Protein AF-0000000078804562 (afdb_homodimer)

Structure (mmCIF, N/CA/C/O backbone):
data_AF-0000000078804562-model_v1
#
loop_
_entity.id
_entity.type
_entity.pdbx_description
1 polymer 'Metallopeptidase DUF4344'
#
loop_
_atom_site.group_PDB
_atom_site.id
_atom_site.type_symbol
_atom_site.label_atom_id
_atom_site.label_alt_id
_atom_site.label_comp_id
_atom_site.label_asym_id
_atom_site.label_entity_id
_atom_site.label_seq_id
_atom_site.pdbx_PDB_ins_code
_atom_site.Cartn_x
_atom_site.Cartn_y
_atom_site.Cartn_z
_atom_site.occupancy
_atom_site.B_iso_or_equiv
_atom_site.auth_seq_id
_atom_site.auth_comp_id
_atom_site.auth_asym_id
_atom_site.auth_atom_id
_atom_site.pdbx_PDB_model_num
ATOM 1 N N . MET A 1 1 ? 64.188 48.656 15.109 1 30.14 1 MET A N 1
ATOM 2 C CA . MET A 1 1 ? 62.906 48.938 15.812 1 30.14 1 MET A CA 1
ATOM 3 C C . MET A 1 1 ? 61.844 47.906 15.453 1 30.14 1 MET A C 1
ATOM 5 O O . MET A 1 1 ? 61.406 47.875 14.305 1 30.14 1 MET A O 1
ATOM 9 N N . PHE A 1 2 ? 61.906 46.719 16.109 1 29.27 2 PHE A N 1
ATOM 10 C CA . PHE A 1 2 ? 61.125 45.469 16.016 1 29.27 2 PHE A CA 1
ATOM 11 C C . PHE A 1 2 ? 59.688 45.688 16.453 1 29.27 2 PHE A C 1
ATOM 13 O O . PHE A 1 2 ? 59.438 45.938 17.625 1 29.27 2 PHE A O 1
ATOM 20 N N . LYS A 1 3 ? 58.844 46.219 15.5 1 25.98 3 LYS A N 1
ATOM 21 C CA . LYS A 1 3 ? 57.406 46.406 15.703 1 25.98 3 LYS A CA 1
ATOM 22 C C . LYS A 1 3 ? 56.75 45.125 16.109 1 25.98 3 LYS A C 1
ATOM 24 O O . LYS A 1 3 ? 56.812 44.125 15.375 1 25.98 3 LYS A O 1
ATOM 29 N N . LYS A 1 4 ? 56.531 44.938 17.406 1 27.77 4 LYS A N 1
ATOM 30 C CA . LYS A 1 4 ? 55.781 43.844 17.969 1 27.77 4 LYS A CA 1
ATOM 31 C C . LYS A 1 4 ? 54.344 43.844 17.453 1 27.77 4 LYS A C 1
ATOM 33 O O . LYS A 1 4 ? 53.594 44.781 17.719 1 27.77 4 LYS A O 1
ATOM 38 N N . LEU A 1 5 ? 54.094 43.25 16.25 1 33.03 5 LEU A N 1
ATOM 39 C CA . LEU A 1 5 ? 52.719 43.125 15.773 1 33.03 5 LEU A CA 1
ATOM 40 C C . LEU A 1 5 ? 51.875 42.312 16.75 1 33.03 5 LEU A C 1
ATOM 42 O O . LEU A 1 5 ? 52.219 41.188 17.094 1 33.03 5 LEU A O 1
ATOM 46 N N . CYS A 1 6 ? 51.125 43.031 17.641 1 33.22 6 CYS A N 1
ATOM 47 C CA . CYS A 1 6 ? 50.156 42.438 18.547 1 33.22 6 CYS A CA 1
ATOM 48 C C . CYS A 1 6 ? 49.062 41.719 17.75 1 33.22 6 CYS A C 1
ATOM 50 O O . CYS A 1 6 ? 48.406 42.312 16.875 1 33.22 6 CYS A O 1
ATOM 52 N N . PHE A 1 7 ? 49.188 40.438 17.516 1 33.66 7 PHE A N 1
ATOM 53 C CA . PHE A 1 7 ? 48.156 39.562 16.953 1 33.66 7 PHE A CA 1
ATOM 54 C C . PHE A 1 7 ? 46.906 39.562 17.812 1 33.66 7 PHE A C 1
ATOM 56 O O . PHE A 1 7 ? 46.969 39.125 18.969 1 33.66 7 PHE A O 1
ATOM 63 N N . ALA A 1 8 ? 45.969 40.531 17.672 1 30.19 8 ALA A N 1
ATOM 64 C CA . ALA A 1 8 ? 44.688 40.438 18.328 1 30.19 8 ALA A CA 1
ATOM 65 C C . ALA A 1 8 ? 43.969 39.156 17.953 1 30.19 8 ALA A C 1
ATOM 67 O O . ALA A 1 8 ? 43.719 38.875 16.766 1 30.19 8 ALA A O 1
ATOM 68 N N . SER A 1 9 ? 44.094 38.188 18.797 1 33.66 9 SER A N 1
ATOM 69 C CA . SER A 1 9 ? 43.281 36.969 18.688 1 33.66 9 SER A CA 1
ATOM 70 C C . SER A 1 9 ? 41.812 37.281 18.734 1 33.66 9 SER A C 1
ATOM 72 O O . SER A 1 9 ? 41.312 37.812 19.734 1 33.66 9 SER A O 1
ATOM 74 N N . ALA A 1 10 ? 41.156 37.625 17.641 1 33.88 10 ALA A N 1
ATOM 75 C CA . ALA A 1 10 ? 39.688 37.688 17.609 1 33.88 10 ALA A CA 1
ATOM 76 C C . ALA A 1 10 ? 39.062 36.406 18.109 1 33.88 10 ALA A C 1
ATOM 78 O O . ALA A 1 10 ? 39.25 35.344 17.5 1 33.88 10 ALA A O 1
ATOM 79 N N . LEU A 1 11 ? 38.812 36.406 19.391 1 33.84 11 LEU A N 1
ATOM 80 C CA . LEU A 1 11 ? 38 35.312 19.938 1 33.84 11 LEU A CA 1
ATOM 81 C C . LEU A 1 11 ? 36.625 35.281 19.266 1 33.84 11 LEU A C 1
ATOM 83 O O . LEU A 1 11 ? 35.844 36.219 19.344 1 33.84 11 LEU A O 1
ATOM 87 N N . ILE A 1 12 ? 36.5 34.625 18.094 1 35.66 12 ILE A N 1
ATOM 88 C CA . ILE A 1 12 ? 35.219 34.344 17.516 1 35.66 12 ILE A CA 1
ATOM 89 C C . ILE A 1 12 ? 34.344 33.656 18.562 1 35.66 12 ILE A C 1
ATOM 91 O O . ILE A 1 12 ? 34.656 32.562 19.047 1 35.66 12 ILE A O 1
ATOM 95 N N . CYS A 1 13 ? 33.562 34.406 19.312 1 32.44 13 CYS A N 1
ATOM 96 C CA . CYS A 1 13 ? 32.5 33.844 20.156 1 32.44 13 CYS A CA 1
ATOM 97 C C . CYS A 1 13 ? 31.516 33.031 19.312 1 32.44 13 CYS A C 1
ATOM 99 O O . CYS A 1 13 ? 30.781 33.594 18.516 1 32.44 13 CYS A O 1
ATOM 101 N N . THR A 1 14 ? 31.859 31.875 18.938 1 34.88 14 THR A N 1
ATOM 102 C CA . THR A 1 14 ? 30.844 30.969 18.438 1 34.88 14 THR A CA 1
ATOM 103 C C . THR A 1 14 ? 29.672 30.859 19.391 1 34.88 14 THR A C 1
ATOM 105 O O . THR A 1 14 ? 29.828 30.422 20.531 1 34.88 14 THR A O 1
ATOM 108 N N . THR A 1 15 ? 28.781 31.859 19.344 1 34.41 15 THR A N 1
ATOM 109 C CA . THR A 1 15 ? 27.531 31.641 20.047 1 34.41 15 THR A CA 1
ATOM 110 C C . THR A 1 15 ? 26.938 30.281 19.672 1 34.41 15 THR A C 1
ATOM 112 O O . THR A 1 15 ? 26.641 30.031 18.5 1 34.41 15 THR A O 1
ATOM 115 N N . LEU A 1 16 ? 27.297 29.266 20.344 1 36.75 16 LEU A N 1
ATOM 116 C CA . LEU A 1 16 ? 26.5 28.031 20.312 1 36.75 16 LEU A CA 1
ATOM 117 C C . LEU A 1 16 ? 25.031 28.328 20.609 1 36.75 16 LEU A C 1
ATOM 119 O O . LEU A 1 16 ? 24.688 28.656 21.734 1 36.75 16 LEU A O 1
ATOM 123 N N . SER A 1 17 ? 24.391 29.062 19.703 1 35.72 17 SER A N 1
ATOM 124 C CA . SER A 1 17 ? 22.969 29.016 19.969 1 35.72 17 SER A CA 1
ATOM 125 C C . SER A 1 17 ? 22.516 27.594 20.297 1 35.72 17 SER A C 1
ATOM 127 O O . SER A 1 17 ? 22.75 26.656 19.531 1 35.72 17 SER A O 1
ATOM 129 N N . GLY A 1 18 ? 22.516 27.297 21.531 1 36.31 18 GLY A N 1
ATOM 130 C CA . GLY A 1 18 ? 21.938 26.047 21.984 1 36.31 18 GLY A CA 1
ATOM 131 C C . GLY A 1 18 ? 20.656 25.688 21.266 1 36.31 18 GLY A C 1
ATOM 132 O O . GLY A 1 18 ? 19.688 26.453 21.297 1 36.31 18 GLY A O 1
ATOM 133 N N . THR A 1 19 ? 20.75 25.125 20.078 1 41 19 THR A N 1
ATOM 134 C CA . THR A 1 19 ? 19.547 24.531 19.531 1 41 19 THR A CA 1
ATOM 135 C C . THR A 1 19 ? 18.797 23.719 20.609 1 41 19 THR A C 1
ATOM 137 O O . THR A 1 19 ? 19.375 22.828 21.219 1 41 19 THR A O 1
ATOM 140 N N . THR A 1 20 ? 18.219 24.391 21.516 1 41.97 20 THR A N 1
ATOM 141 C CA . THR A 1 20 ? 17.375 23.688 22.484 1 41.97 20 THR A CA 1
ATOM 142 C C . THR A 1 20 ? 16.594 22.562 21.828 1 41.97 20 THR A C 1
ATOM 144 O O . THR A 1 20 ? 15.93 22.766 20.812 1 41.97 20 THR A O 1
ATOM 147 N N . SER A 1 21 ? 17.219 21.438 21.875 1 50.22 21 SER A N 1
ATOM 148 C CA . SER A 1 21 ? 16.438 20.281 21.469 1 50.22 21 SER A CA 1
ATOM 149 C C . SER A 1 21 ? 15.039 20.312 22.094 1 50.22 21 SER A C 1
ATOM 151 O O . SER A 1 21 ? 14.891 20.469 23.297 1 50.22 21 SER A O 1
ATOM 153 N N . ALA A 1 22 ? 14.086 20.859 21.344 1 58.75 22 ALA A N 1
ATOM 154 C CA . ALA A 1 22 ? 12.695 20.891 21.781 1 58.75 22 ALA A CA 1
ATOM 155 C C . ALA A 1 22 ? 12.219 19.5 22.172 1 58.75 22 ALA A C 1
ATOM 157 O O . ALA A 1 22 ? 12.844 18.5 21.828 1 58.75 22 ALA A O 1
ATOM 158 N N . ALA A 1 23 ? 11.18 19.375 22.859 1 65.38 23 ALA A N 1
ATOM 159 C CA . ALA A 1 23 ? 10.445 18.203 23.344 1 65.38 23 ALA A CA 1
ATOM 160 C C . ALA A 1 23 ? 10.273 17.172 22.219 1 65.38 23 ALA A C 1
ATOM 162 O O . ALA A 1 23 ? 9.93 17.531 21.094 1 65.38 23 ALA A O 1
ATOM 163 N N . GLY A 1 24 ? 10.844 15.906 22.422 1 75.81 24 GLY A N 1
ATOM 164 C CA . GLY A 1 24 ? 10.664 14.75 21.562 1 75.81 24 GLY A CA 1
ATOM 165 C C . GLY A 1 24 ? 11.781 14.578 20.547 1 75.81 24 GLY A C 1
ATOM 166 O O . GLY A 1 24 ? 11.688 13.742 1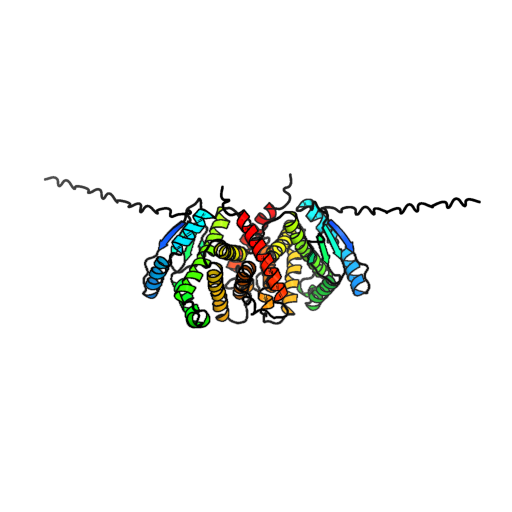9.641 1 75.81 24 GLY A O 1
ATOM 167 N N . GLY A 1 25 ? 12.836 15.477 20.641 1 92.31 25 GLY A N 1
ATOM 168 C CA . GLY A 1 25 ? 13.969 15.383 19.734 1 92.31 25 GLY A CA 1
ATOM 169 C C . GLY A 1 25 ? 13.734 16.062 18.406 1 92.31 25 GLY A C 1
ATOM 170 O O . GLY A 1 25 ? 14.305 15.672 17.391 1 92.31 25 GLY A O 1
ATOM 171 N N . ILE A 1 26 ? 12.75 17.047 18.406 1 97.44 26 ILE A N 1
ATOM 172 C CA . ILE A 1 26 ? 12.438 17.734 17.156 1 97.44 26 ILE A CA 1
ATOM 173 C C . ILE A 1 26 ? 12.758 19.219 17.297 1 97.44 26 ILE A C 1
ATOM 175 O O . ILE A 1 26 ? 12.414 19.844 18.297 1 97.44 26 ILE A O 1
ATOM 179 N N . GLU A 1 27 ? 13.461 19.75 16.359 1 97.44 27 GLU A N 1
ATOM 180 C CA . GLU A 1 27 ? 13.742 21.172 16.25 1 97.44 27 GLU A CA 1
ATOM 181 C C . GLU A 1 27 ? 13.008 21.797 15.078 1 97.44 27 GLU A C 1
ATOM 183 O O . GLU A 1 27 ? 12.766 21.141 14.062 1 97.44 27 GLU A O 1
ATOM 188 N N . TYR A 1 28 ? 12.672 23.078 15.172 1 97.44 28 TYR A N 1
ATOM 189 C CA . TYR A 1 28 ? 11.898 23.766 14.148 1 97.44 28 TYR A CA 1
ATOM 190 C C . TYR A 1 28 ? 12.641 25 13.648 1 97.44 28 TYR A C 1
ATOM 192 O O . TYR A 1 28 ? 13.141 25.797 14.445 1 97.44 28 TYR A O 1
ATOM 200 N N . THR A 1 29 ? 12.789 25.062 12.375 1 97.75 29 THR A N 1
ATOM 201 C CA . THR A 1 29 ? 13.391 26.25 11.758 1 97.75 29 THR A CA 1
ATOM 202 C C . THR A 1 29 ? 12.461 26.844 10.703 1 97.75 29 THR A C 1
ATOM 204 O O . THR A 1 29 ? 11.664 26.125 10.094 1 97.75 29 THR A O 1
ATOM 207 N N . PHE A 1 30 ? 12.586 28.172 10.516 1 97.81 30 PHE A N 1
ATOM 208 C CA . PHE A 1 30 ? 11.742 28.906 9.586 1 97.81 30 PHE A CA 1
ATOM 209 C C . PHE A 1 30 ? 12.578 29.781 8.672 1 97.81 30 PHE A C 1
ATOM 211 O O . PHE A 1 30 ? 13.367 30.609 9.141 1 97.81 30 PHE A O 1
ATOM 218 N N . GLN A 1 31 ? 12.391 29.531 7.426 1 97.94 31 GLN A N 1
ATOM 219 C CA . GLN A 1 31 ? 12.953 30.484 6.484 1 97.94 31 GLN A CA 1
ATOM 220 C C . GLN A 1 31 ? 12.195 31.812 6.535 1 97.94 31 GLN A C 1
ATOM 222 O O . GLN A 1 31 ? 10.969 31.828 6.637 1 97.94 31 GLN A O 1
ATOM 227 N N . SER A 1 32 ? 12.969 32.938 6.418 1 97.69 32 SER A N 1
ATOM 228 C CA . SER A 1 32 ? 12.312 34.219 6.383 1 97.69 32 SER A CA 1
ATOM 229 C C . SER A 1 32 ? 11.398 34.375 5.168 1 97.69 32 SER A C 1
ATOM 231 O O . SER A 1 32 ? 11.82 34.094 4.039 1 97.69 32 SER A O 1
ATOM 233 N N . PRO A 1 33 ? 10.102 34.781 5.418 1 97.44 33 PRO A N 1
ATOM 234 C CA . PRO A 1 33 ? 9.219 34.969 4.262 1 97.44 33 PRO A CA 1
ATOM 235 C C . PRO A 1 33 ? 9.602 36.156 3.406 1 97.44 33 PRO A C 1
ATOM 237 O O . PRO A 1 33 ? 10.047 37.188 3.934 1 97.44 33 PRO A O 1
ATOM 240 N N . ASN A 1 34 ? 9.422 36.031 2.105 1 95.62 34 ASN A N 1
ATOM 241 C CA . ASN A 1 34 ? 9.828 37.062 1.186 1 95.62 34 ASN A CA 1
ATOM 242 C C . ASN A 1 34 ? 8.625 37.688 0.465 1 95.62 34 ASN A C 1
ATOM 244 O O . ASN A 1 34 ? 8.773 38.625 -0.321 1 95.62 34 ASN A O 1
ATOM 248 N N . THR A 1 35 ? 7.461 37.156 0.569 1 97.06 35 THR A N 1
ATOM 249 C CA . THR A 1 35 ? 6.223 37.656 -0.005 1 97.06 35 THR A CA 1
ATOM 250 C C . THR A 1 35 ? 5.133 37.75 1.059 1 97.06 35 THR A C 1
ATOM 252 O O . THR A 1 35 ? 5.27 37.188 2.146 1 97.06 35 THR A O 1
ATOM 255 N N . GLN A 1 36 ? 4.141 38.469 0.722 1 97.12 36 GLN A N 1
ATOM 256 C CA . GLN A 1 36 ? 3.023 38.594 1.649 1 97.12 36 GLN A CA 1
ATOM 257 C C . GLN A 1 36 ? 2.365 37.25 1.913 1 97.12 36 GLN A C 1
ATOM 259 O O . GLN A 1 36 ? 1.954 36.969 3.039 1 97.12 36 GLN A O 1
ATOM 264 N N . SER A 1 37 ? 2.178 36.469 0.888 1 96.56 37 SER A N 1
ATOM 265 C CA . SER A 1 37 ? 1.596 35.156 1.027 1 96.56 37 SER A CA 1
ATOM 266 C C . SER A 1 37 ? 2.434 34.281 1.954 1 96.56 37 SER A C 1
ATOM 268 O O . SER A 1 37 ? 1.891 33.562 2.795 1 96.56 37 SER A O 1
ATOM 270 N N . GLN A 1 38 ? 3.748 34.344 1.814 1 97.81 38 GLN A N 1
ATOM 271 C CA . GLN A 1 38 ? 4.641 33.594 2.678 1 97.81 38 GLN A CA 1
ATOM 272 C C . GLN A 1 38 ? 4.555 34.062 4.125 1 97.81 38 GLN A C 1
ATOM 274 O O . GLN A 1 38 ? 4.594 33.25 5.055 1 97.81 38 GLN A O 1
ATOM 279 N N . LYS A 1 39 ? 4.492 35.375 4.25 1 97.94 39 LYS A N 1
ATOM 280 C CA . LYS A 1 39 ? 4.398 35.938 5.598 1 97.94 39 LYS A CA 1
ATOM 281 C C . LYS A 1 39 ? 3.127 35.469 6.301 1 97.94 39 LYS A C 1
ATOM 283 O O . LYS A 1 39 ? 3.158 35.125 7.484 1 97.94 39 LYS A O 1
ATOM 288 N N . SER A 1 40 ? 2.02 35.469 5.562 1 97.12 40 SER A N 1
ATOM 289 C CA . SER A 1 40 ? 0.764 35 6.125 1 97.12 40 SER A CA 1
ATOM 290 C C . SER A 1 40 ? 0.882 33.531 6.57 1 97.12 40 SER A C 1
ATOM 292 O O . SER A 1 40 ? 0.44 33.188 7.664 1 97.12 40 SER A O 1
ATOM 294 N N . ALA A 1 41 ? 1.477 32.656 5.711 1 97.94 41 ALA A N 1
ATOM 295 C CA . ALA A 1 41 ? 1.68 31.25 6.051 1 97.94 41 ALA A CA 1
ATOM 296 C C . ALA A 1 41 ? 2.578 31.109 7.277 1 97.94 41 ALA A C 1
ATOM 298 O O . ALA A 1 41 ? 2.271 30.344 8.195 1 97.94 41 ALA A O 1
ATOM 299 N N . TYR A 1 42 ? 3.693 31.828 7.285 1 97.44 42 TYR A N 1
ATOM 300 C CA . TYR A 1 42 ? 4.633 31.828 8.406 1 97.44 42 TYR A CA 1
ATOM 301 C C . TYR A 1 42 ? 3.922 32.156 9.711 1 97.44 42 TYR A C 1
ATOM 303 O O . TYR A 1 42 ? 4.039 31.406 10.688 1 97.44 42 TYR A O 1
ATOM 311 N N . ASP A 1 43 ? 3.174 33.25 9.711 1 97.31 43 ASP A N 1
ATOM 312 C CA . ASP A 1 43 ? 2.488 33.719 10.914 1 97.31 43 ASP A CA 1
ATOM 313 C C . ASP A 1 43 ? 1.453 32.688 11.375 1 97.31 43 ASP A C 1
ATOM 315 O O . ASP A 1 43 ? 1.336 32.406 12.57 1 97.31 43 ASP A O 1
ATOM 319 N N . GLU A 1 44 ? 0.676 32.125 10.453 1 97.19 44 GLU A N 1
ATOM 320 C CA . GLU A 1 44 ? -0.387 31.188 10.797 1 97.19 44 GLU A CA 1
ATOM 321 C C . GLU A 1 44 ? 0.187 29.875 11.336 1 97.19 44 GLU A C 1
ATOM 323 O O . GLU A 1 44 ? -0.348 29.297 12.289 1 97.19 44 GLU A O 1
ATOM 328 N N . ILE A 1 45 ? 1.257 29.344 10.734 1 97.12 45 ILE A N 1
ATOM 329 C CA . ILE A 1 45 ? 1.871 28.094 11.18 1 97.12 45 ILE A CA 1
ATOM 330 C C . ILE A 1 45 ? 2.445 28.281 12.578 1 97.12 45 ILE A C 1
ATOM 332 O O . ILE A 1 45 ? 2.262 27.422 13.453 1 97.12 45 ILE A O 1
ATOM 336 N N . LYS A 1 46 ? 3.082 29.391 12.82 1 94.88 46 LYS A N 1
ATOM 337 C CA . LYS A 1 46 ? 3.646 29.672 14.141 1 94.88 46 LYS A CA 1
ATOM 338 C C . LYS A 1 46 ? 2.549 29.797 15.188 1 94.88 46 LYS A C 1
ATOM 340 O O . LYS A 1 46 ? 2.719 29.375 16.328 1 94.88 46 LYS A O 1
ATOM 345 N N . ALA A 1 47 ? 1.456 30.344 14.742 1 95.56 47 ALA A N 1
ATOM 346 C CA . ALA A 1 47 ? 0.36 30.594 15.68 1 95.56 47 ALA A CA 1
ATOM 347 C C . ALA A 1 47 ? -0.434 29.312 15.938 1 95.56 47 ALA A C 1
ATOM 349 O O . ALA A 1 47 ? -1.063 29.172 16.984 1 95.56 47 ALA A O 1
ATOM 350 N N . SER A 1 48 ? -0.661 28.312 14.977 1 94.38 48 SER A N 1
ATOM 351 C CA . SER A 1 48 ? -1.532 27.141 15.008 1 94.38 48 SER A CA 1
ATOM 352 C C . SER A 1 48 ? -1.089 26.156 16.078 1 94.38 48 SER A C 1
ATOM 354 O O . SER A 1 48 ? -1.86 25.281 16.469 1 94.38 48 SER A O 1
ATOM 356 N N . ARG A 1 49 ? 0.026 26.062 16.672 1 90.5 49 ARG A N 1
ATOM 357 C CA . ARG A 1 49 ? 0.566 25.172 17.703 1 90.5 49 ARG A CA 1
ATOM 358 C C . ARG A 1 49 ? 0.827 23.781 17.141 1 90.5 49 ARG A C 1
ATOM 360 O O . ARG A 1 49 ? 0.957 22.812 17.891 1 90.5 49 ARG A O 1
ATOM 367 N N . VAL A 1 50 ? 0.741 23.578 15.836 1 96.69 50 VAL A N 1
ATOM 368 C CA . VAL A 1 50 ? 1.004 22.266 15.227 1 96.69 50 VAL A CA 1
ATOM 369 C C . VAL A 1 50 ? 2.381 21.766 15.656 1 96.69 50 VAL A C 1
ATOM 371 O O . VAL A 1 50 ? 2.562 20.578 15.898 1 96.69 50 VAL A O 1
ATOM 374 N N . ASN A 1 51 ? 3.318 22.703 15.766 1 97 51 ASN A N 1
ATOM 375 C CA . ASN A 1 51 ? 4.668 22.297 16.141 1 97 51 ASN A CA 1
ATOM 376 C C . ASN A 1 51 ? 4.727 21.797 17.578 1 97 51 ASN A C 1
ATOM 378 O O . ASN A 1 51 ? 5.371 20.781 17.875 1 97 51 ASN A O 1
ATOM 382 N N . GLN A 1 52 ? 4.039 22.531 18.469 1 96.31 52 GLN A N 1
ATOM 383 C CA . GLN A 1 52 ? 3.971 22.109 19.875 1 96.31 52 GLN A CA 1
ATOM 384 C C . GLN A 1 52 ? 3.32 20.734 19.984 1 96.31 52 GLN A C 1
ATOM 386 O O . GLN A 1 52 ? 3.789 19.891 20.75 1 96.31 52 GLN A O 1
ATOM 391 N N . LEU A 1 53 ? 2.23 20.562 19.25 1 97.44 53 LEU A N 1
ATOM 392 C CA . LEU A 1 53 ? 1.511 19.297 19.312 1 97.44 53 LEU A CA 1
ATOM 393 C C . LEU A 1 53 ? 2.375 18.156 18.766 1 97.44 53 LEU A C 1
ATOM 395 O O . LEU A 1 53 ? 2.422 17.078 19.375 1 97.44 53 LEU A O 1
ATOM 399 N N . VAL A 1 54 ? 3.098 18.328 17.641 1 98.25 54 VAL A N 1
ATOM 400 C CA . VAL A 1 54 ? 3.951 17.297 17.062 1 98.25 54 VAL A CA 1
ATOM 401 C C . VAL A 1 54 ? 5.074 16.938 18.031 1 98.25 54 VAL A C 1
ATOM 403 O O . VAL A 1 54 ? 5.395 15.766 18.234 1 98.25 54 VAL A O 1
ATOM 406 N N . GLY A 1 55 ? 5.695 18 18.625 1 97.06 55 GLY A N 1
ATOM 407 C CA . GLY A 1 55 ? 6.723 17.75 19.625 1 97.06 55 GLY A CA 1
ATOM 408 C C . GLY A 1 55 ? 6.234 16.938 20.812 1 97.06 55 GLY A C 1
ATOM 409 O O . GLY A 1 55 ? 6.922 16.016 21.266 1 97.06 55 GLY A O 1
ATOM 410 N N . LYS A 1 56 ? 5.047 17.281 21.297 1 97 56 LYS A N 1
ATOM 411 C CA . LYS A 1 56 ? 4.457 16.547 22.422 1 97 56 LYS A CA 1
ATOM 412 C C . LYS A 1 56 ? 4.191 15.094 22.047 1 97 56 LYS A C 1
ATOM 414 O O . LYS A 1 56 ? 4.496 14.188 22.828 1 97 56 LYS A O 1
ATOM 419 N N . LEU A 1 57 ? 3.553 14.852 20.922 1 97.88 57 LEU A N 1
ATOM 420 C CA . LEU A 1 57 ? 3.268 13.5 20.453 1 97.88 57 LEU A CA 1
ATOM 421 C C . LEU A 1 57 ? 4.551 12.688 20.328 1 97.88 57 LEU A C 1
ATOM 423 O O . LEU A 1 57 ? 4.594 11.523 20.719 1 97.88 57 LEU A O 1
ATOM 427 N N . SER A 1 58 ? 5.574 13.336 19.703 1 97.56 58 SER A N 1
ATOM 428 C CA . SER A 1 58 ? 6.859 12.656 19.578 1 97.56 58 SER A CA 1
ATOM 429 C C . SER A 1 58 ? 7.426 12.273 20.938 1 97.56 58 SER A C 1
ATOM 431 O O . SER A 1 58 ? 7.832 11.125 21.141 1 97.56 58 SER A O 1
ATOM 433 N N . ASN A 1 59 ? 7.441 13.195 21.859 1 95.94 59 ASN A N 1
ATOM 434 C CA . ASN A 1 59 ? 7.988 12.953 23.188 1 95.94 59 ASN A CA 1
ATOM 435 C C . ASN A 1 59 ? 7.27 11.805 23.891 1 95.94 59 ASN A C 1
ATOM 437 O O . ASN A 1 59 ? 7.902 10.977 24.547 1 95.94 59 ASN A O 1
ATOM 441 N N . GLU A 1 60 ? 6.016 11.703 23.688 1 96.56 60 GLU A N 1
ATOM 442 C CA . GLU A 1 60 ? 5.191 10.766 24.438 1 96.56 60 GLU A CA 1
ATOM 443 C C . GLU A 1 60 ? 5.168 9.391 23.781 1 96.56 60 GLU A C 1
ATOM 445 O O . GLU A 1 60 ? 5.102 8.367 24.453 1 96.56 60 GLU A O 1
ATOM 450 N N . HIS A 1 61 ? 5.25 9.344 22.453 1 97.19 61 HIS A N 1
ATOM 451 C CA . HIS A 1 61 ? 4.887 8.086 21.812 1 97.19 61 HIS A CA 1
ATOM 452 C C . HIS A 1 61 ? 5.996 7.594 20.891 1 97.19 61 HIS A C 1
ATOM 454 O O . HIS A 1 61 ? 6.168 6.391 20.688 1 97.19 61 HIS A O 1
ATOM 460 N N . PHE A 1 62 ? 6.738 8.523 20.266 1 97.44 62 PHE A N 1
ATOM 461 C CA . PHE A 1 62 ? 7.754 8.133 19.297 1 97.44 62 PHE A CA 1
ATOM 462 C C . PHE A 1 62 ? 8.922 9.109 19.297 1 97.44 62 PHE A C 1
ATOM 464 O O . PHE A 1 62 ? 9.195 9.766 18.297 1 97.44 62 PHE A O 1
ATOM 471 N N . PRO A 1 63 ? 9.719 9.102 20.359 1 96.12 63 PRO A N 1
ATOM 472 C CA . PRO A 1 63 ? 10.82 10.062 20.5 1 96.12 63 PRO A CA 1
ATOM 473 C C . PRO A 1 63 ? 11.961 9.789 19.516 1 96.12 63 PRO A C 1
ATOM 475 O O . PRO A 1 63 ? 12.164 8.648 19.109 1 96.12 63 PRO A O 1
ATOM 478 N N . PHE A 1 64 ? 12.633 10.828 19.156 1 96.56 64 PHE A N 1
ATOM 479 C CA . PHE A 1 64 ? 13.812 10.734 18.312 1 96.56 64 PHE A CA 1
ATOM 480 C C . PHE A 1 64 ? 15.094 10.844 19.125 1 96.56 64 PHE A C 1
ATOM 482 O O . PHE A 1 64 ? 15.203 11.719 19.984 1 96.56 64 PHE A O 1
ATOM 489 N N . THR A 1 65 ? 16.031 9.93 18.891 1 92.75 65 THR A N 1
ATOM 490 C CA . THR A 1 65 ? 17.328 10 19.547 1 92.75 65 THR A CA 1
ATOM 491 C C . THR A 1 65 ? 18.234 10.984 18.828 1 92.75 65 THR A C 1
ATOM 493 O O . THR A 1 65 ? 19.016 11.695 19.469 1 92.75 65 THR A O 1
ATOM 496 N N . GLN A 1 66 ? 18.188 10.906 17.516 1 95.12 66 GLN A N 1
ATOM 497 C CA . GLN A 1 66 ? 18.828 11.93 16.703 1 95.12 66 GLN A CA 1
ATOM 498 C C . GLN A 1 66 ? 17.859 13.078 16.391 1 95.12 66 GLN A C 1
ATOM 500 O O . GLN A 1 66 ? 16.719 12.844 16.016 1 95.12 66 GLN A O 1
ATOM 505 N N . THR A 1 67 ? 18.359 14.289 16.578 1 97.06 67 THR A N 1
ATOM 506 C CA . THR A 1 67 ? 17.484 15.445 16.422 1 97.06 67 THR A CA 1
ATOM 507 C C . THR A 1 67 ? 16.922 15.484 15 1 97.06 67 THR A C 1
ATOM 509 O O . THR A 1 67 ? 17.656 15.438 14.023 1 97.06 67 THR A O 1
ATOM 512 N N . LEU A 1 68 ? 15.609 15.5 14.867 1 98.62 68 LEU A N 1
ATOM 513 C CA . LEU A 1 68 ? 14.891 15.711 13.617 1 98.62 68 LEU A CA 1
ATOM 514 C C . LEU A 1 68 ? 14.57 17.188 13.414 1 98.62 68 LEU A C 1
ATOM 516 O O . LEU A 1 68 ? 14.023 17.828 14.312 1 98.62 68 LEU A O 1
ATOM 520 N N . THR A 1 69 ? 14.938 17.719 12.281 1 98.62 69 THR A N 1
ATOM 521 C CA . THR A 1 69 ? 14.633 19.109 12 1 98.62 69 THR A CA 1
ATOM 522 C C . THR A 1 69 ? 13.406 19.234 11.109 1 98.62 69 THR A C 1
ATOM 524 O O . THR A 1 69 ? 13.281 18.516 10.109 1 98.62 69 THR A O 1
ATOM 527 N N . ILE A 1 70 ? 12.461 20.062 11.438 1 98.62 70 ILE A N 1
ATOM 528 C CA . ILE A 1 70 ? 11.367 20.484 10.57 1 98.62 70 ILE A CA 1
ATOM 529 C C . ILE A 1 70 ? 11.609 21.922 10.102 1 98.62 70 ILE A C 1
ATOM 531 O O . ILE A 1 70 ? 11.633 22.859 10.914 1 98.62 70 ILE A O 1
ATOM 535 N N . HIS A 1 71 ? 11.828 22.031 8.859 1 98.69 71 HIS A N 1
ATOM 536 C CA . HIS A 1 71 ? 12.172 23.312 8.266 1 98.69 71 HIS A CA 1
ATOM 537 C C . HIS A 1 71 ? 11.023 23.844 7.414 1 98.69 71 HIS A C 1
ATOM 539 O O . HIS A 1 71 ? 10.633 23.219 6.422 1 98.69 71 HIS A O 1
ATOM 545 N N . TYR A 1 72 ? 10.539 25.047 7.766 1 98.56 72 TYR A N 1
ATOM 546 C CA . TYR A 1 72 ? 9.477 25.688 7.008 1 98.56 72 TYR A CA 1
ATOM 547 C C . TYR A 1 72 ? 10.039 26.688 6.012 1 98.56 72 TYR A C 1
ATOM 549 O O . TYR A 1 72 ? 10.945 27.453 6.348 1 98.56 72 TYR A O 1
ATOM 557 N N . GLY A 1 73 ? 9.445 26.641 4.867 1 97.88 73 GLY A N 1
ATOM 558 C CA . GLY A 1 73 ? 9.867 27.531 3.795 1 97.88 73 GLY A CA 1
ATOM 559 C C . GLY A 1 73 ? 10.555 26.797 2.656 1 97.88 73 GLY A C 1
ATOM 560 O O . GLY A 1 73 ? 10.406 25.578 2.508 1 97.88 73 GLY A O 1
ATOM 561 N N . GLY A 1 74 ? 11.148 27.516 1.788 1 95.06 74 GLY A N 1
ATOM 562 C CA . GLY A 1 74 ? 11.773 26.906 0.626 1 95.06 74 GLY A CA 1
ATOM 563 C C . GLY A 1 74 ? 10.781 26.5 -0.446 1 95.06 74 GLY A C 1
ATOM 564 O O . GLY A 1 74 ? 9.609 26.891 -0.398 1 95.06 74 GLY A O 1
ATOM 565 N N . GLU A 1 75 ? 11.312 25.719 -1.456 1 94 75 GLU A N 1
ATOM 566 C CA . GLU A 1 75 ? 10.484 25.391 -2.615 1 94 75 GLU A CA 1
ATOM 567 C C . GLU A 1 75 ? 10.203 23.891 -2.678 1 94 75 GLU A C 1
ATOM 569 O O . GLU A 1 75 ? 9.242 23.469 -3.33 1 94 75 GLU A O 1
ATOM 574 N N . ASP A 1 76 ? 10.992 23.172 -1.971 1 94.12 76 ASP A N 1
ATOM 575 C CA . ASP A 1 76 ? 10.883 21.719 -2.072 1 94.12 76 ASP A CA 1
ATOM 576 C C . ASP A 1 76 ? 10.031 21.141 -0.941 1 94.12 76 ASP A C 1
ATOM 578 O O . ASP A 1 76 ? 10.141 21.578 0.207 1 94.12 76 ASP A O 1
ATOM 582 N N . GLY A 1 77 ? 9.203 20.188 -1.379 1 96.62 77 GLY A N 1
ATOM 583 C CA . GLY A 1 77 ? 8.414 19.484 -0.381 1 96.62 77 GLY A CA 1
ATOM 584 C C . GLY A 1 77 ? 6.918 19.703 -0.541 1 96.62 77 GLY A C 1
ATOM 585 O O . GLY A 1 77 ? 6.469 20.234 -1.562 1 96.62 77 GLY A O 1
ATOM 586 N N . PRO A 1 78 ? 6.238 19.266 0.538 1 98.5 78 PRO A N 1
ATOM 587 C CA . PRO A 1 78 ? 6.648 18.578 1.767 1 98.5 78 PRO A CA 1
ATOM 588 C C . PRO A 1 78 ? 7.402 17.281 1.495 1 98.5 78 PRO A C 1
ATOM 590 O O . PRO A 1 78 ? 7.051 16.547 0.573 1 98.5 78 PRO A O 1
ATOM 593 N N . LEU A 1 79 ? 8.508 16.984 2.225 1 98.75 79 LEU A N 1
ATOM 594 C CA . LEU A 1 79 ? 9.25 15.742 2.105 1 98.75 79 LEU A CA 1
ATOM 595 C C . LEU A 1 79 ? 10.203 15.562 3.283 1 98.75 79 LEU A C 1
ATOM 597 O O . LEU A 1 79 ? 10.562 16.531 3.949 1 98.75 79 LEU A O 1
ATOM 601 N N . TYR A 1 80 ? 10.516 14.414 3.664 1 98.81 80 TYR A N 1
ATOM 602 C CA . TYR A 1 80 ? 11.602 14.055 4.562 1 98.81 80 TYR A CA 1
ATOM 603 C C . TYR A 1 80 ? 12.867 13.711 3.775 1 98.81 80 TYR A C 1
ATOM 605 O O . TYR A 1 80 ? 12.828 12.875 2.867 1 98.81 80 TYR A O 1
ATOM 613 N N . ASP A 1 81 ? 13.945 14.367 4.039 1 98.56 81 ASP A N 1
ATOM 614 C CA . ASP A 1 81 ? 15.258 14.047 3.488 1 98.56 81 ASP A CA 1
ATOM 615 C C . ASP A 1 81 ? 16.094 13.234 4.48 1 98.56 81 ASP A C 1
ATOM 617 O O . ASP A 1 81 ? 16.578 13.773 5.477 1 98.56 81 ASP A O 1
ATOM 621 N N . PRO A 1 82 ? 16.281 12.047 4.176 1 97.44 82 PRO A N 1
ATOM 622 C CA . PRO A 1 82 ? 16.984 11.203 5.141 1 97.44 82 PRO A CA 1
ATOM 623 C C . PRO A 1 82 ? 18.453 11.562 5.277 1 97.44 82 PRO A C 1
ATOM 625 O O . PRO A 1 82 ? 19.062 11.344 6.332 1 97.44 82 PRO A O 1
ATOM 628 N N . ASP A 1 83 ? 19.078 12.102 4.223 1 97.69 83 ASP A N 1
ATOM 629 C CA . ASP A 1 83 ? 20.484 12.461 4.289 1 97.69 83 ASP A CA 1
ATOM 630 C C . ASP A 1 83 ? 20.719 13.625 5.254 1 97.69 83 ASP A C 1
ATOM 632 O O . ASP A 1 83 ? 21.719 13.656 5.965 1 97.69 83 ASP A O 1
ATOM 636 N N . LEU A 1 84 ? 19.766 14.516 5.309 1 98 84 LEU A N 1
ATOM 637 C CA . LEU A 1 84 ? 19.875 15.695 6.168 1 98 84 LEU A CA 1
ATOM 638 C C . LEU A 1 84 ? 19.109 15.484 7.473 1 98 84 LEU A C 1
ATOM 640 O O . LEU A 1 84 ? 19.234 16.297 8.398 1 98 84 LEU A O 1
ATOM 644 N N . HIS A 1 85 ? 18.312 14.359 7.555 1 98.44 85 HIS A N 1
ATOM 645 C CA . HIS A 1 85 ? 17.391 14.102 8.648 1 98.44 85 HIS A CA 1
ATOM 646 C C . HIS A 1 85 ? 16.516 15.312 8.93 1 98.44 85 HIS A C 1
ATOM 648 O O . HIS A 1 85 ? 16.438 15.789 10.062 1 98.44 85 HIS A O 1
ATOM 654 N N . THR A 1 86 ? 15.875 15.805 7.859 1 98.75 86 THR A N 1
ATOM 655 C CA . THR A 1 86 ? 15.117 17.047 7.879 1 98.75 86 THR A CA 1
ATOM 656 C C . THR A 1 86 ? 13.82 16.906 7.09 1 98.75 86 THR A C 1
ATOM 658 O O . THR A 1 86 ? 13.805 16.312 6.016 1 98.75 86 THR A O 1
ATOM 661 N N . ILE A 1 87 ? 12.789 17.438 7.664 1 98.88 87 ILE A N 1
ATOM 662 C CA . ILE A 1 87 ? 11.508 17.578 6.977 1 98.88 87 ILE A CA 1
ATOM 663 C C . ILE A 1 87 ? 11.359 18.984 6.422 1 98.88 87 ILE A C 1
ATOM 665 O O . ILE A 1 87 ? 11.562 19.969 7.145 1 98.88 87 ILE A O 1
ATOM 669 N N . PHE A 1 88 ? 11.047 19.047 5.156 1 98.88 88 PHE A N 1
ATOM 670 C CA . PHE A 1 88 ? 10.852 20.344 4.52 1 98.88 88 PHE A CA 1
ATOM 671 C C . PHE A 1 88 ? 9.375 20.594 4.23 1 98.88 88 PHE A C 1
ATOM 673 O O . PHE A 1 88 ? 8.711 19.75 3.611 1 98.88 88 PHE A O 1
ATOM 680 N N . ILE A 1 89 ? 8.852 21.734 4.641 1 98.75 89 ILE A N 1
ATOM 681 C CA . ILE A 1 89 ? 7.477 22.141 4.398 1 98.75 89 ILE A CA 1
ATOM 682 C C . ILE A 1 89 ? 7.453 23.547 3.785 1 98.75 89 ILE A C 1
ATOM 684 O O . ILE A 1 89 ? 7.535 24.547 4.5 1 98.75 89 ILE A O 1
ATOM 688 N N . PRO A 1 90 ? 7.219 23.656 2.496 1 98.62 90 PRO A N 1
ATOM 689 C CA . PRO A 1 90 ? 7.113 24.984 1.893 1 98.62 90 PRO A CA 1
ATOM 690 C C . PRO A 1 90 ? 5.891 25.75 2.381 1 98.62 90 PRO A C 1
ATOM 692 O O . PRO A 1 90 ? 4.824 25.172 2.578 1 98.62 90 PRO A O 1
ATOM 695 N N . TYR A 1 91 ? 6.078 27.109 2.459 1 98.44 91 TYR A N 1
ATOM 696 C CA . TYR A 1 91 ? 4.945 27.953 2.811 1 98.44 91 TYR A CA 1
ATOM 697 C C . TYR A 1 91 ? 3.811 27.797 1.808 1 98.44 91 TYR A C 1
ATOM 699 O O . TYR A 1 91 ? 2.635 27.875 2.172 1 98.44 91 TYR A O 1
ATOM 707 N N . ALA A 1 92 ? 4.172 27.547 0.561 1 98 92 ALA A N 1
ATOM 708 C CA . ALA A 1 92 ? 3.184 27.438 -0.51 1 98 92 ALA A CA 1
ATOM 709 C C . ALA A 1 92 ? 2.232 26.266 -0.259 1 98 92 ALA A C 1
ATOM 711 O O . ALA A 1 92 ? 1.09 26.281 -0.722 1 98 92 ALA A O 1
ATOM 712 N N . PHE A 1 93 ? 2.701 25.25 0.42 1 98.31 93 PHE A N 1
ATOM 713 C CA . PHE A 1 93 ? 1.841 24.109 0.728 1 98.31 93 PHE A CA 1
ATOM 714 C C . PHE A 1 93 ? 0.638 24.547 1.553 1 98.31 93 PHE A C 1
ATOM 716 O O . PHE A 1 93 ? -0.492 24.141 1.282 1 98.31 93 PHE A O 1
ATOM 723 N N . TYR A 1 94 ? 0.904 25.375 2.564 1 98.19 94 TYR A N 1
ATOM 724 C CA . TYR A 1 94 ? -0.175 25.906 3.387 1 98.19 94 TYR A CA 1
ATOM 725 C C . TYR A 1 94 ? -1.123 26.766 2.555 1 98.19 94 TYR A C 1
ATOM 727 O O . TYR A 1 94 ? -2.344 26.641 2.664 1 98.19 94 TYR A O 1
ATOM 735 N N . THR A 1 95 ? -0.582 27.641 1.724 1 97.62 95 THR A N 1
ATOM 736 C CA . THR A 1 95 ? -1.397 28.547 0.922 1 97.62 95 THR A CA 1
ATOM 737 C C . THR A 1 95 ? -2.262 27.766 -0.064 1 97.62 95 THR A C 1
ATOM 739 O O . THR A 1 95 ? -3.416 28.125 -0.304 1 97.62 95 THR A O 1
ATOM 742 N N . GLN A 1 96 ? -1.682 26.766 -0.616 1 97.44 96 GLN A N 1
ATOM 743 C CA . GLN A 1 96 ? -2.434 25.906 -1.524 1 97.44 96 GLN A CA 1
ATOM 744 C C . GLN A 1 96 ? -3.588 25.219 -0.801 1 97.44 96 GLN A C 1
ATOM 746 O O . GLN A 1 96 ? -4.688 25.109 -1.343 1 97.44 96 GLN A O 1
ATOM 751 N N . ALA A 1 97 ? -3.342 24.734 0.407 1 98.38 97 ALA A N 1
ATOM 752 C CA . ALA A 1 97 ? -4.395 24.094 1.193 1 98.38 97 ALA A CA 1
ATOM 753 C C . ALA A 1 97 ? -5.539 25.062 1.465 1 98.38 97 ALA A C 1
ATOM 755 O O . ALA A 1 97 ? -6.711 24.719 1.284 1 98.38 97 ALA A O 1
ATOM 756 N N . ILE A 1 98 ? -5.18 26.297 1.84 1 98.31 98 ILE A N 1
ATOM 757 C CA . ILE A 1 98 ? -6.191 27.328 2.078 1 98.31 98 ILE A CA 1
ATOM 758 C C . ILE A 1 98 ? -7.055 27.5 0.831 1 98.31 98 ILE A C 1
ATOM 760 O O . ILE A 1 98 ? -8.281 27.562 0.921 1 98.31 98 ILE A O 1
ATOM 764 N N . HIS A 1 99 ? -6.43 27.578 -0.276 1 97.62 99 HIS A N 1
ATOM 765 C CA . HIS A 1 99 ? -7.133 27.781 -1.536 1 97.62 99 HIS A CA 1
ATOM 766 C C . HIS A 1 99 ? -8.102 26.641 -1.821 1 97.62 99 HIS A C 1
ATOM 768 O O . HIS A 1 99 ? -9.258 26.875 -2.186 1 97.62 99 HIS A O 1
ATOM 774 N N . TYR A 1 100 ? -7.664 25.375 -1.655 1 98 100 TYR A N 1
ATOM 775 C CA . TYR A 1 100 ? -8.516 24.219 -1.913 1 98 100 TYR A CA 1
ATOM 776 C C . TYR A 1 100 ? -9.742 24.234 -1.004 1 98 100 TYR A C 1
ATOM 778 O O . TYR A 1 100 ? -10.867 24.031 -1.464 1 98 100 TYR A O 1
ATOM 786 N N . PHE A 1 101 ? -9.555 24.5 0.257 1 98.56 101 PHE A N 1
ATOM 787 C CA . PHE A 1 101 ? -10.672 24.453 1.199 1 98.56 101 PHE A CA 1
ATOM 788 C C . PHE A 1 101 ? -11.625 25.625 0.97 1 98.56 101 PHE A C 1
ATOM 790 O O . PHE A 1 101 ? -12.836 25.469 1.115 1 98.56 101 PHE A O 1
ATOM 797 N N . ALA A 1 102 ? -11.047 26.797 0.65 1 98.06 102 ALA A N 1
ATOM 798 C CA . ALA A 1 102 ? -11.891 27.938 0.358 1 98.06 102 ALA A CA 1
ATOM 799 C C . ALA A 1 102 ? -12.719 27.719 -0.906 1 98.06 102 ALA A C 1
ATOM 801 O O . ALA A 1 102 ? -13.922 27.984 -0.927 1 98.06 102 ALA A O 1
ATOM 802 N N . GLN A 1 103 ? -12.094 27.219 -1.916 1 97.38 103 GLN A N 1
ATOM 803 C CA . GLN A 1 103 ? -12.742 27.016 -3.203 1 97.38 103 GLN A CA 1
ATOM 804 C C . GLN A 1 103 ? -13.852 25.969 -3.09 1 97.38 103 GLN A C 1
ATOM 806 O O . GLN A 1 103 ? -14.828 26.016 -3.842 1 97.38 103 GLN A O 1
ATOM 811 N N . ASN A 1 104 ? -13.703 25.109 -2.156 1 97.06 104 ASN A N 1
ATOM 812 C CA . ASN A 1 104 ? -14.695 24.047 -1.989 1 97.06 104 ASN A CA 1
ATOM 813 C C . ASN A 1 104 ? -15.703 24.391 -0.891 1 97.06 104 ASN A C 1
ATOM 815 O O . ASN A 1 104 ? -16.391 23.516 -0.383 1 97.06 104 ASN A O 1
ATOM 819 N N . ARG A 1 105 ? -15.82 25.641 -0.446 1 97.5 105 ARG A N 1
ATOM 820 C CA . ARG A 1 105 ? -16.812 26.172 0.479 1 97.5 105 ARG A CA 1
ATOM 821 C C . ARG A 1 105 ? -16.875 25.344 1.754 1 97.5 105 ARG A C 1
ATOM 823 O O . ARG A 1 105 ? -17.969 24.984 2.207 1 97.5 105 ARG A O 1
ATOM 830 N N . TYR A 1 106 ? -15.688 25 2.232 1 98 106 TYR A N 1
ATOM 831 C CA . TYR A 1 106 ? -15.57 24.078 3.354 1 98 106 TYR A CA 1
ATOM 832 C C . TYR A 1 106 ? -16.297 24.609 4.586 1 98 106 TYR A C 1
ATOM 834 O O . TYR A 1 106 ? -16.906 23.859 5.336 1 98 106 TYR A O 1
ATOM 842 N N . GLN A 1 107 ? -16.234 25.922 4.871 1 97.88 107 GLN A N 1
ATOM 843 C CA . GLN A 1 107 ? -16.922 26.562 5.992 1 97.88 107 GLN A CA 1
ATOM 844 C C . GLN A 1 107 ? -18.422 26.375 5.887 1 97.88 107 GLN A C 1
ATOM 846 O O . GLN A 1 107 ? -19.094 26.031 6.867 1 97.88 107 GLN A O 1
ATOM 851 N N . LYS A 1 108 ? -18.938 26.609 4.781 1 97.69 108 LYS A N 1
ATOM 852 C CA . LYS A 1 108 ? -20.375 26.5 4.562 1 97.69 108 LYS A CA 1
ATOM 853 C C . LYS A 1 108 ? -20.844 25.047 4.676 1 97.69 108 LYS A C 1
ATOM 855 O O . LYS A 1 108 ? -21.906 24.766 5.25 1 97.69 108 LYS A O 1
ATOM 860 N N . MET A 1 109 ? -20.047 24.156 4.137 1 95.44 109 MET A N 1
ATOM 861 C CA . MET A 1 109 ? -20.453 22.766 4.031 1 95.44 109 MET A CA 1
ATOM 862 C C . MET A 1 109 ? -20.266 22.047 5.359 1 95.44 109 MET A C 1
ATOM 864 O O . MET A 1 109 ? -21.047 21.156 5.707 1 95.44 109 MET A O 1
ATOM 868 N N . TYR A 1 110 ? -19.188 22.406 6.113 1 95.5 110 TYR A N 1
ATOM 869 C CA . TYR A 1 110 ? -18.828 21.562 7.246 1 95.5 110 TYR A CA 1
ATOM 870 C C . TYR A 1 110 ? -18.641 22.406 8.508 1 95.5 110 TYR A C 1
ATOM 872 O O . TYR A 1 110 ? -18.359 21.859 9.578 1 95.5 110 TYR A O 1
ATOM 880 N N . GLY A 1 111 ? -18.719 23.75 8.398 1 97.12 111 GLY A N 1
ATOM 881 C CA . GLY A 1 111 ? -18.594 24.625 9.547 1 97.12 111 GLY A CA 1
ATOM 882 C C . GLY A 1 111 ? -17.172 24.797 10.023 1 97.12 111 GLY A C 1
ATOM 883 O O . GLY A 1 111 ? -16.922 25.188 11.172 1 97.12 111 GLY A O 1
ATOM 884 N N . LYS A 1 112 ? -16.25 24.438 9.227 1 98 112 LYS A N 1
ATOM 885 C CA . LYS A 1 112 ? -14.836 24.594 9.508 1 98 112 LYS A CA 1
ATOM 886 C C . LYS A 1 112 ? -14.18 25.562 8.516 1 98 112 LYS A C 1
ATOM 888 O O . LYS A 1 112 ? -14.328 25.406 7.305 1 98 112 LYS A O 1
ATOM 893 N N . SER A 1 113 ? -13.469 26.562 9.07 1 98.19 113 SER A N 1
ATOM 894 C CA . SER A 1 113 ? -12.859 27.547 8.188 1 98.19 113 SER A CA 1
ATOM 895 C C . SER A 1 113 ? -11.75 26.922 7.344 1 98.19 113 SER A C 1
ATOM 897 O O . SER A 1 113 ? -11.18 25.906 7.723 1 98.19 113 SER A O 1
ATOM 899 N N . ALA A 1 114 ? -11.469 27.547 6.18 1 98.31 114 ALA A N 1
ATOM 900 C CA . ALA A 1 114 ? -10.359 27.109 5.332 1 98.31 114 ALA A CA 1
ATOM 901 C C . ALA A 1 114 ? -9.047 27.109 6.102 1 98.31 114 ALA A C 1
ATOM 903 O O . ALA A 1 114 ? -8.211 26.219 5.922 1 98.31 114 ALA A O 1
ATOM 904 N N . LYS A 1 115 ? -8.852 28.109 6.969 1 97.75 115 LYS A N 1
ATOM 905 C CA . LYS A 1 115 ? -7.637 28.219 7.773 1 97.75 115 LYS A CA 1
ATOM 906 C C . LYS A 1 115 ? -7.492 27.016 8.719 1 97.75 115 LYS A C 1
ATOM 908 O O . LYS A 1 115 ? -6.422 26.406 8.797 1 97.75 115 LYS A O 1
ATOM 913 N N . GLU A 1 116 ? -8.555 26.688 9.414 1 97.94 116 GLU A N 1
ATOM 914 C CA . GLU A 1 116 ? -8.523 25.547 10.336 1 97.94 116 GLU A CA 1
ATOM 915 C C . GLU A 1 116 ? -8.258 24.234 9.602 1 97.94 116 GLU A C 1
ATOM 917 O O . GLU A 1 116 ? -7.465 23.422 10.062 1 97.94 116 GLU A O 1
ATOM 922 N N . ALA A 1 117 ? -8.938 24.078 8.461 1 98.69 117 ALA A N 1
ATOM 923 C CA . ALA A 1 117 ? -8.781 22.859 7.676 1 98.69 117 ALA A CA 1
ATOM 924 C C . ALA A 1 117 ? -7.375 22.75 7.094 1 98.69 117 ALA A C 1
ATOM 926 O O . ALA A 1 117 ? -6.816 21.656 6.992 1 98.69 117 ALA A O 1
ATOM 927 N N . ALA A 1 118 ? -6.793 23.906 6.73 1 98.69 118 ALA A N 1
ATOM 928 C CA . ALA A 1 118 ? -5.422 23.922 6.227 1 98.69 118 ALA A CA 1
ATOM 929 C C . ALA A 1 118 ? -4.43 23.531 7.316 1 98.69 118 ALA A C 1
ATOM 931 O O . ALA A 1 118 ? -3.459 22.812 7.055 1 98.69 118 ALA A O 1
ATOM 932 N N . VAL A 1 119 ? -4.637 23.984 8.516 1 98.5 119 VAL A N 1
ATOM 933 C CA . VAL A 1 119 ? -3.781 23.625 9.641 1 98.5 119 VAL A CA 1
ATOM 934 C C . VAL A 1 119 ? -3.889 22.125 9.922 1 98.5 119 VAL A C 1
ATOM 936 O O . VAL A 1 119 ? -2.885 21.469 10.203 1 98.5 119 VAL A O 1
ATOM 939 N N . ASP A 1 120 ? -5.141 21.547 9.844 1 98.69 120 ASP A N 1
ATOM 940 C CA . ASP A 1 120 ? -5.328 20.109 9.961 1 98.69 120 ASP A CA 1
ATOM 941 C C . ASP A 1 120 ? -4.473 19.359 8.938 1 98.69 120 ASP A C 1
ATOM 943 O O . ASP A 1 120 ? -3.855 18.344 9.266 1 98.69 120 ASP A O 1
ATOM 947 N N . THR A 1 121 ? -4.477 19.906 7.742 1 98.75 121 THR A N 1
ATOM 948 C CA . THR A 1 121 ? -3.721 19.312 6.648 1 98.75 121 THR A CA 1
ATOM 949 C C . THR A 1 121 ? -2.223 19.359 6.926 1 98.75 121 THR A C 1
ATOM 951 O O . THR A 1 121 ? -1.506 18.391 6.699 1 98.75 121 THR A O 1
ATOM 954 N N . ILE A 1 122 ? -1.743 20.5 7.418 1 98.75 122 ILE A N 1
ATOM 955 C CA . ILE A 1 122 ? -0.337 20.656 7.773 1 98.75 122 ILE A CA 1
ATOM 956 C C . ILE A 1 122 ? 0.035 19.641 8.852 1 98.75 122 ILE A C 1
ATOM 958 O O . ILE A 1 122 ? 1.08 18.984 8.773 1 98.75 122 ILE A O 1
ATOM 962 N N . LEU A 1 123 ? -0.808 19.469 9.852 1 98.81 123 LEU A N 1
ATOM 963 C CA . LEU A 1 123 ? -0.53 18.562 10.953 1 98.81 123 LEU A CA 1
ATOM 964 C C . LEU A 1 123 ? -0.428 17.125 10.453 1 98.81 123 LEU A C 1
ATOM 966 O O . LEU A 1 123 ? 0.514 16.406 10.805 1 98.81 123 LEU A O 1
ATOM 970 N N . HIS A 1 124 ? -1.388 16.719 9.656 1 98.94 124 HIS A N 1
ATOM 971 C CA . HIS A 1 124 ? -1.347 15.383 9.078 1 98.94 124 HIS A CA 1
ATOM 972 C C . HIS A 1 124 ? -0.085 15.18 8.242 1 98.94 124 HIS A C 1
ATOM 974 O O . HIS A 1 124 ? 0.565 14.133 8.336 1 98.94 124 HIS A O 1
ATOM 980 N N . THR A 1 125 ? 0.264 16.141 7.414 1 98.88 125 THR A N 1
ATOM 981 C CA . THR A 1 125 ? 1.431 16.062 6.543 1 98.88 125 THR A CA 1
ATOM 982 C C . THR A 1 125 ? 2.715 15.992 7.363 1 98.88 125 THR A C 1
ATOM 984 O O . THR A 1 125 ? 3.629 15.234 7.035 1 98.88 125 THR A O 1
ATOM 987 N N . LEU A 1 126 ? 2.789 16.812 8.43 1 98.88 126 LEU A N 1
ATOM 988 C CA . LEU A 1 126 ? 3.939 16.75 9.32 1 98.88 126 LEU A CA 1
ATOM 989 C C . LEU A 1 126 ? 4.098 15.352 9.906 1 98.88 126 LEU A C 1
ATOM 991 O O . LEU A 1 126 ? 5.199 14.797 9.891 1 98.88 126 LEU A O 1
ATOM 995 N N . LEU A 1 127 ? 3.033 14.797 10.398 1 98.94 127 LEU A N 1
ATOM 996 C CA . LEU A 1 127 ? 3.092 13.469 10.984 1 98.94 127 LEU A CA 1
ATOM 997 C C . LEU A 1 127 ? 3.449 12.422 9.938 1 98.94 127 LEU A C 1
ATOM 999 O O . LEU A 1 127 ? 4.16 11.453 10.234 1 98.94 127 LEU A O 1
ATOM 1003 N N . HIS A 1 128 ? 2.949 12.57 8.68 1 98.94 128 HIS A N 1
ATOM 1004 C CA . HIS A 1 128 ? 3.33 11.727 7.555 1 98.94 128 HIS A CA 1
ATOM 1005 C C . HIS A 1 128 ? 4.84 11.727 7.348 1 98.94 128 HIS A C 1
ATOM 1007 O O . HIS A 1 128 ? 5.465 10.664 7.277 1 98.94 128 HIS A O 1
ATOM 1013 N N . GLU A 1 129 ? 5.457 12.953 7.293 1 98.94 129 GLU A N 1
ATOM 1014 C CA . GLU A 1 129 ? 6.898 13.07 7.105 1 98.94 129 GLU A CA 1
ATOM 1015 C C . GLU A 1 129 ? 7.656 12.57 8.336 1 98.94 129 GLU A C 1
ATOM 1017 O O . GLU A 1 129 ? 8.727 11.977 8.211 1 98.94 129 GLU A O 1
ATOM 1022 N N . VAL A 1 130 ? 7.102 12.828 9.539 1 98.81 130 VAL A N 1
ATOM 1023 C CA . VAL A 1 130 ? 7.68 12.305 10.773 1 98.81 130 VAL A CA 1
ATOM 1024 C C . VAL A 1 130 ? 7.691 10.781 10.734 1 98.81 130 VAL A C 1
ATOM 1026 O O . VAL A 1 130 ? 8.641 10.148 11.203 1 98.81 130 VAL A O 1
ATOM 1029 N N . GLY A 1 131 ? 6.57 10.211 10.219 1 98.88 131 GLY A N 1
ATOM 1030 C CA . GLY A 1 131 ? 6.527 8.766 10.047 1 98.88 131 GLY A CA 1
ATOM 1031 C C . GLY A 1 131 ? 7.691 8.227 9.242 1 98.88 131 GLY A C 1
ATOM 1032 O O . GLY A 1 131 ? 8.297 7.219 9.617 1 98.88 131 GLY A O 1
ATOM 1033 N N . HIS A 1 132 ? 8.031 8.875 8.117 1 98.81 132 HIS A N 1
ATOM 1034 C CA . HIS A 1 132 ? 9.203 8.484 7.336 1 98.81 132 HIS A CA 1
ATOM 1035 C C . HIS A 1 132 ? 10.469 8.516 8.188 1 98.81 132 HIS A C 1
ATOM 1037 O O . HIS A 1 132 ? 11.266 7.578 8.156 1 98.81 132 HIS A O 1
ATOM 1043 N N . ALA A 1 133 ? 10.648 9.625 8.891 1 98.81 133 ALA A N 1
ATOM 1044 C CA . ALA A 1 133 ? 11.836 9.789 9.727 1 98.81 133 ALA A CA 1
ATOM 1045 C C . ALA A 1 133 ? 11.914 8.695 10.797 1 98.81 133 ALA A C 1
ATOM 1047 O O . ALA A 1 133 ? 12.984 8.156 11.062 1 98.81 133 ALA A O 1
ATOM 1048 N N . TYR A 1 134 ? 10.781 8.398 11.359 1 98.62 134 TYR A N 1
ATOM 1049 C CA . TYR A 1 134 ? 10.734 7.41 12.43 1 98.62 134 TYR A CA 1
ATOM 1050 C C . TYR A 1 134 ? 11.055 6.016 11.906 1 98.62 134 TYR A C 1
ATOM 1052 O O . TYR A 1 134 ? 11.758 5.246 12.57 1 98.62 134 TYR A O 1
ATOM 1060 N N . ILE A 1 135 ? 10.523 5.672 10.773 1 98.38 135 ILE A N 1
ATOM 1061 C CA . ILE A 1 135 ? 10.828 4.406 10.109 1 98.38 135 ILE A CA 1
ATOM 1062 C C . ILE A 1 135 ? 12.328 4.312 9.844 1 98.38 135 ILE A C 1
ATOM 1064 O O . ILE A 1 135 ? 12.953 3.289 10.141 1 98.38 135 ILE A O 1
ATOM 1068 N N . ASP A 1 136 ? 12.875 5.359 9.344 1 97.75 136 ASP A N 1
ATOM 1069 C CA . ASP A 1 136 ? 14.289 5.418 9 1 97.75 136 ASP A CA 1
ATOM 1070 C C . ASP A 1 136 ? 15.156 5.238 10.242 1 97.75 136 ASP A C 1
ATOM 1072 O O . ASP A 1 136 ? 16.047 4.387 10.266 1 97.75 136 ASP A O 1
ATOM 1076 N N . ASP A 1 137 ? 14.852 5.965 11.297 1 97.38 137 ASP A N 1
ATOM 1077 C CA . ASP A 1 137 ? 15.656 5.973 12.516 1 97.38 137 ASP A CA 1
ATOM 1078 C C . ASP A 1 137 ? 15.617 4.613 13.203 1 97.38 137 ASP A C 1
ATOM 1080 O O . ASP A 1 137 ? 16.594 4.203 13.836 1 97.38 137 ASP A O 1
ATOM 1084 N N . ASN A 1 138 ? 14.531 3.904 13.125 1 97.06 138 ASN A N 1
ATOM 1085 C CA . ASN A 1 138 ? 14.359 2.691 13.914 1 97.06 138 ASN A CA 1
ATOM 1086 C C . ASN A 1 138 ? 14.469 1.438 13.047 1 97.06 138 ASN A C 1
ATOM 1088 O O . ASN A 1 138 ? 14.289 0.322 13.539 1 97.06 138 ASN A O 1
ATOM 1092 N N . GLY A 1 139 ? 14.727 1.595 11.797 1 96.62 139 GLY A N 1
ATOM 1093 C CA . GLY A 1 139 ? 14.836 0.449 10.906 1 96.62 139 GLY A CA 1
ATOM 1094 C C . GLY A 1 139 ? 13.578 -0.405 10.875 1 96.62 139 GLY A C 1
ATOM 1095 O O . GLY A 1 139 ? 13.656 -1.635 10.922 1 96.62 139 GLY A O 1
ATOM 1096 N N . ILE A 1 140 ? 12.406 0.289 10.93 1 98 140 ILE A N 1
ATOM 1097 C CA . ILE A 1 140 ? 11.133 -0.431 10.914 1 98 140 ILE A CA 1
ATOM 1098 C C . ILE A 1 140 ? 10.93 -1.073 9.539 1 98 140 ILE A C 1
ATOM 1100 O O . ILE A 1 140 ? 10.945 -0.386 8.516 1 98 140 ILE A O 1
ATOM 1104 N N . PRO A 1 141 ? 10.742 -2.369 9.438 1 98.44 141 PRO A N 1
ATOM 1105 C CA . PRO A 1 141 ? 10.578 -3.025 8.133 1 98.44 141 PRO A CA 1
ATOM 1106 C C . PRO A 1 141 ? 9.211 -2.773 7.512 1 98.44 141 PRO A C 1
ATOM 1108 O O . PRO A 1 141 ? 8.211 -3.35 7.953 1 98.44 141 PRO A O 1
ATOM 1111 N N . ILE A 1 142 ? 9.203 -2.002 6.543 1 98.75 142 ILE A N 1
ATOM 1112 C CA . ILE A 1 142 ? 7.988 -1.794 5.77 1 98.75 142 ILE A CA 1
ATOM 1113 C C . ILE A 1 142 ? 7.895 -2.846 4.664 1 98.75 142 ILE A C 1
ATOM 1115 O O . ILE A 1 142 ? 8.789 -2.961 3.828 1 98.75 142 ILE A O 1
ATOM 1119 N N . LEU A 1 143 ? 6.797 -3.57 4.594 1 98.75 143 LEU A N 1
ATOM 1120 C CA . LEU A 1 143 ? 6.715 -4.758 3.752 1 98.75 143 LEU A CA 1
ATOM 1121 C C . LEU A 1 143 ? 5.883 -4.484 2.504 1 98.75 143 LEU A C 1
ATOM 1123 O O . LEU A 1 143 ? 5.93 -5.254 1.541 1 98.75 143 LEU A O 1
ATOM 1127 N N . GLY A 1 144 ? 5.055 -3.441 2.535 1 97.88 144 GLY A N 1
ATOM 1128 C CA . GLY A 1 144 ? 4.289 -2.955 1.399 1 97.88 144 GLY A CA 1
ATOM 1129 C C . GLY A 1 144 ? 4.73 -1.585 0.922 1 97.88 144 GLY A C 1
ATOM 1130 O O . GLY A 1 144 ? 5.926 -1.333 0.766 1 97.88 144 GLY A O 1
ATOM 1131 N N . LYS A 1 145 ? 3.836 -0.741 0.66 1 97.69 145 LYS A N 1
ATOM 1132 C CA . LYS A 1 145 ? 4.133 0.631 0.259 1 97.69 145 LYS A CA 1
ATOM 1133 C C . LYS A 1 145 ? 4.383 1.518 1.476 1 97.69 145 LYS A C 1
ATOM 1135 O O . LYS A 1 145 ? 3.488 1.717 2.301 1 97.69 145 LYS A O 1
ATOM 1140 N N . GLU A 1 146 ? 5.527 2.076 1.538 1 98.31 146 GLU A N 1
ATOM 1141 C CA . GLU A 1 146 ? 5.863 2.906 2.689 1 98.31 146 GLU A CA 1
ATOM 1142 C C . GLU A 1 146 ? 4.938 4.117 2.787 1 98.31 146 GLU A C 1
ATOM 1144 O O . GLU A 1 146 ? 4.566 4.535 3.885 1 98.31 146 GLU A O 1
ATOM 1149 N N . GLU A 1 147 ? 4.57 4.641 1.661 1 98.56 147 GLU A N 1
ATOM 1150 C CA . GLU A 1 147 ? 3.695 5.809 1.631 1 98.56 147 GLU A CA 1
ATOM 1151 C C . GLU A 1 147 ? 2.35 5.512 2.285 1 98.56 147 GLU A C 1
ATOM 1153 O O . GLU A 1 147 ? 1.762 6.383 2.932 1 98.56 147 GLU A O 1
ATOM 1158 N N . ASP A 1 148 ? 1.853 4.328 2.098 1 98.69 148 ASP A N 1
ATOM 1159 C CA . ASP A 1 148 ? 0.614 3.936 2.762 1 98.69 148 ASP A CA 1
ATOM 1160 C C . ASP A 1 148 ? 0.834 3.736 4.262 1 98.69 148 ASP A C 1
ATOM 1162 O O . ASP A 1 148 ? -0.049 4.031 5.066 1 98.69 148 ASP A O 1
ATOM 1166 N N . ALA A 1 149 ? 1.981 3.207 4.59 1 98.88 149 ALA A N 1
ATOM 1167 C CA . ALA A 1 149 ? 2.307 2.996 6 1 98.88 149 ALA A CA 1
ATOM 1168 C C . ALA A 1 149 ? 2.344 4.32 6.758 1 98.88 149 ALA A C 1
ATOM 1170 O O . ALA A 1 149 ? 1.791 4.43 7.855 1 98.88 149 ALA A O 1
ATOM 1171 N N . VAL A 1 150 ? 2.977 5.32 6.184 1 98.94 150 VAL A N 1
ATOM 1172 C CA . VAL A 1 150 ? 3.131 6.57 6.922 1 98.94 150 VAL A CA 1
ATOM 1173 C C . VAL A 1 150 ? 1.834 7.375 6.855 1 98.94 150 VAL A C 1
ATOM 1175 O O . VAL A 1 150 ? 1.546 8.172 7.746 1 98.94 150 VAL A O 1
ATOM 1178 N N . ASP A 1 151 ? 0.971 7.203 5.789 1 98.94 151 ASP A N 1
ATOM 1179 C CA . ASP A 1 151 ? -0.393 7.719 5.863 1 98.94 151 ASP A CA 1
ATOM 1180 C C . ASP A 1 151 ? -1.135 7.141 7.066 1 98.94 151 ASP A C 1
ATOM 1182 O O . ASP A 1 151 ? -1.809 7.871 7.797 1 98.94 151 ASP A O 1
ATOM 1186 N N . ASN A 1 152 ? -0.989 5.844 7.227 1 98.94 152 ASN A N 1
ATOM 1187 C CA . ASN A 1 152 ? -1.621 5.188 8.367 1 98.94 152 ASN A CA 1
ATOM 1188 C C . ASN A 1 152 ? -1.048 5.688 9.688 1 98.94 152 ASN A C 1
ATOM 1190 O O . ASN A 1 152 ? -1.784 5.867 10.656 1 98.94 152 ASN A O 1
ATOM 1194 N N . PHE A 1 153 ? 0.285 5.906 9.742 1 98.94 153 PHE A N 1
ATOM 1195 C CA . PHE A 1 153 ? 0.93 6.449 10.93 1 98.94 153 PHE A CA 1
ATOM 1196 C C . PHE A 1 153 ? 0.29 7.773 11.336 1 98.94 153 PHE A C 1
ATOM 1198 O O . PHE A 1 153 ? -0.124 7.941 12.484 1 98.94 153 PHE A O 1
ATOM 1205 N N . ALA A 1 154 ? 0.212 8.656 10.344 1 98.94 154 ALA A N 1
ATOM 1206 C CA . ALA A 1 154 ? -0.341 9.984 10.609 1 98.94 154 ALA A CA 1
ATOM 1207 C C . ALA A 1 154 ? -1.785 9.891 11.086 1 98.94 154 ALA A C 1
ATOM 1209 O O . ALA A 1 154 ? -2.156 10.523 12.078 1 98.94 154 ALA A O 1
ATOM 1210 N N . ALA A 1 155 ? -2.594 9.062 10.438 1 98.94 155 ALA A N 1
ATOM 1211 C CA . ALA A 1 155 ? -4.004 8.914 10.789 1 98.94 155 ALA A CA 1
ATOM 1212 C C . ALA A 1 155 ? -4.164 8.32 12.188 1 98.94 155 ALA A C 1
ATOM 1214 O O . ALA A 1 155 ? -4.918 8.844 13.008 1 98.94 155 ALA A O 1
ATOM 1215 N N . ILE A 1 156 ? -3.414 7.246 12.5 1 98.88 156 ILE A N 1
ATOM 1216 C CA . ILE A 1 156 ? -3.541 6.523 13.766 1 98.88 156 ILE A CA 1
ATOM 1217 C C . ILE A 1 156 ? -3.109 7.426 14.914 1 98.88 156 ILE A C 1
ATOM 1219 O O . ILE A 1 156 ? -3.748 7.441 15.969 1 98.88 156 ILE A O 1
ATOM 1223 N N . VAL A 1 157 ? -2.045 8.18 14.734 1 98.81 157 VAL A N 1
ATOM 1224 C CA . VAL A 1 157 ? -1.559 9.078 15.781 1 98.81 157 VAL A CA 1
ATOM 1225 C C . VAL A 1 157 ? -2.609 10.148 16.078 1 98.81 157 VAL A C 1
ATOM 1227 O O . VAL A 1 157 ? -2.904 10.43 17.234 1 98.81 157 VAL A O 1
ATOM 1230 N N . LEU A 1 158 ? -3.189 10.719 15.031 1 98.88 158 LEU A N 1
ATOM 1231 C CA . LEU A 1 158 ? -4.211 11.742 15.211 1 98.88 158 LEU A CA 1
ATOM 1232 C C . LEU A 1 158 ? -5.438 11.164 15.906 1 98.88 158 LEU A C 1
ATOM 1234 O O . LEU A 1 158 ? -5.91 11.719 16.906 1 98.88 158 LEU A O 1
ATOM 1238 N N . ILE A 1 159 ? -5.922 10.031 15.453 1 98.88 159 ILE A N 1
ATOM 1239 C CA . ILE A 1 159 ? -7.16 9.43 15.93 1 98.88 159 ILE A CA 1
ATOM 1240 C C . ILE A 1 159 ? -6.996 9.016 17.391 1 98.88 159 ILE A C 1
ATOM 1242 O O . ILE A 1 159 ? -7.891 9.234 18.219 1 98.88 159 ILE A O 1
ATOM 1246 N N . ASN A 1 160 ? -5.852 8.508 17.75 1 98.56 160 ASN A N 1
ATOM 1247 C CA . ASN A 1 160 ? -5.684 7.859 19.047 1 98.56 160 ASN A CA 1
ATOM 1248 C C . ASN A 1 160 ? -5.23 8.852 20.109 1 98.56 160 ASN A C 1
ATOM 1250 O O . ASN A 1 160 ? -5.523 8.672 21.297 1 98.56 160 ASN A O 1
ATOM 1254 N N . TYR A 1 161 ? -4.531 9.953 19.703 1 98.19 161 TYR A N 1
ATOM 1255 C CA . TYR A 1 161 ? -3.812 10.664 20.75 1 98.19 161 TYR A CA 1
ATOM 1256 C C . TYR A 1 161 ? -4.117 12.156 20.719 1 98.19 161 TYR A C 1
ATOM 1258 O O . TYR A 1 161 ? -3.643 12.914 21.562 1 98.19 161 TYR A O 1
ATOM 1266 N N . VAL A 1 162 ? -4.906 12.602 19.766 1 98.5 162 VAL A N 1
ATOM 1267 C CA . VAL A 1 162 ? -5.188 14.031 19.656 1 98.5 162 VAL A CA 1
ATOM 1268 C C . VAL A 1 162 ? -6.676 14.281 19.859 1 98.5 162 VAL A C 1
ATOM 1270 O O . VAL A 1 162 ? -7.52 13.578 19.312 1 98.5 162 VAL A O 1
ATOM 1273 N N . LYS A 1 163 ? -7.016 15.242 20.703 1 97.31 163 LYS A N 1
ATOM 1274 C CA . LYS A 1 163 ? -8.406 15.656 20.859 1 97.31 163 LYS A CA 1
ATOM 1275 C C . LYS A 1 163 ? -9.016 16.062 19.516 1 97.31 163 LYS A C 1
ATOM 1277 O O . LYS A 1 163 ? -8.414 16.828 18.766 1 97.31 163 LYS A O 1
ATOM 1282 N N . LYS A 1 164 ? -10.164 15.523 19.156 1 97.44 164 LYS A N 1
ATOM 1283 C CA . LYS A 1 164 ? -10.844 15.727 17.891 1 97.44 164 LYS A CA 1
ATOM 1284 C C . LYS A 1 164 ? -9.984 15.258 16.719 1 97.44 164 LYS A C 1
ATOM 1286 O O . LYS A 1 164 ? -10.062 15.805 15.617 1 97.44 164 LYS A O 1
ATOM 1291 N N . GLY A 1 165 ? -9.125 14.289 16.969 1 98.69 165 GLY A N 1
ATOM 1292 C CA . GLY A 1 165 ? -8.188 13.781 15.977 1 98.69 165 GLY A CA 1
ATOM 1293 C C . GLY A 1 165 ? -8.867 13.211 14.75 1 98.69 165 GLY A C 1
ATOM 1294 O O . GLY A 1 165 ? -8.359 13.328 13.633 1 98.69 165 GLY A O 1
ATOM 1295 N N . ALA A 1 166 ? -10.023 12.57 14.953 1 98.75 166 ALA A N 1
ATOM 1296 C CA . ALA A 1 166 ? -10.773 12.031 13.82 1 98.75 166 ALA A CA 1
ATOM 1297 C C . ALA A 1 166 ? -11.219 13.148 12.875 1 98.75 166 ALA A C 1
ATOM 1299 O O . ALA A 1 166 ? -11.117 13.008 11.656 1 98.75 166 ALA A O 1
ATOM 1300 N N . ASP A 1 167 ? -11.688 14.25 13.438 1 98.5 167 ASP A N 1
ATOM 1301 C CA . ASP A 1 167 ? -12.125 15.398 12.648 1 98.5 167 ASP A CA 1
ATOM 1302 C C . ASP A 1 167 ? -10.961 16.016 11.867 1 98.5 167 ASP A C 1
ATOM 1304 O O . ASP A 1 167 ? -11.117 16.391 10.703 1 98.5 167 ASP A O 1
ATOM 1308 N N . ILE A 1 168 ? -9.828 16.109 12.531 1 98.69 168 ILE A N 1
ATOM 1309 C CA . ILE A 1 168 ? -8.609 16.609 11.898 1 98.69 168 ILE A CA 1
ATOM 1310 C C . ILE A 1 168 ? -8.227 15.711 10.734 1 98.69 168 ILE A C 1
ATOM 1312 O O . ILE A 1 168 ? -7.898 16.188 9.648 1 98.69 168 ILE A O 1
ATOM 1316 N N . THR A 1 169 ? -8.312 14.406 10.945 1 98.94 169 THR A N 1
ATOM 1317 C CA . THR A 1 169 ? -7.961 13.414 9.938 1 98.94 169 THR A CA 1
ATOM 1318 C C . THR A 1 169 ? -8.906 13.5 8.742 1 98.94 169 THR A C 1
ATOM 1320 O O . THR A 1 169 ? -8.477 13.344 7.598 1 98.94 169 THR A O 1
ATOM 1323 N N . ILE A 1 170 ? -10.18 13.789 8.961 1 98.81 170 ILE A N 1
ATOM 1324 C CA . ILE A 1 170 ? -11.156 13.922 7.887 1 98.81 170 ILE A CA 1
ATOM 1325 C C . ILE A 1 170 ? -10.82 15.141 7.031 1 98.81 170 ILE A C 1
ATOM 1327 O O . ILE A 1 170 ? -10.867 15.078 5.801 1 98.81 170 ILE A O 1
ATOM 1331 N N . SER A 1 171 ? -10.438 16.281 7.66 1 98.69 171 SER A N 1
ATOM 1332 C CA . SER A 1 171 ? -10.031 17.469 6.906 1 98.69 171 SER A CA 1
ATOM 1333 C C . SER A 1 171 ? -8.844 17.156 5.992 1 98.69 171 SER A C 1
ATOM 1335 O O . SER A 1 171 ? -8.828 17.578 4.832 1 98.69 171 SER A O 1
ATOM 1337 N N . ALA A 1 172 ? -7.891 16.453 6.566 1 98.69 172 ALA A N 1
ATOM 1338 C CA . ALA A 1 172 ? -6.715 16.078 5.785 1 98.69 172 ALA A CA 1
ATOM 1339 C C . ALA A 1 172 ? -7.094 15.172 4.621 1 98.69 172 ALA A C 1
ATOM 1341 O O . ALA A 1 172 ? -6.574 15.32 3.512 1 98.69 172 ALA A O 1
ATOM 1342 N N . ALA A 1 173 ? -8.008 14.211 4.844 1 98.75 173 ALA A N 1
ATOM 1343 C CA . ALA A 1 173 ? -8.484 13.328 3.779 1 98.75 173 ALA A CA 1
ATOM 1344 C C . ALA A 1 173 ? -9.164 14.125 2.674 1 98.75 173 ALA A C 1
ATOM 1346 O O . ALA A 1 173 ? -8.977 13.844 1.488 1 98.75 173 ALA A O 1
ATOM 1347 N N . ASP A 1 174 ? -9.992 15.133 3.076 1 98.56 174 ASP A N 1
ATOM 1348 C CA . ASP A 1 174 ? -10.703 15.953 2.104 1 98.56 174 ASP A CA 1
ATOM 1349 C C . ASP A 1 174 ? -9.727 16.672 1.179 1 98.56 174 ASP A C 1
ATOM 1351 O O . ASP A 1 174 ? -10.023 16.891 0.001 1 98.56 174 ASP A O 1
ATOM 1355 N N . MET A 1 175 ? -8.586 17.016 1.719 1 98.31 175 MET A N 1
ATOM 1356 C CA . MET A 1 175 ? -7.562 17.656 0.891 1 98.31 175 MET A CA 1
ATOM 1357 C C . MET A 1 175 ? -7.133 16.734 -0.246 1 98.31 175 MET A C 1
ATOM 1359 O O . MET A 1 175 ? -6.945 17.188 -1.377 1 98.31 175 MET A O 1
ATOM 1363 N N . PHE A 1 176 ? -6.953 15.367 0.02 1 97.81 176 PHE A N 1
ATOM 1364 C CA . PHE A 1 176 ? -6.645 14.406 -1.033 1 97.81 176 PHE A CA 1
ATOM 1365 C C . PHE A 1 176 ? -7.73 14.406 -2.104 1 97.81 176 PHE A C 1
ATOM 1367 O O . PHE A 1 176 ? -7.43 14.352 -3.299 1 97.81 176 PHE A O 1
ATOM 1374 N N . ALA A 1 177 ? -8.969 14.477 -1.647 1 96.31 177 ALA A N 1
ATOM 1375 C CA . ALA A 1 177 ? -10.094 14.477 -2.582 1 96.31 177 ALA A CA 1
ATOM 1376 C C . ALA A 1 177 ? -10.078 15.727 -3.457 1 96.31 177 ALA A C 1
ATOM 1378 O O . ALA A 1 177 ? -10.32 15.648 -4.664 1 96.31 177 ALA A O 1
ATOM 1379 N N . PHE A 1 178 ? -9.797 16.891 -2.854 1 96.81 178 PHE A N 1
ATOM 1380 C CA . PHE A 1 178 ? -9.734 18.141 -3.598 1 96.81 178 PHE A CA 1
ATOM 1381 C C . PHE A 1 178 ? -8.617 18.109 -4.641 1 96.81 178 PHE A C 1
ATOM 1383 O O . PHE A 1 178 ? -8.805 18.547 -5.777 1 96.81 178 PHE A O 1
ATOM 1390 N N . GLU A 1 179 ? -7.477 17.562 -4.215 1 93.62 179 GLU A N 1
ATOM 1391 C CA . GLU A 1 179 ? -6.344 17.453 -5.133 1 93.62 179 GLU A CA 1
ATOM 1392 C C . GLU A 1 179 ? -6.672 16.531 -6.301 1 93.62 179 GLU A C 1
ATOM 1394 O O . GLU A 1 179 ? -6.254 16.781 -7.434 1 93.62 179 GLU A O 1
ATOM 1399 N N . SER A 1 180 ? -7.367 15.453 -6.016 1 91.44 180 SER A N 1
ATOM 1400 C CA . SER A 1 180 ? -7.773 14.516 -7.062 1 91.44 180 SER A CA 1
ATOM 1401 C C . SER A 1 180 ? -8.703 15.188 -8.07 1 91.44 180 SER A C 1
ATOM 1403 O O . SER A 1 180 ? -8.602 14.953 -9.273 1 91.44 180 SER A O 1
ATOM 1405 N N . ASP A 1 181 ? -9.625 15.992 -7.629 1 90 181 ASP A N 1
ATOM 1406 C CA . ASP A 1 181 ? -10.617 16.672 -8.461 1 90 181 ASP A CA 1
ATOM 1407 C C . ASP A 1 181 ? -9.953 17.641 -9.43 1 90 181 ASP A C 1
ATOM 1409 O O . ASP A 1 181 ? -10.523 17.984 -10.461 1 90 181 ASP A O 1
ATOM 1413 N N . ASP A 1 182 ? -8.797 18.062 -9.062 1 85.5 182 ASP A N 1
ATOM 1414 C CA . ASP A 1 182 ? -8.078 19.047 -9.875 1 85.5 182 ASP A CA 1
ATOM 1415 C C . ASP A 1 182 ? -7.258 18.359 -10.961 1 85.5 182 ASP A C 1
ATOM 1417 O O . ASP A 1 182 ? -6.617 19.031 -11.781 1 85.5 182 ASP A O 1
ATOM 1421 N N . LYS A 1 183 ? -7.27 17.031 -10.922 1 82.81 183 LYS A N 1
ATOM 1422 C CA . LYS A 1 183 ? -6.523 16.266 -11.914 1 82.81 183 LYS A CA 1
ATOM 1423 C C . LYS A 1 183 ? -7.461 15.641 -12.945 1 82.81 183 LYS A C 1
ATOM 1425 O O . LYS A 1 183 ? -8.664 15.523 -12.711 1 82.81 183 LYS A O 1
ATOM 1430 N N . PRO A 1 184 ? -6.855 15.297 -14.086 1 77.31 184 PRO A N 1
ATOM 1431 C CA . PRO A 1 184 ? -7.68 14.586 -15.07 1 77.31 184 PRO A CA 1
ATOM 1432 C C . PRO A 1 184 ? -8.242 13.273 -14.531 1 77.31 184 PRO A C 1
ATOM 1434 O O . PRO A 1 184 ? -7.703 12.719 -13.57 1 77.31 184 PRO A O 1
ATOM 1437 N N . ASP A 1 185 ? -9.266 12.828 -15.219 1 71.44 185 ASP A N 1
ATOM 1438 C CA . ASP A 1 185 ? -9.961 11.625 -14.781 1 71.44 185 ASP A CA 1
ATOM 1439 C C . ASP A 1 185 ? -9.156 10.375 -15.133 1 71.44 185 ASP A C 1
ATOM 1441 O O . ASP A 1 185 ? -9.461 9.281 -14.648 1 71.44 185 ASP A O 1
ATOM 1445 N N . TYR A 1 186 ? -8.195 10.594 -15.977 1 76.88 186 TYR A N 1
ATOM 1446 C CA . TYR A 1 186 ? -7.402 9.43 -16.344 1 76.88 186 TYR A CA 1
ATOM 1447 C C . TYR A 1 186 ? -5.984 9.539 -15.797 1 76.88 186 TYR A C 1
ATOM 1449 O O . TYR A 1 186 ? -5.496 10.641 -15.539 1 76.88 186 TYR A O 1
ATOM 1457 N N . TYR A 1 187 ? -5.434 8.352 -15.484 1 82.12 187 TYR A N 1
ATOM 1458 C CA . TYR A 1 187 ? -4.082 8.312 -14.945 1 82.12 187 TYR A CA 1
ATOM 1459 C C . TYR A 1 187 ? -3.078 7.902 -16.016 1 82.12 187 TYR A C 1
ATOM 1461 O O . TYR A 1 187 ? -3.354 7.02 -16.828 1 82.12 187 TYR A O 1
ATOM 1469 N N . ASP A 1 188 ? -2.033 8.625 -16.031 1 82.88 188 ASP A N 1
ATOM 1470 C CA . ASP A 1 188 ? -0.957 8.188 -16.906 1 82.88 188 ASP A CA 1
ATOM 1471 C C . ASP A 1 188 ? -0.109 7.102 -16.25 1 82.88 188 ASP A C 1
ATOM 1473 O O . ASP A 1 188 ? -0.22 6.863 -15.055 1 82.88 188 ASP A O 1
ATOM 1477 N N . SER A 1 189 ? 0.708 6.453 -17.078 1 81.5 189 SER A N 1
ATOM 1478 C CA . SER A 1 189 ? 1.516 5.328 -16.609 1 81.5 189 SER A CA 1
ATOM 1479 C C . SER A 1 189 ? 2.414 5.734 -15.445 1 81.5 189 SER A C 1
ATOM 1481 O O . SER A 1 189 ? 2.641 4.945 -14.531 1 81.5 189 SER A O 1
ATOM 1483 N N . SER A 1 190 ? 2.848 6.984 -15.469 1 84.75 190 SER A N 1
ATOM 1484 C CA . SER A 1 190 ? 3.758 7.457 -14.43 1 84.75 190 SER A CA 1
ATOM 1485 C C . SER A 1 190 ? 3.055 7.551 -13.078 1 84.75 190 SER A C 1
ATOM 1487 O O . SER A 1 190 ? 3.693 7.438 -12.031 1 84.75 190 SER A O 1
ATOM 1489 N N . GLU A 1 191 ? 1.797 7.695 -13.109 1 86.75 191 GLU A N 1
ATOM 1490 C CA . GLU A 1 191 ? 1.029 7.773 -11.875 1 86.75 191 GLU A CA 1
ATOM 1491 C C . GLU A 1 191 ? 0.828 6.391 -11.258 1 86.75 191 GLU A C 1
ATOM 1493 O O . GLU A 1 191 ? 0.794 6.242 -10.039 1 86.75 191 GLU A O 1
ATOM 1498 N N . TYR A 1 192 ? 0.774 5.422 -12.086 1 90.06 192 TYR A N 1
ATOM 1499 C CA . TYR A 1 192 ? 0.523 4.066 -11.602 1 90.06 192 TYR A CA 1
ATOM 1500 C C . TYR A 1 192 ? 1.745 3.508 -10.883 1 90.06 192 TYR A C 1
ATOM 1502 O O . TYR A 1 192 ? 1.616 2.676 -9.984 1 90.06 192 TYR A O 1
ATOM 1510 N N . ILE A 1 193 ? 2.906 3.93 -11.289 1 90.88 193 ILE A N 1
ATOM 1511 C CA . ILE A 1 193 ? 4.121 3.396 -10.68 1 90.88 193 ILE A CA 1
ATOM 1512 C C . ILE A 1 193 ? 4.602 4.336 -9.578 1 90.88 193 ILE A C 1
ATOM 1514 O O . ILE A 1 193 ? 5.625 4.078 -8.938 1 90.88 193 ILE A O 1
ATOM 1518 N N . ASP A 1 194 ? 3.855 5.391 -9.32 1 89.69 194 ASP A N 1
ATOM 1519 C CA . ASP A 1 194 ? 4.199 6.359 -8.281 1 89.69 194 ASP A CA 1
ATOM 1520 C C . ASP A 1 194 ? 4.281 5.688 -6.914 1 89.69 194 ASP A C 1
ATOM 1522 O O . ASP A 1 194 ? 3.568 4.719 -6.645 1 89.69 194 ASP A O 1
ATOM 1526 N N . GLU A 1 195 ? 5.086 6.281 -6.031 1 90.75 195 GLU A N 1
ATOM 1527 C CA . GLU A 1 195 ? 5.238 5.758 -4.676 1 90.75 195 GLU A CA 1
ATOM 1528 C C . GLU A 1 195 ? 3.949 5.918 -3.875 1 90.75 195 GLU A C 1
ATOM 1530 O O . GLU A 1 195 ? 3.633 5.082 -3.027 1 90.75 195 GLU A O 1
ATOM 1535 N N . HIS A 1 196 ? 3.256 6.949 -4.176 1 93.25 196 HIS A N 1
ATOM 1536 C CA . HIS A 1 196 ? 1.994 7.18 -3.48 1 93.25 196 HIS A CA 1
ATOM 1537 C C . HIS A 1 196 ? 0.848 6.441 -4.164 1 93.25 196 HIS A C 1
ATOM 1539 O O . HIS A 1 196 ? 0.804 6.355 -5.395 1 93.25 196 HIS A O 1
ATOM 1545 N N . SER A 1 197 ? -0.026 5.918 -3.34 1 95.75 197 SER A N 1
ATOM 1546 C CA . SER A 1 197 ? -1.34 5.574 -3.871 1 95.75 197 SER A CA 1
ATOM 1547 C C . SER A 1 197 ? -2.055 6.805 -4.422 1 95.75 197 SER A C 1
ATOM 1549 O O . SER A 1 197 ? -1.682 7.938 -4.109 1 95.75 197 SER A O 1
ATOM 1551 N N . PHE A 1 198 ? -3.061 6.574 -5.27 1 93.94 198 PHE A N 1
ATOM 1552 C CA . PHE A 1 198 ? -3.814 7.695 -5.82 1 93.94 198 PHE A CA 1
ATOM 1553 C C . PHE A 1 198 ? -4.484 8.492 -4.711 1 93.94 198 PHE A C 1
ATOM 1555 O O . PHE A 1 198 ? -4.879 7.938 -3.686 1 93.94 198 PHE A O 1
ATOM 1562 N N . ASP A 1 199 ? -4.66 9.758 -4.965 1 95.69 199 ASP A N 1
ATOM 1563 C CA . ASP A 1 199 ? -5.219 10.664 -3.965 1 95.69 199 ASP A CA 1
ATOM 1564 C C . ASP A 1 199 ? -6.566 10.156 -3.459 1 95.69 199 ASP A C 1
ATOM 1566 O O . ASP A 1 199 ? -6.832 10.172 -2.254 1 95.69 199 ASP A O 1
ATOM 1570 N N . LEU A 1 200 ? -7.414 9.648 -4.375 1 94.94 200 LEU A N 1
ATOM 1571 C CA . LEU A 1 200 ? -8.727 9.188 -3.945 1 94.94 200 LEU A CA 1
ATOM 1572 C C . LEU A 1 200 ? -8.617 7.895 -3.145 1 94.94 200 LEU A C 1
ATOM 1574 O O . LEU A 1 200 ? -9.422 7.641 -2.246 1 94.94 200 LEU A O 1
ATOM 1578 N N . GLN A 1 201 ? -7.598 7.09 -3.463 1 96.25 201 GLN A N 1
ATOM 1579 C CA . GLN A 1 201 ? -7.348 5.91 -2.637 1 96.25 201 GLN A CA 1
ATOM 1580 C C . GLN A 1 201 ? -6.922 6.309 -1.226 1 96.25 201 GLN A C 1
ATOM 1582 O O . GLN A 1 201 ? -7.387 5.727 -0.244 1 96.25 201 GLN A O 1
ATOM 1587 N N . ARG A 1 202 ? -6.008 7.297 -1.143 1 97.88 202 ARG A N 1
ATOM 1588 C CA . ARG A 1 202 ? -5.559 7.789 0.156 1 97.88 202 ARG A CA 1
ATOM 1589 C C . ARG A 1 202 ? -6.715 8.422 0.931 1 97.88 202 ARG A C 1
ATOM 1591 O O . ARG A 1 202 ? -6.82 8.242 2.146 1 97.88 202 ARG A O 1
ATOM 1598 N N . TYR A 1 203 ? -7.645 9.164 0.191 1 98.06 203 TYR A N 1
ATOM 1599 C CA . TYR A 1 203 ? -8.852 9.734 0.776 1 98.06 203 TYR A CA 1
ATOM 1600 C C . TYR A 1 203 ? -9.695 8.656 1.445 1 98.06 203 TYR A C 1
ATOM 1602 O O . TYR A 1 203 ? -9.961 8.719 2.646 1 98.06 203 TYR A O 1
ATOM 1610 N N . PHE A 1 204 ? -10.008 7.605 0.731 1 97.06 204 PHE A N 1
ATOM 1611 C CA . PHE A 1 204 ? -10.906 6.574 1.232 1 97.06 204 PHE A CA 1
ATOM 1612 C C . PHE A 1 204 ? -10.227 5.734 2.305 1 97.06 204 PHE A C 1
ATOM 1614 O O . PHE A 1 204 ? -10.867 5.285 3.256 1 97.06 204 PHE A O 1
ATOM 1621 N N . SER A 1 205 ? -8.914 5.469 2.111 1 98 205 SER A N 1
ATOM 1622 C CA . SER A 1 205 ? -8.172 4.734 3.131 1 98 205 SER A CA 1
ATOM 1623 C C . SER A 1 205 ? -8.188 5.473 4.465 1 98 205 SER A C 1
ATOM 1625 O O . SER A 1 205 ? -8.336 4.855 5.52 1 98 205 SER A O 1
ATOM 1627 N N . THR A 1 206 ? -8 6.77 4.414 1 98.75 206 THR A N 1
ATOM 1628 C CA . THR A 1 206 ? -8.016 7.59 5.617 1 98.75 206 THR A CA 1
ATOM 1629 C C . THR A 1 206 ? -9.398 7.582 6.266 1 98.75 206 THR A C 1
ATOM 1631 O O . THR A 1 206 ? -9.516 7.414 7.48 1 98.75 206 THR A O 1
ATOM 1634 N N . LEU A 1 207 ? -10.484 7.766 5.457 1 98.56 207 LEU A N 1
ATOM 1635 C CA . LEU A 1 207 ? -11.844 7.73 5.984 1 98.56 207 LEU A CA 1
ATOM 1636 C C . LEU A 1 207 ? -12.156 6.371 6.605 1 98.56 207 LEU A C 1
ATOM 1638 O O . LEU A 1 207 ? -12.875 6.289 7.602 1 98.56 207 LEU A O 1
ATOM 1642 N N . CYS A 1 208 ? -11.648 5.355 5.98 1 98.31 208 CYS A N 1
ATOM 1643 C CA . CYS A 1 208 ? -11.852 4.008 6.504 1 98.31 208 CYS A CA 1
ATOM 1644 C C . CYS A 1 208 ? -11.297 3.887 7.918 1 98.31 208 CYS A C 1
ATOM 1646 O O . CYS A 1 208 ? -11.961 3.332 8.805 1 98.31 208 CYS A O 1
ATOM 1648 N N . LEU A 1 209 ? -10.102 4.379 8.195 1 98.88 209 LEU A N 1
ATOM 1649 C CA . LEU A 1 209 ? -9.516 4.328 9.523 1 98.88 209 LEU A CA 1
ATOM 1650 C C . LEU A 1 209 ? -10.352 5.141 10.516 1 98.88 209 LEU A C 1
ATOM 1652 O O . LEU A 1 209 ? -10.578 4.703 11.648 1 98.88 209 LEU A O 1
ATOM 1656 N N . VAL A 1 210 ? -10.805 6.34 10.078 1 98.94 210 VAL A N 1
ATOM 1657 C CA . VAL A 1 210 ? -11.617 7.176 10.961 1 98.94 210 VAL A CA 1
ATOM 1658 C C . VAL A 1 210 ? -12.914 6.449 11.312 1 98.94 210 VAL A C 1
ATOM 1660 O O . VAL A 1 210 ? -13.289 6.375 12.477 1 98.94 210 VAL A O 1
ATOM 1663 N N . TYR A 1 211 ? -13.609 5.922 10.289 1 98.75 211 TYR A N 1
ATOM 1664 C CA . TYR A 1 211 ? -14.844 5.188 10.539 1 98.75 211 TYR A CA 1
ATOM 1665 C C . TYR A 1 211 ? -14.602 4.008 11.469 1 98.75 211 TYR A C 1
ATOM 1667 O O . TYR A 1 211 ? -15.375 3.771 12.398 1 98.75 211 TYR A O 1
ATOM 1675 N N . GLY A 1 212 ? -13.578 3.291 11.18 1 98.81 212 GLY A N 1
ATOM 1676 C CA . GLY A 1 212 ? -13.258 2.139 12.008 1 98.81 212 GLY A CA 1
ATOM 1677 C C . GLY A 1 212 ? -13.062 2.492 13.477 1 98.81 212 GLY A C 1
ATOM 1678 O O . GLY A 1 212 ? -13.445 1.727 14.359 1 98.81 212 GLY A O 1
ATOM 1679 N N . ALA A 1 213 ? -12.461 3.596 13.742 1 98.81 213 ALA A N 1
ATOM 1680 C CA . ALA A 1 213 ? -12.188 4.051 15.109 1 98.81 213 ALA A CA 1
ATOM 1681 C C . ALA A 1 213 ? -13.469 4.535 15.789 1 98.81 213 ALA A C 1
ATOM 1683 O O . ALA A 1 213 ? -13.641 4.359 17 1 98.81 213 ALA A O 1
ATOM 1684 N N . GLU A 1 214 ? -14.328 5.246 14.93 1 98.25 214 GLU A N 1
ATOM 1685 C CA . GLU A 1 214 ? -15.484 5.918 15.508 1 98.25 214 GLU A CA 1
ATOM 1686 C C . GLU A 1 214 ? -16.734 5.715 14.641 1 98.25 214 GLU A C 1
ATOM 1688 O O . GLU A 1 214 ? -17.359 6.684 14.211 1 98.25 214 GLU A O 1
ATOM 1693 N N . PRO A 1 215 ? -17.219 4.496 14.484 1 97.88 215 PRO A N 1
ATOM 1694 C CA . PRO A 1 215 ? -18.344 4.25 13.57 1 97.88 215 PRO A CA 1
ATOM 1695 C C . PRO A 1 215 ? -19.625 4.918 14.031 1 97.88 215 PRO A C 1
ATOM 1697 O O . PRO A 1 215 ? -20.438 5.34 13.203 1 97.88 215 PRO A O 1
ATOM 1700 N N . LYS A 1 216 ? -19.844 5.098 15.328 1 97.94 216 LYS A N 1
ATOM 1701 C CA . LYS A 1 216 ? -21.062 5.711 15.836 1 97.94 216 LYS A CA 1
ATOM 1702 C C . LYS A 1 216 ? -21.016 7.227 15.672 1 97.94 216 LYS A C 1
ATOM 1704 O O . LYS A 1 216 ? -22.062 7.859 15.438 1 97.94 216 LYS A O 1
ATOM 1709 N N . GLN A 1 217 ? -19.844 7.766 15.789 1 97.62 217 GLN A N 1
ATOM 1710 C CA . GLN A 1 217 ? -19.688 9.211 15.672 1 97.62 217 GLN A CA 1
ATOM 1711 C C . GLN A 1 217 ? -19.828 9.672 14.227 1 97.62 217 GLN A C 1
ATOM 1713 O O . GLN A 1 217 ? -20.312 10.773 13.961 1 97.62 217 GLN A O 1
ATOM 1718 N N . TYR A 1 218 ? -19.406 8.828 13.359 1 97.31 218 TYR A N 1
ATOM 1719 C CA . TYR A 1 218 ? -19.438 9.188 11.945 1 97.31 218 TYR A CA 1
ATOM 1720 C C . TYR A 1 218 ? -20.156 8.117 11.125 1 97.31 218 TYR A C 1
ATOM 1722 O O . TYR A 1 218 ? -19.578 7.551 10.195 1 97.31 218 TYR A O 1
ATOM 1730 N N . PRO A 1 219 ? -21.406 7.902 11.312 1 95.56 219 PRO A N 1
ATOM 1731 C CA . PRO A 1 219 ? -22.125 6.77 10.711 1 95.56 219 PRO A CA 1
ATOM 1732 C C . PRO A 1 219 ? -22.234 6.883 9.195 1 95.56 219 PRO A C 1
ATOM 1734 O O . PRO A 1 219 ? -22.375 5.871 8.508 1 95.56 219 PRO A O 1
ATOM 1737 N N . ASN A 1 220 ? -22.141 8.109 8.617 1 94.94 220 ASN A N 1
ATOM 1738 C CA . ASN A 1 220 ? -22.344 8.305 7.184 1 94.94 220 ASN A CA 1
ATOM 1739 C C . ASN A 1 220 ? -21.031 8.602 6.465 1 94.94 220 ASN A C 1
ATOM 1741 O O . ASN A 1 220 ? -21.047 9.07 5.32 1 94.94 220 ASN A O 1
ATOM 1745 N N . LEU A 1 221 ? -19.922 8.391 7.102 1 96.56 221 LEU A N 1
ATOM 1746 C CA . LEU A 1 221 ? -18.625 8.82 6.605 1 96.56 221 LEU A CA 1
ATOM 1747 C C . LEU A 1 221 ? -18.281 8.125 5.293 1 96.56 221 LEU A C 1
ATOM 1749 O O . LEU A 1 221 ? -17.594 8.688 4.445 1 96.56 221 LEU A O 1
ATOM 1753 N N . LEU A 1 222 ? -18.797 6.883 5.078 1 95.75 222 LEU A N 1
ATOM 1754 C CA . LEU A 1 222 ? -18.453 6.086 3.904 1 95.75 222 LEU A CA 1
ATOM 1755 C C . LEU A 1 222 ? -19.625 6.027 2.932 1 95.75 222 LEU A C 1
ATOM 1757 O O . LEU A 1 222 ? -19.688 5.141 2.076 1 95.75 222 LEU A O 1
ATOM 1761 N N . ASP A 1 223 ? -20.516 6.984 2.963 1 91.88 223 ASP A N 1
ATOM 1762 C CA . ASP A 1 223 ? -21.75 6.945 2.182 1 91.88 223 ASP A CA 1
ATOM 1763 C C . ASP A 1 223 ? -21.453 7.148 0.695 1 91.88 223 ASP A C 1
ATOM 1765 O O . ASP A 1 223 ? -22.312 6.883 -0.148 1 91.88 223 ASP A O 1
ATOM 1769 N N . GLU A 1 224 ? -20.344 7.695 0.386 1 89.88 224 GLU A N 1
ATOM 1770 C CA . GLU A 1 224 ? -19.984 7.855 -1.018 1 89.88 224 GLU A CA 1
ATOM 1771 C C . GLU A 1 224 ? -19.797 6.5 -1.698 1 89.88 224 GLU A C 1
ATOM 1773 O O . GLU A 1 224 ? -19.797 6.414 -2.928 1 89.88 224 GLU A O 1
ATOM 1778 N N . ILE A 1 225 ? -19.547 5.477 -0.949 1 87.25 225 ILE A N 1
ATOM 1779 C CA . ILE A 1 225 ? -19.391 4.125 -1.475 1 87.25 225 ILE A CA 1
ATOM 1780 C C . ILE A 1 225 ? -20.75 3.547 -1.853 1 87.25 225 ILE A C 1
ATOM 1782 O O . ILE A 1 225 ? -21.75 3.795 -1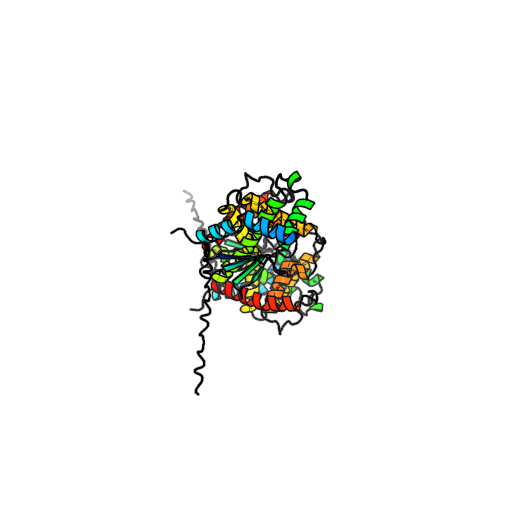.172 1 87.25 225 ILE A O 1
ATOM 1786 N N . ASN A 1 226 ? -20.734 2.818 -2.887 1 83.75 226 ASN A N 1
ATOM 1787 C CA . ASN A 1 226 ? -21.969 2.184 -3.348 1 83.75 226 ASN A CA 1
ATOM 1788 C C . ASN A 1 226 ? -22.656 1.425 -2.221 1 83.75 226 ASN A C 1
ATOM 1790 O O . ASN A 1 226 ? -22.016 0.693 -1.468 1 83.75 226 ASN A O 1
ATOM 1794 N N . LYS A 1 227 ? -23.922 1.494 -2.268 1 78.69 227 LYS A N 1
ATOM 1795 C CA . LYS A 1 227 ? -24.75 0.953 -1.199 1 78.69 227 LYS A CA 1
ATOM 1796 C C . LYS A 1 227 ? -24.625 -0.565 -1.112 1 78.69 227 LYS A C 1
ATOM 1798 O O . LYS A 1 227 ? -24.719 -1.142 -0.027 1 78.69 227 LYS A O 1
ATOM 1803 N N . LEU A 1 228 ? -24.406 -1.083 -2.172 1 77.88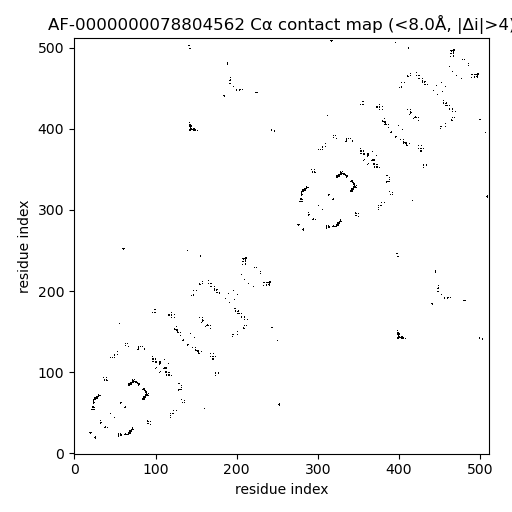 228 LEU A N 1
ATOM 1804 C CA . LEU A 1 228 ? -24.312 -2.539 -2.213 1 77.88 228 LEU A CA 1
ATOM 1805 C C . LEU A 1 228 ? -23.078 -3.029 -1.477 1 77.88 228 LEU A C 1
ATOM 1807 O O . LEU A 1 228 ? -23.047 -4.148 -0.955 1 77.88 228 LEU A O 1
ATOM 1811 N N . ASP A 1 229 ? -22.125 -2.18 -1.292 1 84.69 229 ASP A N 1
ATOM 1812 C CA . ASP A 1 229 ? -20.828 -2.613 -0.776 1 84.69 229 ASP A CA 1
ATOM 1813 C C . ASP A 1 229 ? -20.531 -1.962 0.572 1 84.69 229 ASP A C 1
ATOM 1815 O O . ASP A 1 229 ? -19.594 -2.363 1.266 1 84.69 229 ASP A O 1
ATOM 1819 N N . VAL A 1 230 ? -21.375 -1.089 0.953 1 88.56 230 VAL A N 1
ATOM 1820 C CA . VAL A 1 230 ? -20.984 -0.196 2.039 1 88.56 230 VAL A CA 1
ATOM 1821 C C . VAL A 1 230 ? -20.891 -0.979 3.348 1 88.56 230 VAL A C 1
ATOM 1823 O O . VAL A 1 230 ? -20 -0.755 4.156 1 88.56 230 VAL A O 1
ATOM 1826 N N . LYS A 1 231 ? -21.812 -1.9 3.6 1 90.5 231 LYS A N 1
ATOM 1827 C CA . LYS A 1 231 ? -21.812 -2.635 4.863 1 90.5 231 LYS A CA 1
ATOM 1828 C C . LYS A 1 231 ? -20.562 -3.486 5.012 1 90.5 231 LYS A C 1
ATOM 1830 O O . LYS A 1 231 ? -19.953 -3.521 6.082 1 90.5 231 LYS A O 1
ATOM 1835 N N . ASP A 1 232 ? -20.188 -4.176 3.988 1 91.5 232 ASP A N 1
ATOM 1836 C CA . ASP A 1 232 ? -18.969 -4.984 3.998 1 91.5 232 ASP A CA 1
ATOM 1837 C C . ASP A 1 232 ? -17.734 -4.117 4.219 1 91.5 232 ASP A C 1
ATOM 1839 O O . ASP A 1 232 ? -16.812 -4.5 4.949 1 91.5 232 ASP A O 1
ATOM 1843 N N . ARG A 1 233 ? -17.719 -2.986 3.648 1 93.25 233 ARG A N 1
ATOM 1844 C CA . ARG A 1 233 ? -16.578 -2.078 3.787 1 93.25 233 ARG A CA 1
ATOM 1845 C C . ARG A 1 233 ? -16.516 -1.494 5.195 1 93.25 233 ARG A C 1
ATOM 1847 O O . ARG A 1 233 ? -15.43 -1.309 5.746 1 93.25 233 ARG A O 1
ATOM 1854 N N . GLN A 1 234 ? -17.719 -1.197 5.719 1 95.69 234 GLN A N 1
ATOM 1855 C CA . GLN A 1 234 ? -17.766 -0.705 7.09 1 95.69 234 GLN A CA 1
ATOM 1856 C C . GLN A 1 234 ? -17.188 -1.723 8.062 1 95.69 234 GLN A C 1
ATOM 1858 O O . GLN A 1 234 ? -16.359 -1.372 8.914 1 95.69 234 GLN A O 1
ATOM 1863 N N . THR A 1 235 ? -17.609 -2.98 7.91 1 95.56 235 THR A N 1
ATOM 1864 C CA . THR A 1 235 ? -17.078 -4.047 8.758 1 95.56 235 THR A CA 1
ATOM 1865 C C . THR A 1 235 ? -15.578 -4.191 8.578 1 95.56 235 THR A C 1
ATOM 1867 O O . THR A 1 235 ? -14.844 -4.324 9.555 1 95.56 235 THR A O 1
ATOM 1870 N N . PHE A 1 236 ? -15.148 -4.133 7.41 1 95.12 236 PHE A N 1
ATOM 1871 C CA . PHE A 1 236 ? -13.727 -4.211 7.121 1 95.12 236 PHE A CA 1
ATOM 1872 C C . PHE A 1 236 ? -12.969 -3.074 7.797 1 95.12 236 PHE A C 1
ATOM 1874 O O . PHE A 1 236 ? -11.898 -3.287 8.375 1 95.12 236 PHE A O 1
ATOM 1881 N N . CYS A 1 237 ? -13.469 -1.874 7.699 1 97.75 237 CYS A N 1
ATOM 1882 C CA . CYS A 1 237 ? -12.789 -0.695 8.219 1 97.75 237 CYS A CA 1
ATOM 1883 C C . CYS A 1 237 ? -12.609 -0.79 9.734 1 97.75 237 CYS A C 1
ATOM 1885 O O . CYS A 1 237 ? -11.602 -0.344 10.273 1 97.75 237 CYS A O 1
ATOM 1887 N N . ILE A 1 238 ? -13.594 -1.336 10.43 1 98.38 238 ILE A N 1
ATOM 1888 C CA . ILE A 1 238 ? -13.5 -1.508 11.875 1 98.38 238 ILE A CA 1
ATOM 1889 C C . ILE A 1 238 ? -12.328 -2.43 12.203 1 98.38 238 ILE A C 1
ATOM 1891 O O . ILE A 1 238 ? -11.492 -2.1 13.047 1 98.38 238 ILE A O 1
ATOM 1895 N N . GLU A 1 239 ? -12.219 -3.559 11.492 1 97.44 239 GLU A N 1
ATOM 1896 C CA . GLU A 1 239 ? -11.125 -4.5 11.711 1 97.44 239 GLU A CA 1
ATOM 1897 C C . GLU A 1 239 ? -9.789 -3.908 11.273 1 97.44 239 GLU A C 1
ATOM 1899 O O . GLU A 1 239 ? -8.773 -4.113 11.93 1 97.44 239 GLU A O 1
ATOM 1904 N N . HIS A 1 240 ? -9.852 -3.24 10.188 1 97.94 240 HIS A N 1
ATOM 1905 C CA . HIS A 1 240 ? -8.648 -2.645 9.625 1 97.94 240 HIS A CA 1
ATOM 1906 C C . HIS A 1 240 ? -8.039 -1.626 10.586 1 97.94 240 HIS A C 1
ATOM 1908 O O . HIS A 1 240 ? -6.824 -1.617 10.797 1 97.94 240 HIS A O 1
ATOM 1914 N N . TYR A 1 241 ? -8.891 -0.738 11.195 1 98.75 241 TYR A N 1
ATOM 1915 C CA . TYR A 1 241 ? -8.406 0.235 12.172 1 98.75 241 TYR A CA 1
ATOM 1916 C C . TYR A 1 241 ? -7.738 -0.459 13.352 1 98.75 241 TYR A C 1
ATOM 1918 O O . TYR A 1 241 ? -6.66 -0.057 13.789 1 98.75 241 TYR A O 1
ATOM 1926 N N . GLN A 1 242 ? -8.383 -1.448 13.867 1 98.56 242 GLN A N 1
ATOM 1927 C CA . GLN A 1 242 ? -7.844 -2.17 15.016 1 98.56 242 GLN A CA 1
ATOM 1928 C C . GLN A 1 242 ? -6.48 -2.771 14.688 1 98.56 242 GLN A C 1
ATOM 1930 O O . GLN A 1 242 ? -5.531 -2.623 15.461 1 98.56 242 GLN A O 1
ATOM 1935 N N . THR A 1 243 ? -6.371 -3.398 13.555 1 98.19 243 THR A N 1
ATOM 1936 C CA . THR A 1 243 ? -5.145 -4.074 13.148 1 98.19 243 THR A CA 1
ATOM 1937 C C . THR A 1 243 ? -4.008 -3.07 12.961 1 98.19 243 THR A C 1
ATOM 1939 O O . THR A 1 243 ? -2.91 -3.262 13.484 1 98.19 243 THR A O 1
ATOM 1942 N N . ILE A 1 244 ? -4.273 -1.992 12.227 1 98.69 244 ILE A N 1
ATOM 1943 C CA . ILE A 1 244 ? -3.246 -0.998 11.938 1 98.69 244 ILE A CA 1
ATOM 1944 C C . ILE A 1 244 ? -2.82 -0.301 13.227 1 98.69 244 ILE A C 1
ATOM 1946 O O . ILE A 1 244 ? -1.631 -0.055 13.445 1 98.69 244 ILE A O 1
ATOM 1950 N N . SER A 1 245 ? -3.809 0.038 14.055 1 98.62 245 SER A N 1
ATOM 1951 C CA . SER A 1 245 ? -3.51 0.683 15.336 1 98.62 245 SER A CA 1
ATOM 1952 C C . SER A 1 245 ? -2.631 -0.203 16.203 1 98.62 245 SER A C 1
ATOM 1954 O O . SER A 1 245 ? -1.623 0.256 16.75 1 98.62 245 SER A O 1
ATOM 1956 N N . GLU A 1 246 ? -2.973 -1.471 16.312 1 98.12 246 GLU A N 1
ATOM 1957 C CA . GLU A 1 246 ? -2.197 -2.408 17.125 1 98.12 246 GLU A CA 1
ATOM 1958 C C . GLU A 1 246 ? -0.794 -2.598 16.547 1 98.12 246 GLU A C 1
ATOM 1960 O O . GLU A 1 246 ? 0.179 -2.684 17.312 1 98.12 246 GLU A O 1
ATOM 1965 N N . ASN A 1 247 ? -0.682 -2.699 15.258 1 98.5 247 ASN A N 1
ATOM 1966 C CA . ASN A 1 247 ? 0.61 -2.934 14.625 1 98.5 247 ASN A CA 1
ATOM 1967 C C . ASN A 1 247 ? 1.556 -1.752 14.828 1 98.5 247 ASN A C 1
ATOM 1969 O O . ASN A 1 247 ? 2.74 -1.939 15.109 1 98.5 247 ASN A O 1
ATOM 1973 N N . TRP A 1 248 ? 1.071 -0.507 14.672 1 98.44 248 TRP A N 1
ATOM 1974 C CA . TRP A 1 248 ? 1.929 0.655 14.883 1 98.44 248 TRP A CA 1
ATOM 1975 C C . TRP A 1 248 ? 2.295 0.801 16.359 1 98.44 248 TRP A C 1
ATOM 1977 O O . TRP A 1 248 ? 3.4 1.233 16.688 1 98.44 248 TRP A O 1
ATOM 1987 N N . GLN A 1 249 ? 1.337 0.441 17.234 1 97.25 249 GLN A N 1
ATOM 1988 C CA . GLN A 1 249 ? 1.594 0.536 18.672 1 97.25 249 GLN A CA 1
ATOM 1989 C C . GLN A 1 249 ? 2.816 -0.287 19.062 1 97.25 249 GLN A C 1
ATOM 1991 O O . GLN A 1 249 ? 3.529 0.064 20 1 97.25 249 GLN A O 1
ATOM 1996 N N . LYS A 1 250 ? 3.105 -1.349 18.328 1 96.56 250 LYS A N 1
ATOM 1997 C CA . LYS A 1 250 ? 4.25 -2.211 18.609 1 96.56 250 LYS A CA 1
ATOM 1998 C C . LYS A 1 250 ? 5.562 -1.443 18.469 1 96.56 250 LYS A C 1
ATOM 2000 O O . LYS A 1 250 ? 6.582 -1.844 19.031 1 96.56 250 LYS A O 1
ATOM 2005 N N . TYR A 1 251 ? 5.539 -0.359 17.734 1 97.06 251 TYR A N 1
ATOM 2006 C CA . TYR A 1 251 ? 6.77 0.382 17.484 1 97.06 251 TYR A CA 1
ATOM 2007 C C . TYR A 1 251 ? 6.82 1.654 18.312 1 97.06 251 TYR A C 1
ATOM 2009 O O . TYR A 1 251 ? 7.824 2.369 18.312 1 97.06 251 TYR A O 1
ATOM 2017 N N . PHE A 1 252 ? 5.691 1.997 18.969 1 96.25 252 PHE A N 1
ATOM 2018 C CA . PHE A 1 252 ? 5.656 3.193 19.797 1 96.25 252 PHE A CA 1
ATOM 2019 C C . PHE A 1 252 ? 6.25 2.914 21.172 1 96.25 252 PHE A C 1
ATOM 2021 O O . PHE A 1 252 ? 6.363 1.758 21.578 1 96.25 252 PHE A O 1
ATOM 2028 N N . LYS A 1 253 ? 6.762 4.012 21.797 1 84.19 253 LYS A N 1
ATOM 2029 C CA . LYS A 1 253 ? 7.281 3.945 23.156 1 84.19 253 LYS A CA 1
ATOM 2030 C C . LYS A 1 253 ? 6.242 3.377 24.109 1 84.19 253 LYS A C 1
ATOM 2032 O O . LYS A 1 253 ? 5.07 3.758 24.062 1 84.19 253 LYS A O 1
ATOM 2037 N N . THR A 1 254 ? 6.578 2.197 24.719 1 68.38 254 THR A N 1
ATOM 2038 C CA . THR A 1 254 ? 5.707 1.634 25.75 1 68.38 254 THR A CA 1
ATOM 2039 C C . THR A 1 254 ? 5.77 2.461 27.031 1 68.38 254 THR A C 1
ATOM 2041 O O . THR A 1 254 ? 6.82 3.01 27.359 1 68.38 254 THR A O 1
ATOM 2044 N N . GLU A 1 255 ? 4.703 3.029 27.5 1 49.09 255 GLU A N 1
ATOM 2045 C CA . GLU A 1 255 ? 4.777 3.594 28.859 1 49.09 255 GLU A CA 1
ATOM 2046 C C . GLU A 1 255 ? 5.434 2.619 29.828 1 49.09 255 GLU A C 1
ATOM 2048 O O . GLU A 1 255 ? 5.121 1.426 29.828 1 49.09 255 GLU A O 1
ATOM 2053 N N . LYS A 1 256 ? 6.68 2.807 30.172 1 36.91 256 LYS A N 1
ATOM 2054 C CA . LYS A 1 256 ? 7.133 2.1 31.359 1 36.91 256 LYS A CA 1
ATOM 2055 C C . LYS A 1 256 ? 6.234 2.404 32.562 1 36.91 256 LYS A C 1
ATOM 2057 O O . LYS A 1 256 ? 5.82 3.549 32.75 1 36.91 256 LYS A O 1
ATOM 2062 N N . MET B 1 1 ? -35.969 -73.188 18.656 1 29.61 1 MET B N 1
ATOM 2063 C CA . MET B 1 1 ? -34.938 -72.938 17.625 1 29.61 1 MET B CA 1
ATOM 2064 C C . MET B 1 1 ? -34.625 -71.438 17.562 1 29.61 1 MET B C 1
ATOM 2066 O O . MET B 1 1 ? -35.406 -70.625 17.016 1 29.61 1 MET B O 1
ATOM 2070 N N . PHE B 1 2 ? -33.969 -70.875 18.656 1 27.75 2 PHE B N 1
ATOM 2071 C CA . PHE B 1 2 ? -33.562 -69.5 18.984 1 27.75 2 PHE B CA 1
ATOM 2072 C C . PHE B 1 2 ? -32.5 -69 18.016 1 27.75 2 PHE B C 1
ATOM 2074 O O . PHE B 1 2 ? -31.438 -69.625 17.875 1 27.75 2 PHE B O 1
ATOM 2081 N N . LYS B 1 3 ? -33 -68.312 16.969 1 26.52 3 LYS B N 1
ATOM 2082 C CA . LYS B 1 3 ? -32.219 -67.625 15.93 1 26.52 3 LYS B CA 1
ATOM 2083 C C . LYS B 1 3 ? -31.266 -66.562 16.531 1 26.52 3 LYS B C 1
ATOM 2085 O O . LYS B 1 3 ? -31.672 -65.625 17.188 1 26.52 3 LYS B O 1
ATOM 2090 N N . LYS B 1 4 ? -30.062 -67 16.938 1 30.02 4 LYS B N 1
ATOM 2091 C CA . LYS B 1 4 ? -29 -66.125 17.406 1 30.02 4 LYS B CA 1
ATOM 2092 C C . LYS B 1 4 ? -28.641 -65.125 16.359 1 30.02 4 LYS B C 1
ATOM 2094 O O . LYS B 1 4 ? -28.172 -65.438 15.273 1 30.02 4 LYS B O 1
ATOM 2099 N N . LEU B 1 5 ? -29.359 -63.906 16.391 1 32.38 5 LEU B N 1
ATOM 2100 C CA . LEU B 1 5 ? -29.016 -62.812 15.492 1 32.38 5 LEU B CA 1
ATOM 2101 C C . LEU B 1 5 ? -27.609 -62.312 15.766 1 32.38 5 LEU B C 1
ATOM 2103 O O . LEU B 1 5 ? -27.281 -61.969 16.891 1 32.38 5 LEU B O 1
ATOM 2107 N N . CYS B 1 6 ? -26.609 -62.75 14.945 1 33.88 6 CYS B N 1
ATOM 2108 C CA . CYS B 1 6 ? -25.219 -62.312 14.922 1 33.88 6 CYS B CA 1
ATOM 2109 C C . CYS B 1 6 ? -25.141 -60.844 14.539 1 33.88 6 CYS B C 1
ATOM 2111 O O . CYS B 1 6 ? -25.609 -60.438 13.477 1 33.88 6 CYS B O 1
ATOM 2113 N N . PHE B 1 7 ? -25.203 -59.938 15.484 1 34.38 7 PHE B N 1
ATOM 2114 C CA . PHE B 1 7 ? -24.938 -58.531 15.234 1 34.38 7 PHE B CA 1
ATOM 2115 C C . PHE B 1 7 ? -23.531 -58.312 14.695 1 34.38 7 PHE B C 1
ATOM 2117 O O . PHE B 1 7 ? -22.547 -58.656 15.375 1 34.38 7 PHE B O 1
ATOM 2124 N N . ALA B 1 8 ? -23.312 -58.281 13.367 1 30.81 8 ALA B N 1
ATOM 2125 C CA . ALA B 1 8 ? -22.062 -57.906 12.703 1 30.81 8 ALA B CA 1
ATOM 2126 C C . ALA B 1 8 ? -21.656 -56.5 13.07 1 30.81 8 ALA B C 1
ATOM 2128 O O . ALA B 1 8 ? -22.406 -55.531 12.852 1 30.81 8 ALA B O 1
ATOM 2129 N N . SER B 1 9 ? -20.797 -56.344 14.062 1 34.41 9 SER B N 1
ATOM 2130 C CA . SER B 1 9 ? -20.156 -55.094 14.367 1 34.41 9 SER B CA 1
ATOM 2131 C C . SER B 1 9 ? -19.391 -54.562 13.156 1 34.41 9 SER B C 1
ATOM 2133 O O . SER B 1 9 ? -18.469 -55.219 12.656 1 34.41 9 SER B O 1
ATOM 2135 N N . ALA B 1 10 ? -20.016 -53.812 12.266 1 34.28 10 ALA B N 1
ATOM 2136 C CA . ALA B 1 10 ? -19.297 -53.094 11.203 1 34.28 10 ALA B CA 1
ATOM 2137 C C . ALA B 1 10 ? -18.203 -52.188 11.781 1 34.28 10 ALA B C 1
ATOM 2139 O O . ALA B 1 10 ? -18.5 -51.219 12.492 1 34.28 10 ALA B O 1
ATOM 2140 N N . LEU B 1 11 ? -17.031 -52.75 11.93 1 34.47 11 LEU B N 1
ATOM 2141 C CA . LEU B 1 11 ? -15.867 -51.906 12.227 1 34.47 11 LEU B CA 1
ATOM 2142 C C . LEU B 1 11 ? -15.641 -50.875 11.125 1 34.47 11 LEU B C 1
ATOM 2144 O O . LEU B 1 11 ? -15.414 -51.25 9.969 1 34.47 11 LEU B O 1
ATOM 2148 N N . ILE B 1 12 ? -16.281 -49.719 11.211 1 36.59 12 ILE B N 1
ATOM 2149 C CA . ILE B 1 12 ? -15.938 -48.625 10.328 1 36.59 12 ILE B CA 1
ATOM 2150 C C . ILE B 1 12 ? -14.438 -48.344 10.391 1 36.59 12 ILE B C 1
ATOM 2152 O O . ILE B 1 12 ? -13.906 -48 11.445 1 36.59 12 ILE B O 1
ATOM 2156 N N . CYS B 1 13 ? -13.656 -48.906 9.508 1 32.72 13 CYS B N 1
ATOM 2157 C CA . CYS B 1 13 ? -12.258 -48.531 9.289 1 32.72 13 CYS B CA 1
ATOM 2158 C C . CYS B 1 13 ? -12.133 -47.062 8.906 1 32.72 13 CYS B C 1
ATOM 2160 O O . CYS B 1 13 ? -12.531 -46.688 7.809 1 32.72 13 CYS B O 1
ATOM 2162 N N . THR B 1 14 ? -12.203 -46.188 9.812 1 35.78 14 THR B N 1
ATOM 2163 C CA . THR B 1 14 ? -11.789 -44.812 9.508 1 35.78 14 THR B CA 1
ATOM 2164 C C . THR B 1 14 ? -10.383 -44.812 8.906 1 35.78 14 THR B C 1
ATOM 2166 O O . THR B 1 14 ? -9.422 -45.219 9.555 1 35.78 14 THR B O 1
ATOM 2169 N N . THR B 1 15 ? -10.29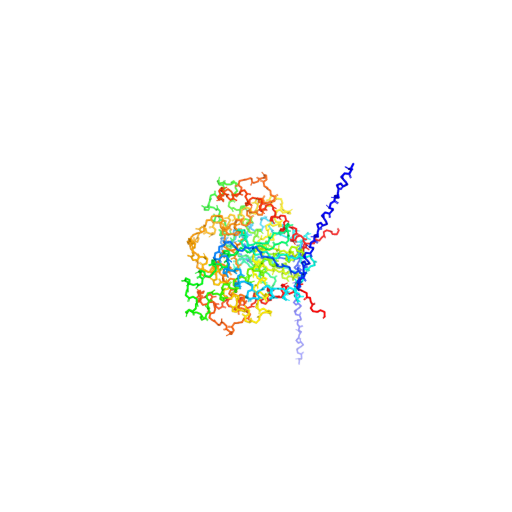7 -45.062 7.621 1 35.31 15 THR B N 1
ATOM 2170 C CA . THR B 1 15 ? -9.031 -44.812 6.953 1 35.31 15 THR B CA 1
ATOM 2171 C C . THR B 1 15 ? -8.547 -43.375 7.262 1 35.31 15 THR B C 1
ATOM 2173 O O . THR B 1 15 ? -9.219 -42.406 6.934 1 35.31 15 THR B O 1
ATOM 2176 N N . LEU B 1 16 ? -7.824 -43.219 8.312 1 37.56 16 LEU B N 1
ATOM 2177 C CA . LEU B 1 16 ? -7.016 -42 8.453 1 37.56 16 LEU B CA 1
ATOM 2178 C C . LEU B 1 16 ? -6.113 -41.812 7.242 1 37.56 16 LEU B C 1
ATOM 2180 O O . LEU B 1 16 ? -5.148 -42.562 7.051 1 37.56 16 LEU B O 1
ATOM 2184 N N . SER B 1 17 ? -6.738 -41.469 6.113 1 36.69 17 SER B N 1
ATOM 2185 C CA . SER B 1 17 ? -5.773 -41.031 5.109 1 36.69 17 SER B CA 1
ATOM 2186 C C . SER B 1 17 ? -4.734 -40.094 5.715 1 36.69 17 SER B C 1
ATOM 2188 O O . SER B 1 17 ? -5.086 -39.094 6.328 1 36.69 17 SER B O 1
ATOM 2190 N N . GLY B 1 18 ? -3.654 -40.625 6.102 1 37.09 18 GLY B N 1
ATOM 2191 C CA . GLY B 1 18 ? -2.514 -39.844 6.539 1 37.09 18 GLY B CA 1
ATOM 2192 C C . GLY B 1 18 ? -2.281 -38.594 5.684 1 37.09 18 GLY B C 1
ATOM 2193 O O . GLY B 1 18 ? -2.07 -38.719 4.477 1 37.09 18 GLY B O 1
ATOM 2194 N N . THR B 1 19 ? -3 -37.531 5.957 1 42.31 19 THR B N 1
ATOM 2195 C CA . THR B 1 19 ? -2.564 -36.281 5.348 1 42.31 19 THR B CA 1
ATOM 2196 C C . THR B 1 19 ? -1.055 -36.125 5.492 1 42.31 19 THR B C 1
ATOM 2198 O O . THR B 1 19 ? -0.526 -36.125 6.605 1 42.31 19 THR B O 1
ATOM 2201 N N . THR B 1 20 ? -0.298 -36.844 4.789 1 42.72 20 THR B N 1
ATOM 2202 C CA . THR B 1 20 ? 1.146 -36.625 4.781 1 42.72 20 THR B CA 1
ATOM 2203 C C . THR B 1 20 ? 1.472 -35.156 4.789 1 42.72 20 THR B C 1
ATOM 2205 O O . THR B 1 20 ? 0.965 -34.406 3.955 1 42.72 20 THR B O 1
ATOM 2208 N N . SER B 1 21 ? 1.636 -34.656 5.973 1 50.84 21 SER B N 1
ATOM 2209 C CA . SER B 1 21 ? 2.191 -33.312 6.043 1 50.84 21 SER B CA 1
ATOM 2210 C C . SER B 1 21 ? 3.373 -33.156 5.094 1 50.84 21 SER B C 1
ATOM 2212 O O . SER B 1 21 ? 4.328 -33.938 5.148 1 50.84 21 SER B O 1
ATOM 2214 N N . ALA B 1 22 ? 3.066 -32.75 3.871 1 57.75 22 ALA B N 1
ATOM 2215 C CA . ALA B 1 22 ? 4.113 -32.5 2.883 1 57.75 22 ALA B CA 1
ATOM 2216 C C . ALA B 1 22 ? 5.152 -31.516 3.416 1 57.75 22 ALA B C 1
ATOM 2218 O O . ALA B 1 22 ? 4.91 -30.828 4.406 1 57.75 22 ALA B O 1
ATOM 2219 N N . ALA B 1 23 ? 6.262 -31.391 2.816 1 64.12 23 ALA B N 1
ATOM 2220 C CA . ALA B 1 23 ? 7.418 -30.516 3.012 1 64.12 23 ALA B CA 1
ATOM 2221 C C . ALA B 1 23 ? 6.98 -29.062 3.225 1 64.12 23 ALA B C 1
ATOM 2223 O O . ALA B 1 23 ? 6.113 -28.562 2.508 1 64.12 23 ALA B O 1
ATOM 2224 N N . GLY B 1 24 ? 7.324 -28.438 4.449 1 75.56 24 GLY B N 1
ATOM 2225 C CA . GLY B 1 24 ? 7.152 -27.031 4.777 1 75.56 24 GLY B CA 1
ATOM 2226 C C . GLY B 1 24 ? 5.875 -26.75 5.547 1 75.56 24 GLY B C 1
ATOM 2227 O O . GLY B 1 24 ? 5.508 -25.594 5.746 1 75.56 24 GLY B O 1
ATOM 2228 N N . GLY B 1 25 ? 5.109 -27.844 5.91 1 92.44 25 GLY B N 1
ATOM 2229 C CA . GLY B 1 25 ? 3.889 -27.688 6.68 1 92.44 25 GLY B CA 1
ATOM 2230 C C . GLY B 1 25 ? 2.678 -27.375 5.824 1 92.44 25 GLY B C 1
ATOM 2231 O O . GLY B 1 25 ? 1.738 -26.719 6.281 1 92.44 25 GLY B O 1
ATOM 2232 N N . ILE B 1 26 ? 2.775 -27.734 4.504 1 97.38 26 ILE B N 1
ATOM 2233 C CA . ILE B 1 26 ? 1.669 -27.438 3.602 1 97.38 26 ILE B CA 1
ATOM 2234 C C . ILE B 1 26 ? 1.075 -28.734 3.066 1 97.38 26 ILE B C 1
ATOM 2236 O O . ILE B 1 26 ? 1.811 -29.641 2.652 1 97.38 26 ILE B O 1
ATOM 2240 N N . GLU B 1 27 ? -0.199 -28.859 3.125 1 97.38 27 GLU B N 1
ATOM 2241 C CA . GLU B 1 27 ? -0.935 -29.969 2.531 1 97.38 27 GLU B CA 1
ATOM 2242 C C . GLU B 1 27 ? -1.767 -29.516 1.338 1 97.38 27 GLU B C 1
ATOM 2244 O O . GLU B 1 27 ? -2.225 -28.359 1.302 1 97.38 27 GLU B O 1
ATOM 2249 N N . TYR B 1 28 ? -1.991 -30.391 0.398 1 97.44 28 TYR B N 1
ATOM 2250 C CA . TYR B 1 28 ? -2.703 -30.062 -0.83 1 97.44 28 TYR B CA 1
ATOM 2251 C C . TYR B 1 28 ? -3.906 -30.969 -1.029 1 97.44 28 TYR B C 1
ATOM 2253 O O . TYR B 1 28 ? -3.793 -32.188 -0.905 1 97.44 28 TYR B O 1
ATOM 2261 N N . THR B 1 29 ? -5.035 -30.375 -1.226 1 97.75 29 THR B N 1
ATOM 2262 C CA . THR B 1 29 ? -6.242 -31.141 -1.529 1 97.75 29 THR B CA 1
ATOM 2263 C C . THR B 1 29 ? -6.875 -30.641 -2.83 1 97.75 29 THR B C 1
ATOM 2265 O O . THR B 1 29 ? -6.727 -29.484 -3.197 1 97.75 29 THR B O 1
ATOM 2268 N N . PHE B 1 30 ? -7.574 -31.578 -3.508 1 97.81 30 PHE B N 1
ATOM 2269 C CA . PHE B 1 30 ? -8.195 -31.297 -4.793 1 97.81 30 PHE B CA 1
ATOM 2270 C C . PHE B 1 30 ? -9.648 -31.75 -4.809 1 97.81 30 PHE B C 1
ATOM 2272 O O . PHE B 1 30 ? -9.938 -32.906 -4.527 1 97.81 30 PHE B O 1
ATOM 2279 N N . GLN B 1 31 ? -10.469 -30.781 -5.078 1 97.94 31 GLN B N 1
ATOM 2280 C CA . GLN B 1 31 ? -11.844 -31.188 -5.363 1 97.94 31 GLN B CA 1
ATOM 2281 C C . GLN B 1 31 ? -11.938 -31.922 -6.695 1 97.94 31 GLN B C 1
ATOM 2283 O O . GLN B 1 31 ? -11.281 -31.547 -7.672 1 97.94 31 GLN B O 1
ATOM 2288 N N . SER B 1 32 ? -12.797 -32.969 -6.727 1 97.69 32 SER B N 1
ATOM 2289 C CA . SER B 1 32 ? -12.992 -33.688 -7.984 1 97.69 32 SER B CA 1
ATOM 2290 C C . SER B 1 32 ? -13.586 -32.781 -9.047 1 97.69 32 SER B C 1
ATOM 2292 O O . SER B 1 32 ? -14.586 -32.094 -8.805 1 97.69 32 SER B O 1
ATOM 2294 N N . PRO B 1 33 ? -12.938 -32.75 -10.266 1 97.44 33 PRO B N 1
ATOM 2295 C CA . PRO B 1 33 ? -13.508 -31.906 -11.328 1 97.44 33 PRO B CA 1
ATOM 2296 C C . PRO B 1 33 ? -14.82 -32.469 -11.875 1 97.44 33 PRO B C 1
ATOM 2298 O O . PRO B 1 33 ? -14.977 -33.688 -11.977 1 97.44 33 PRO B O 1
ATOM 2301 N N . ASN B 1 34 ? -15.727 -31.578 -12.211 1 95.62 34 ASN B N 1
ATOM 2302 C CA . ASN B 1 34 ? -17.047 -32 -12.672 1 95.62 34 ASN B CA 1
ATOM 2303 C C . ASN B 1 34 ? -17.281 -31.609 -14.125 1 95.62 34 ASN B C 1
ATOM 2305 O O . ASN B 1 34 ? -18.328 -31.922 -14.703 1 95.62 34 ASN B O 1
ATOM 2309 N N . THR B 1 35 ? -16.469 -30.844 -14.742 1 97.06 35 THR B N 1
ATOM 2310 C CA . THR B 1 35 ? -16.531 -30.453 -16.141 1 97.06 35 THR B CA 1
ATOM 2311 C C . THR B 1 35 ? -15.195 -30.703 -16.844 1 97.06 35 THR B C 1
ATOM 2313 O O . THR B 1 35 ? -14.18 -30.953 -16.188 1 97.06 35 THR B O 1
ATOM 2316 N N . GLN B 1 36 ? -15.258 -30.688 -18.109 1 97.12 36 GLN B N 1
ATOM 2317 C CA . GLN B 1 36 ? -14.039 -30.891 -18.875 1 97.12 36 GLN B CA 1
ATOM 2318 C C . GLN B 1 36 ? -13.023 -29.797 -18.594 1 97.12 36 GLN B C 1
ATOM 2320 O O . GLN B 1 36 ? -11.82 -30.062 -18.531 1 97.12 36 GLN B O 1
ATOM 2325 N N . SER B 1 37 ? -13.461 -28.562 -18.547 1 96.5 37 SER B N 1
ATOM 2326 C CA . SER B 1 37 ? -12.586 -27.438 -18.234 1 96.5 37 SER B CA 1
ATOM 2327 C C . SER B 1 37 ? -11.914 -27.609 -16.875 1 96.5 37 SER B C 1
ATOM 2329 O O . SER B 1 37 ? -10.719 -27.344 -16.734 1 96.5 37 SER B O 1
ATOM 2331 N N . GLN B 1 38 ? -12.68 -28.094 -15.906 1 97.81 38 GLN B N 1
ATOM 2332 C CA . GLN B 1 38 ? -12.117 -28.328 -14.578 1 97.81 38 GLN B CA 1
ATOM 2333 C C . GLN B 1 38 ? -11.094 -29.453 -14.602 1 97.81 38 GLN B C 1
ATOM 2335 O O . GLN B 1 38 ? -10.07 -29.391 -13.922 1 97.81 38 GLN B O 1
ATOM 2340 N N . LYS B 1 39 ? -11.445 -30.484 -15.352 1 97.94 39 LYS B N 1
ATOM 2341 C CA . LYS B 1 39 ? -10.531 -31.609 -15.445 1 97.94 39 LYS B CA 1
ATOM 2342 C C . LYS B 1 39 ? -9.195 -31.188 -16.062 1 97.94 39 LYS B C 1
ATOM 2344 O O . LYS B 1 39 ? -8.133 -31.609 -15.586 1 97.94 39 LYS B O 1
ATOM 2349 N N . SER B 1 40 ? -9.273 -30.375 -17.094 1 97.12 40 SER B N 1
ATOM 2350 C CA . SER B 1 40 ? -8.055 -29.859 -17.719 1 97.12 40 SER B CA 1
ATOM 2351 C C . SER B 1 40 ? -7.219 -2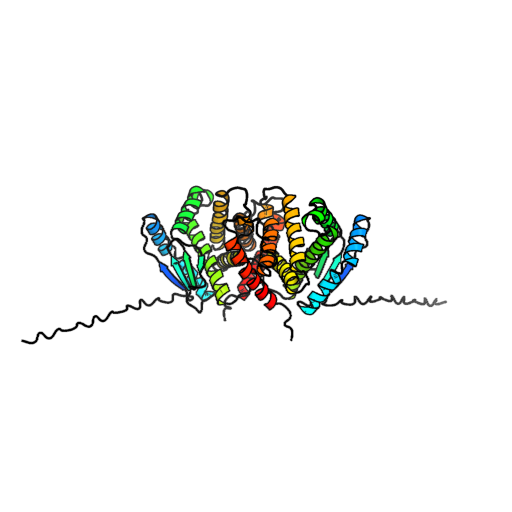9.078 -16.719 1 97.12 40 SER B C 1
ATOM 2353 O O . SER B 1 40 ? -6 -29.25 -16.641 1 97.12 40 SER B O 1
ATOM 2355 N N . ALA B 1 41 ? -7.867 -28.156 -15.945 1 97.88 41 ALA B N 1
ATOM 2356 C CA . ALA B 1 41 ? -7.176 -27.375 -14.93 1 97.88 41 ALA B CA 1
ATOM 2357 C C . ALA B 1 41 ? -6.559 -28.281 -13.867 1 97.88 41 ALA B C 1
ATOM 2359 O O . ALA B 1 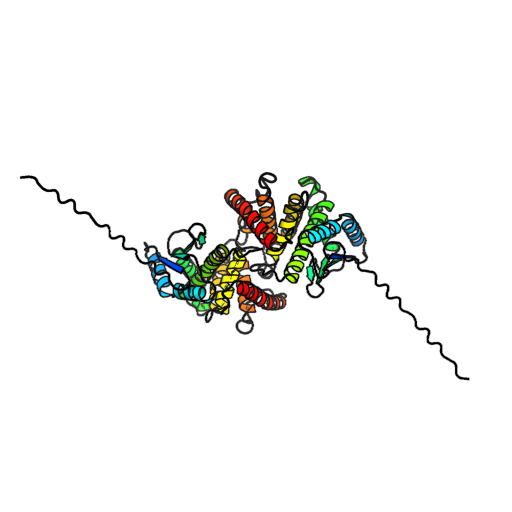41 ? -5.395 -28.094 -13.492 1 97.88 41 ALA B O 1
ATOM 2360 N N . TYR B 1 42 ? -7.332 -29.219 -13.367 1 97.44 42 TYR B N 1
ATOM 2361 C CA . TYR B 1 42 ? -6.879 -30.188 -12.383 1 97.44 42 TYR B CA 1
ATOM 2362 C C . TYR B 1 42 ? -5.609 -30.891 -12.852 1 97.44 42 TYR B C 1
ATOM 2364 O O . TYR B 1 42 ? -4.605 -30.922 -12.133 1 97.44 42 TYR B O 1
ATOM 2372 N N . ASP B 1 43 ? -5.664 -31.438 -14.055 1 97.31 43 ASP B N 1
ATOM 2373 C CA . ASP B 1 43 ? -4.547 -32.188 -14.609 1 97.31 43 ASP B CA 1
ATOM 2374 C C . ASP B 1 43 ? -3.311 -31.312 -14.773 1 97.31 43 ASP B C 1
ATOM 2376 O O . ASP B 1 43 ? -2.195 -31.734 -14.461 1 97.31 43 ASP B O 1
ATOM 2380 N N . GLU B 1 44 ? -3.486 -30.094 -15.289 1 97.19 44 GLU B N 1
ATOM 2381 C CA . GLU B 1 44 ? -2.365 -29.188 -15.555 1 97.19 44 GLU B CA 1
ATOM 2382 C C . GLU B 1 44 ? -1.72 -28.719 -14.25 1 97.19 44 GLU B C 1
ATOM 2384 O O . GLU B 1 44 ? -0.494 -28.625 -14.156 1 97.19 44 GLU B O 1
ATOM 2389 N N . ILE B 1 45 ? -2.506 -28.391 -13.211 1 97.12 45 ILE B N 1
ATOM 2390 C CA . ILE B 1 45 ? -1.975 -27.938 -11.938 1 97.12 45 ILE B CA 1
ATOM 2391 C C . ILE B 1 45 ? -1.183 -29.062 -11.273 1 97.12 45 ILE B C 1
ATOM 2393 O O . ILE B 1 45 ? -0.08 -28.844 -10.766 1 97.12 45 ILE B O 1
ATOM 2397 N N . LYS B 1 46 ? -1.705 -30.266 -11.336 1 94.94 46 LYS B N 1
ATOM 2398 C CA . LYS B 1 46 ? -1.012 -31.406 -10.75 1 94.94 46 LYS B CA 1
ATOM 2399 C C . LYS B 1 46 ? 0.3 -31.688 -11.484 1 94.94 46 LYS B C 1
ATOM 2401 O O . LYS B 1 46 ? 1.295 -32.062 -10.859 1 94.94 46 LYS B O 1
ATOM 2406 N N . ALA B 1 47 ? 0.246 -31.438 -12.75 1 95.56 47 ALA B N 1
ATOM 2407 C CA . ALA B 1 47 ? 1.421 -31.734 -13.562 1 95.56 47 ALA B CA 1
ATOM 2408 C C . ALA B 1 47 ? 2.471 -30.641 -13.438 1 95.56 47 ALA B C 1
ATOM 2410 O O . ALA B 1 47 ? 3.662 -30.875 -13.641 1 95.56 47 ALA B O 1
ATOM 2411 N N . SER B 1 48 ? 2.174 -29.266 -13.266 1 94.44 48 SER B N 1
ATOM 2412 C CA . SER B 1 48 ? 3.035 -28.094 -13.312 1 94.44 48 SER B CA 1
ATOM 2413 C C . SER B 1 48 ? 4.047 -28.109 -12.172 1 94.44 48 SER B C 1
ATOM 2415 O O . SER B 1 48 ? 5.051 -27.391 -12.219 1 94.44 48 SER B O 1
ATOM 2417 N N . ARG B 1 49 ? 4.047 -28.781 -11.102 1 90.5 49 ARG B N 1
ATOM 2418 C CA . ARG B 1 49 ? 4.945 -28.891 -9.953 1 90.5 49 ARG B CA 1
ATOM 2419 C C . ARG B 1 49 ? 4.879 -27.641 -9.086 1 90.5 49 ARG B C 1
ATOM 2421 O O . ARG B 1 49 ? 5.781 -27.391 -8.289 1 90.5 49 ARG B O 1
ATOM 2428 N N . VAL B 1 50 ? 3.941 -26.734 -9.312 1 96.69 50 VAL B N 1
ATOM 2429 C CA . VAL B 1 50 ? 3.805 -25.531 -8.508 1 96.69 50 VAL B CA 1
ATOM 2430 C C . VAL B 1 50 ? 3.686 -25.906 -7.035 1 96.69 50 VAL B C 1
ATOM 2432 O O . VAL B 1 50 ? 4.234 -25.219 -6.168 1 96.69 50 VAL B O 1
ATOM 2435 N N . ASN B 1 51 ? 2.994 -27 -6.777 1 97.06 51 ASN B N 1
ATOM 2436 C CA . ASN B 1 51 ? 2.809 -27.406 -5.391 1 97.06 51 ASN B CA 1
ATOM 2437 C C . ASN B 1 51 ? 4.121 -27.859 -4.758 1 97.06 51 ASN B C 1
ATOM 2439 O O . ASN B 1 51 ? 4.418 -27.5 -3.615 1 97.06 51 ASN B O 1
ATOM 2443 N N . GLN B 1 52 ? 4.887 -28.641 -5.539 1 96.31 52 GLN B N 1
ATOM 2444 C CA . GLN B 1 52 ? 6.195 -29.078 -5.055 1 96.31 52 GLN B CA 1
ATOM 2445 C C . GLN B 1 52 ? 7.102 -27.875 -4.785 1 96.31 52 GLN B C 1
ATOM 2447 O O . GLN B 1 52 ? 7.805 -27.844 -3.773 1 96.31 52 GLN B O 1
ATOM 2452 N N . LEU B 1 53 ? 7.098 -26.938 -5.719 1 97.44 53 LEU B N 1
ATOM 2453 C CA . LEU B 1 53 ? 7.941 -25.75 -5.578 1 97.44 53 LEU B CA 1
ATOM 2454 C C . LEU B 1 53 ? 7.523 -24.938 -4.363 1 97.44 53 LEU B C 1
ATOM 2456 O O . LEU B 1 53 ? 8.375 -24.469 -3.596 1 97.44 53 LEU B O 1
ATOM 2460 N N . VAL B 1 54 ? 6.219 -24.703 -4.105 1 98.31 54 VAL B N 1
ATOM 2461 C CA . VAL B 1 54 ? 5.73 -23.938 -2.975 1 98.31 54 VAL B CA 1
ATOM 2462 C C . VAL B 1 54 ? 6.113 -24.625 -1.668 1 98.31 54 VAL B C 1
ATOM 2464 O O . VAL B 1 54 ? 6.547 -23.969 -0.716 1 98.31 54 VAL B O 1
ATOM 2467 N N . GLY B 1 55 ? 5.914 -25.969 -1.642 1 97.06 55 GLY B N 1
ATOM 2468 C CA . GLY B 1 55 ? 6.32 -26.719 -0.466 1 97.06 55 GLY B CA 1
ATOM 2469 C C . GLY B 1 55 ? 7.797 -26.578 -0.153 1 97.06 55 GLY B C 1
ATOM 2470 O O . GLY B 1 55 ? 8.18 -26.406 1.008 1 97.06 55 GLY B O 1
ATOM 2471 N N . LYS B 1 56 ? 8.617 -26.672 -1.189 1 97 56 LYS B N 1
ATOM 2472 C CA . LYS B 1 56 ? 10.062 -26.531 -1.018 1 97 56 LYS B CA 1
ATOM 2473 C C . LYS B 1 56 ? 10.43 -25.141 -0.499 1 97 56 LYS B C 1
ATOM 2475 O O . LYS B 1 56 ? 11.242 -25.016 0.417 1 97 56 LYS B O 1
ATOM 2480 N N . LEU B 1 57 ? 9.898 -24.094 -1.116 1 97.81 57 LEU B N 1
ATOM 2481 C CA . LEU B 1 57 ? 10.148 -22.719 -0.693 1 97.81 57 LEU B CA 1
ATOM 2482 C C . LEU B 1 57 ? 9.75 -22.516 0.764 1 97.81 57 LEU B C 1
ATOM 2484 O O . LEU B 1 57 ? 10.484 -21.891 1.534 1 97.81 57 LEU B O 1
ATOM 2488 N N . SER B 1 58 ? 8.547 -23.047 1.093 1 97.56 58 SER B N 1
ATOM 2489 C CA . SER B 1 58 ? 8.086 -22.938 2.473 1 97.56 58 SER B CA 1
ATOM 2490 C C . SER B 1 58 ? 9.047 -23.625 3.434 1 97.56 58 SER B C 1
ATOM 2492 O O . SER B 1 58 ? 9.453 -23.031 4.441 1 97.56 58 SER B O 1
ATOM 2494 N N . ASN B 1 59 ? 9.445 -24.812 3.127 1 95.94 59 ASN B N 1
ATOM 2495 C CA . ASN B 1 59 ? 10.344 -25.578 3.986 1 95.94 59 ASN B CA 1
ATOM 2496 C C . ASN B 1 59 ? 11.664 -24.844 4.195 1 95.94 59 ASN B C 1
ATOM 2498 O O . ASN B 1 59 ? 12.211 -24.844 5.305 1 95.94 59 ASN B O 1
ATOM 2502 N N . GLU B 1 60 ? 12.141 -24.203 3.203 1 96.62 60 GLU B N 1
ATOM 2503 C CA . GLU B 1 60 ? 13.477 -23.625 3.227 1 96.62 60 GLU B CA 1
ATOM 2504 C C . GLU B 1 60 ? 13.461 -22.234 3.83 1 96.62 60 GLU B C 1
ATOM 2506 O O . GLU B 1 60 ? 14.414 -21.828 4.496 1 96.62 60 GLU B O 1
ATOM 2511 N N . HIS B 1 61 ? 12.367 -21.484 3.641 1 97.19 61 HIS B N 1
ATOM 2512 C CA . HIS B 1 61 ? 12.492 -20.047 3.918 1 97.19 61 HIS B CA 1
ATOM 2513 C C . HIS B 1 61 ? 11.406 -19.578 4.883 1 97.19 61 HIS B C 1
ATOM 2515 O O . HIS B 1 61 ? 11.625 -18.641 5.652 1 97.19 61 HIS B O 1
ATOM 2521 N N . PHE B 1 62 ? 10.219 -20.203 4.82 1 97.44 62 PHE B N 1
ATOM 2522 C CA . PHE B 1 62 ? 9.109 -19.734 5.652 1 97.44 62 PHE B CA 1
ATOM 2523 C C . PHE B 1 62 ? 8.211 -20.906 6.043 1 97.44 62 PHE B C 1
ATOM 2525 O O . PHE B 1 62 ? 7.027 -20.922 5.688 1 97.44 62 PHE B O 1
ATOM 2532 N N . PRO B 1 63 ? 8.672 -21.781 6.918 1 96 63 PRO B N 1
ATOM 2533 C CA . PRO B 1 63 ? 7.91 -22.969 7.297 1 96 63 PRO B CA 1
ATOM 2534 C C . PRO B 1 63 ? 6.691 -22.641 8.156 1 96 63 PRO B C 1
ATOM 2536 O O . PRO B 1 63 ? 6.68 -21.641 8.859 1 96 63 PRO B O 1
ATOM 2539 N N . PHE B 1 64 ? 5.707 -23.484 8.039 1 96.5 64 PHE B N 1
ATOM 2540 C CA . PHE B 1 64 ? 4.504 -23.359 8.852 1 96.5 64 PHE B CA 1
ATOM 2541 C C . PHE B 1 64 ? 4.523 -24.375 10 1 96.5 64 PHE B C 1
ATOM 2543 O O . PHE B 1 64 ? 4.836 -25.547 9.789 1 96.5 64 PHE B O 1
ATOM 2550 N N . THR B 1 65 ? 4.223 -23.875 11.203 1 92.56 65 THR B N 1
ATOM 2551 C CA . THR B 1 65 ? 4.113 -24.781 12.344 1 92.56 65 THR B CA 1
ATOM 2552 C C . THR B 1 65 ? 2.744 -25.453 12.375 1 92.56 65 THR B C 1
ATOM 2554 O O . THR B 1 65 ? 2.635 -26.625 12.742 1 92.56 65 THR B O 1
ATOM 2557 N N . GLN B 1 66 ? 1.748 -24.656 12.086 1 95 66 GLN B N 1
ATOM 2558 C CA . GLN B 1 66 ? 0.416 -25.203 11.859 1 95 66 GLN B CA 1
ATOM 2559 C C . GLN B 1 66 ? 0.202 -25.531 10.383 1 95 66 GLN B C 1
ATOM 2561 O O . GLN B 1 66 ? 0.51 -24.719 9.508 1 95 66 GLN B O 1
ATOM 2566 N N . THR B 1 67 ? -0.31 -26.734 10.148 1 97 67 THR B N 1
ATOM 2567 C CA . THR B 1 67 ? -0.463 -27.188 8.766 1 97 67 THR B CA 1
ATOM 2568 C C . THR B 1 67 ? -1.343 -26.219 7.984 1 97 67 THR B C 1
ATOM 2570 O O . THR B 1 67 ? -2.461 -25.906 8.398 1 97 67 THR B O 1
ATOM 2573 N N . LEU B 1 68 ? -0.844 -25.672 6.898 1 98.62 68 LEU B N 1
ATOM 2574 C CA . LEU B 1 68 ? -1.585 -24.875 5.934 1 98.62 68 LEU B CA 1
ATOM 2575 C C . LEU B 1 68 ? -2.137 -25.734 4.809 1 98.62 68 LEU B C 1
ATOM 2577 O O . LEU B 1 68 ? -1.399 -26.516 4.199 1 98.62 68 LEU B O 1
ATOM 2581 N N . THR B 1 69 ? -3.404 -25.641 4.57 1 98.56 69 THR B N 1
ATOM 2582 C CA . THR B 1 69 ? -4.004 -26.406 3.486 1 98.56 69 THR B CA 1
ATOM 2583 C C . THR B 1 69 ? -4.188 -25.531 2.244 1 98.56 69 THR B C 1
ATOM 2585 O O . THR B 1 69 ? -4.66 -24.406 2.336 1 98.56 69 THR B O 1
ATOM 2588 N N . ILE B 1 70 ? -3.791 -26 1.097 1 98.62 70 ILE B N 1
ATOM 2589 C CA . ILE B 1 70 ? -4.137 -25.438 -0.202 1 98.62 70 ILE B CA 1
ATOM 2590 C C . ILE B 1 70 ? -5.152 -26.328 -0.905 1 98.62 70 ILE B C 1
ATOM 2592 O O . ILE B 1 70 ? -4.852 -27.484 -1.226 1 98.62 70 ILE B O 1
ATOM 2596 N N . HIS B 1 71 ? -6.293 -25.797 -1.046 1 98.69 71 HIS B N 1
ATOM 2597 C CA . HIS B 1 71 ? -7.402 -26.547 -1.618 1 98.69 71 HIS B CA 1
ATOM 2598 C C . HIS B 1 71 ? -7.746 -26.04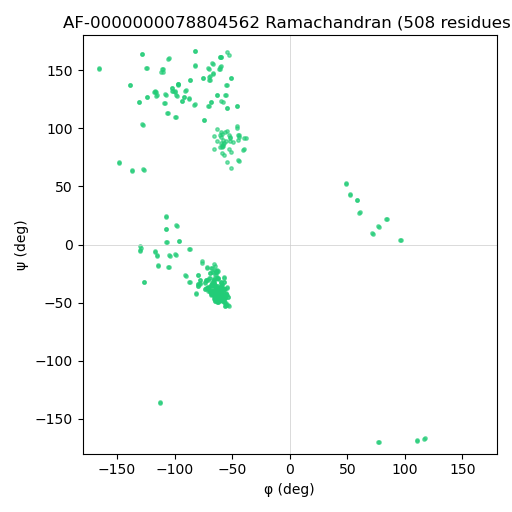7 -3.018 1 98.69 71 HIS B C 1
ATOM 2600 O O . HIS B 1 71 ? -8.125 -24.875 -3.189 1 98.69 71 HIS B O 1
ATOM 2606 N N . TYR B 1 72 ? -7.676 -26.953 -3.992 1 98.62 72 TYR B N 1
ATOM 2607 C CA . TYR B 1 72 ? -8.016 -26.625 -5.367 1 98.62 72 TYR B CA 1
ATOM 2608 C C . TYR B 1 72 ? -9.453 -27.031 -5.684 1 98.62 72 TYR B C 1
ATOM 2610 O O . TYR B 1 72 ? -9.898 -28.125 -5.316 1 98.62 72 TYR B O 1
ATOM 2618 N N . GLY B 1 73 ? -10.078 -26.125 -6.383 1 97.88 73 GLY B N 1
ATOM 2619 C CA . GLY B 1 73 ? -11.461 -26.344 -6.766 1 97.88 73 GLY B CA 1
ATOM 2620 C C . GLY B 1 73 ? -12.43 -25.422 -6.051 1 97.88 73 GLY B C 1
ATOM 2621 O O . GLY B 1 73 ? -12.031 -24.375 -5.543 1 97.88 73 GLY B O 1
ATOM 2622 N N . GLY B 1 74 ? -13.656 -25.688 -6.141 1 94.94 74 GLY B N 1
ATOM 2623 C CA . GLY B 1 74 ? -14.656 -24.812 -5.547 1 94.94 74 GLY B CA 1
ATOM 2624 C C . GLY B 1 74 ? -14.906 -23.562 -6.355 1 94.94 74 GLY B C 1
ATOM 2625 O O . GLY B 1 74 ? -14.453 -23.438 -7.496 1 94.94 74 GLY B O 1
ATOM 2626 N N . GLU B 1 75 ? -15.688 -22.609 -5.715 1 93.94 75 GLU B N 1
ATOM 2627 C CA . GLU B 1 75 ? -16.109 -21.422 -6.445 1 93.94 75 GLU B CA 1
ATOM 2628 C C . GLU B 1 75 ? -15.477 -20.156 -5.855 1 93.94 75 GLU B C 1
ATOM 2630 O O . GLU B 1 75 ? -15.391 -19.125 -6.531 1 93.94 75 GLU B O 1
ATOM 2635 N N . ASP B 1 76 ? -15.023 -20.297 -4.668 1 94.06 76 ASP B N 1
ATOM 2636 C CA . ASP B 1 76 ? -14.523 -19.109 -3.967 1 94.06 76 ASP B CA 1
ATOM 2637 C C . ASP B 1 76 ? -13.008 -19 -4.09 1 94.06 76 ASP B C 1
ATOM 2639 O O . ASP B 1 76 ? -12.297 -20 -3.994 1 94.06 76 ASP B O 1
ATOM 2643 N N . GLY B 1 77 ? -12.625 -17.75 -4.332 1 96.56 77 GLY B N 1
ATOM 2644 C CA . GLY B 1 77 ? -11.195 -17.484 -4.363 1 96.56 77 GLY B CA 1
ATOM 2645 C C . GLY B 1 77 ? -10.703 -17 -5.715 1 96.56 77 GLY B C 1
ATOM 2646 O O . GLY B 1 77 ? -11.5 -16.656 -6.586 1 96.56 77 GLY B O 1
ATOM 2647 N N . PRO B 1 78 ? -9.352 -17.047 -5.785 1 98.56 78 PRO B N 1
ATOM 2648 C CA . PRO B 1 78 ? -8.305 -17.375 -4.812 1 98.56 78 PRO B CA 1
ATOM 2649 C C . PRO B 1 78 ? -8.398 -16.531 -3.541 1 98.56 78 PRO B C 1
ATOM 2651 O O . PRO B 1 78 ? -8.711 -15.344 -3.604 1 98.56 78 PRO B O 1
ATOM 2654 N N . LEU B 1 79 ? -8.219 -17.125 -2.328 1 98.69 79 LEU B N 1
ATOM 2655 C CA . LEU B 1 79 ? -8.203 -16.406 -1.059 1 98.69 79 LEU B CA 1
ATOM 2656 C C . LEU B 1 79 ? -7.633 -17.281 0.055 1 98.69 79 LEU B C 1
ATOM 2658 O O . LEU B 1 79 ? -7.621 -18.5 -0.057 1 98.69 79 LEU B O 1
ATOM 2662 N N . TYR B 1 80 ? -7.051 -16.75 1.024 1 98.81 80 TYR B N 1
ATOM 2663 C CA . TYR B 1 80 ? -6.707 -17.375 2.293 1 98.81 80 TYR B CA 1
ATOM 2664 C C . TYR B 1 80 ? -7.801 -17.141 3.33 1 98.81 80 TYR B C 1
ATOM 2666 O O . TYR B 1 80 ? -8.211 -16.016 3.564 1 98.81 80 TYR B O 1
ATOM 2674 N N . ASP B 1 81 ? -8.336 -18.172 3.896 1 98.5 81 ASP B N 1
ATOM 2675 C CA . ASP B 1 81 ? -9.281 -18.109 5.008 1 98.5 81 ASP B CA 1
ATOM 2676 C C . ASP B 1 81 ? -8.578 -18.375 6.34 1 98.5 81 ASP B C 1
ATOM 2678 O O . ASP B 1 81 ? -8.211 -19.5 6.645 1 98.5 81 ASP B O 1
ATOM 2682 N N . PRO B 1 82 ? -8.469 -17.391 7.086 1 97.5 82 PRO B N 1
ATOM 2683 C CA . PRO B 1 82 ? -7.719 -17.547 8.336 1 97.5 82 PRO B CA 1
ATOM 2684 C C . PRO B 1 82 ? -8.438 -18.438 9.344 1 97.5 82 PRO B C 1
ATOM 2686 O O . PRO B 1 82 ? -7.793 -19.094 10.172 1 97.5 82 PRO B O 1
ATOM 2689 N N . ASP B 1 83 ? -9.773 -18.484 9.297 1 97.69 83 ASP B N 1
ATOM 2690 C CA . ASP B 1 83 ? -10.516 -19.312 10.242 1 97.69 83 ASP B CA 1
ATOM 2691 C C . ASP B 1 83 ? -10.273 -20.797 9.984 1 97.69 83 ASP B C 1
ATOM 2693 O O . ASP B 1 83 ? -10.195 -21.594 10.922 1 97.69 83 ASP B O 1
ATOM 2697 N N . LEU B 1 84 ? -10.094 -21.141 8.742 1 98 84 LEU B N 1
ATOM 2698 C CA . LEU B 1 84 ? -9.891 -22.547 8.359 1 98 84 LEU B CA 1
ATOM 2699 C C . LEU B 1 84 ? -8.414 -22.828 8.141 1 98 84 LEU B C 1
ATOM 2701 O O . LEU B 1 84 ? -8.016 -23.984 7.98 1 98 84 LEU B O 1
ATOM 2705 N N . HIS B 1 85 ? -7.559 -21.75 8.148 1 98.44 85 HIS B N 1
ATOM 2706 C CA . HIS B 1 85 ? -6.148 -21.828 7.781 1 98.44 85 HIS B CA 1
ATOM 2707 C C . HIS B 1 85 ? -5.961 -22.562 6.457 1 98.44 85 HIS B C 1
ATOM 2709 O O . HIS B 1 85 ? -5.195 -23.531 6.375 1 98.44 85 HIS B O 1
ATOM 2715 N N . THR B 1 86 ? -6.699 -22.094 5.445 1 98.75 86 THR B N 1
ATOM 2716 C CA . THR B 1 86 ? -6.789 -22.75 4.148 1 98.75 86 THR B CA 1
ATOM 2717 C C . THR B 1 86 ? -6.762 -21.719 3.016 1 98.75 86 THR B C 1
ATOM 2719 O O . THR B 1 86 ? -7.391 -20.672 3.111 1 98.75 86 THR B O 1
ATOM 2722 N N . ILE B 1 87 ? -6.016 -22.062 2.006 1 98.88 87 ILE B N 1
ATOM 2723 C CA . ILE B 1 87 ? -6.016 -21.312 0.759 1 98.88 87 ILE B CA 1
ATOM 2724 C C . ILE B 1 87 ? -6.914 -22 -0.264 1 98.88 87 ILE B C 1
ATOM 2726 O O . ILE B 1 87 ? -6.789 -23.203 -0.497 1 98.88 87 ILE B O 1
ATOM 2730 N N . PHE B 1 88 ? -7.797 -21.219 -0.82 1 98.88 88 PHE B N 1
ATOM 2731 C CA . PHE B 1 88 ? -8.695 -21.766 -1.834 1 98.88 88 PHE B CA 1
ATOM 2732 C C . PHE B 1 88 ? -8.328 -21.234 -3.217 1 98.88 88 PHE B C 1
ATOM 2734 O O . PHE B 1 88 ? -8.203 -20.031 -3.418 1 98.88 88 PHE B O 1
ATOM 2741 N N . ILE B 1 89 ? -8.172 -22.125 -4.18 1 98.75 89 ILE B N 1
ATOM 2742 C CA . ILE B 1 89 ? -7.871 -21.797 -5.566 1 98.75 89 ILE B CA 1
ATOM 2743 C C . ILE B 1 89 ? -8.875 -22.484 -6.496 1 98.75 89 ILE B C 1
ATOM 2745 O O . ILE B 1 89 ? -8.703 -23.656 -6.836 1 98.75 89 ILE B O 1
ATOM 2749 N N . PRO B 1 90 ? -9.836 -21.75 -7.012 1 98.69 90 PRO B N 1
ATOM 2750 C CA . PRO B 1 90 ? -10.766 -22.375 -7.965 1 98.69 90 PRO B CA 1
ATOM 2751 C C . PRO B 1 90 ? -10.086 -22.766 -9.273 1 98.69 90 PRO B C 1
ATOM 2753 O O . PRO B 1 90 ? -9.203 -22.047 -9.766 1 98.69 90 PRO B O 1
ATOM 2756 N N . TYR B 1 91 ? -10.602 -23.891 -9.859 1 98.44 91 TYR B N 1
ATOM 2757 C CA . TYR B 1 91 ? -10.102 -24.312 -11.164 1 98.44 91 TYR B CA 1
ATOM 2758 C C . TYR B 1 91 ? -10.312 -23.203 -12.203 1 98.44 91 TYR B C 1
ATOM 2760 O O . TYR B 1 91 ? -9.5 -23.047 -13.109 1 98.44 91 TYR B O 1
ATOM 2768 N N . ALA B 1 92 ? -11.398 -22.469 -12.039 1 98 92 ALA B N 1
ATOM 2769 C CA . ALA B 1 92 ? -11.758 -21.422 -13.008 1 98 92 ALA B CA 1
ATOM 2770 C C . ALA B 1 92 ? -10.68 -20.344 -13.07 1 98 92 ALA B C 1
ATOM 2772 O O . ALA B 1 92 ? -10.516 -19.688 -14.094 1 98 92 ALA B O 1
ATOM 2773 N N . PHE B 1 93 ? -9.977 -20.141 -11.984 1 98.38 93 PHE B N 1
ATOM 2774 C CA . PHE B 1 93 ? -8.914 -19.156 -11.977 1 98.38 93 PHE B CA 1
ATOM 2775 C C . PHE B 1 93 ? -7.848 -19.5 -13.016 1 98.38 93 PHE B C 1
ATOM 2777 O O . PHE B 1 93 ? -7.387 -18.625 -13.75 1 98.38 93 PHE B O 1
ATOM 2784 N N . TYR B 1 94 ? -7.461 -20.766 -13.039 1 98.19 94 TYR B N 1
ATOM 2785 C CA . TYR B 1 94 ? -6.488 -21.219 -14.031 1 98.19 94 TYR B CA 1
ATOM 2786 C C . TYR B 1 94 ? -7.023 -21.047 -15.445 1 98.19 94 TYR B C 1
ATOM 2788 O O . TYR B 1 94 ? -6.316 -20.562 -16.328 1 98.19 94 TYR B O 1
ATOM 2796 N N . THR B 1 95 ? -8.266 -21.422 -15.664 1 97.62 95 THR B N 1
ATOM 2797 C CA . THR B 1 95 ? -8.859 -21.359 -17 1 97.62 95 THR B CA 1
ATOM 2798 C C . THR B 1 95 ? -8.961 -19.906 -17.469 1 97.62 95 THR B C 1
ATOM 2800 O O . THR B 1 95 ? -8.742 -19.625 -18.641 1 97.62 95 THR B O 1
ATOM 2803 N N . GLN B 1 96 ? -9.312 -19.078 -16.562 1 97.44 96 GLN B N 1
ATOM 2804 C CA . GLN B 1 96 ? -9.375 -17.656 -16.891 1 97.44 96 GLN B CA 1
ATOM 2805 C C . GLN B 1 96 ? -8 -17.125 -17.281 1 97.44 96 GLN B C 1
ATOM 2807 O O . GLN B 1 96 ? -7.875 -16.328 -18.219 1 97.44 96 GLN B O 1
ATOM 2812 N N . ALA B 1 97 ? -6.961 -17.531 -16.547 1 98.38 97 ALA B N 1
ATOM 2813 C CA . ALA B 1 97 ? -5.602 -17.094 -16.875 1 98.38 97 ALA B CA 1
ATOM 2814 C C . ALA B 1 97 ? -5.199 -17.547 -18.281 1 98.38 97 ALA B C 1
ATOM 2816 O O . ALA B 1 97 ? -4.672 -16.766 -19.062 1 98.38 97 ALA B O 1
ATOM 2817 N N . ILE B 1 98 ? -5.516 -18.812 -18.594 1 98.31 98 ILE B N 1
ATOM 2818 C CA . ILE B 1 98 ? -5.223 -19.328 -19.922 1 98.31 98 ILE B CA 1
ATOM 2819 C C . ILE B 1 98 ? -5.883 -18.453 -20.984 1 98.31 98 ILE B C 1
ATOM 2821 O O . ILE B 1 98 ? -5.258 -18.109 -21.984 1 98.31 98 ILE B O 1
ATOM 2825 N N . HIS B 1 99 ? -7.098 -18.125 -20.75 1 97.62 99 HIS B N 1
ATOM 2826 C CA . HIS B 1 99 ? -7.855 -17.328 -21.703 1 97.62 99 HIS B CA 1
ATOM 2827 C C . HIS B 1 99 ? -7.211 -15.961 -21.906 1 97.62 99 HIS B C 1
ATOM 2829 O O . HIS B 1 99 ? -7.047 -15.508 -23.047 1 97.62 99 HIS B O 1
ATOM 2835 N N . TYR B 1 100 ? -6.82 -15.266 -20.812 1 98.06 100 TYR B N 1
ATOM 2836 C CA . TYR B 1 100 ? -6.207 -13.953 -20.906 1 98.06 100 TYR B CA 1
ATOM 2837 C C . TYR B 1 100 ? -4.902 -14.016 -21.703 1 98.06 100 TYR B C 1
ATOM 2839 O O . TYR B 1 100 ? -4.672 -13.188 -22.594 1 98.06 100 TYR B O 1
ATOM 2847 N N . PHE B 1 101 ? -4.078 -14.984 -21.438 1 98.62 101 PHE B N 1
ATOM 2848 C CA . PHE B 1 101 ? -2.783 -15.062 -22.109 1 98.62 101 PHE B CA 1
ATOM 2849 C C . PHE B 1 101 ? -2.949 -15.445 -23.562 1 98.62 101 PHE B C 1
ATOM 2851 O O . PHE B 1 101 ? -2.209 -14.969 -24.438 1 98.62 101 PHE B O 1
ATOM 2858 N N . ALA B 1 102 ? -3.895 -16.359 -23.828 1 98.12 102 ALA B N 1
ATOM 2859 C CA . ALA B 1 102 ? -4.156 -16.75 -25.219 1 98.12 102 ALA B CA 1
ATOM 2860 C C . ALA B 1 102 ? -4.699 -15.57 -26.016 1 98.12 102 ALA B C 1
ATOM 2862 O O . ALA B 1 102 ? -4.25 -15.312 -27.141 1 98.12 102 ALA B O 1
ATOM 2863 N N . GLN B 1 103 ? -5.637 -14.875 -25.453 1 97.44 103 GLN B N 1
ATOM 2864 C CA . GLN B 1 103 ? -6.285 -13.758 -26.141 1 97.44 103 GLN B CA 1
ATOM 2865 C C . GLN B 1 103 ? -5.293 -12.641 -26.422 1 97.44 103 GLN B C 1
ATOM 2867 O O . GLN B 1 103 ? -5.453 -11.898 -27.391 1 97.44 103 GLN B O 1
ATOM 2872 N N . ASN B 1 104 ? -4.293 -12.57 -25.625 1 97.12 104 ASN B N 1
ATOM 2873 C CA . ASN B 1 104 ? -3.305 -11.516 -25.812 1 97.12 104 ASN B CA 1
ATOM 2874 C C . ASN B 1 104 ? -2.078 -12.008 -26.562 1 97.12 104 ASN B C 1
ATOM 2876 O O . ASN B 1 104 ? -1.02 -11.383 -26.531 1 97.12 104 ASN B O 1
ATOM 2880 N N . ARG B 1 105 ? -2.115 -13.148 -27.25 1 97.5 105 ARG B N 1
ATOM 2881 C CA . ARG B 1 105 ? -1.105 -13.695 -28.141 1 97.5 105 ARG B CA 1
ATOM 2882 C C . ARG B 1 105 ? 0.258 -13.758 -27.469 1 97.5 105 ARG B C 1
ATOM 2884 O O . ARG B 1 105 ? 1.265 -13.344 -28.047 1 97.5 105 ARG B O 1
ATOM 2891 N N . TYR B 1 106 ? 0.214 -14.203 -26.219 1 98 106 TYR B N 1
ATOM 2892 C CA . TYR B 1 106 ? 1.401 -14.18 -25.375 1 98 106 TYR B CA 1
ATOM 2893 C C . TYR B 1 106 ? 2.527 -15 -25.984 1 98 106 TYR B C 1
ATOM 2895 O O . TYR B 1 106 ? 3.699 -14.625 -25.906 1 98 106 TYR B O 1
ATOM 2903 N N . GLN B 1 107 ? 2.24 -16.156 -26.609 1 97.88 107 GLN B N 1
ATOM 2904 C CA . GLN B 1 107 ? 3.229 -17 -27.281 1 97.88 107 GLN B CA 1
ATOM 2905 C C . GLN B 1 107 ? 3.916 -16.25 -28.406 1 97.88 107 GLN B C 1
ATOM 2907 O O . GLN B 1 107 ? 5.141 -16.297 -28.547 1 97.88 107 GLN B O 1
ATOM 2912 N N . LYS B 1 108 ? 3.182 -15.625 -29.188 1 97.69 108 LYS B N 1
ATOM 2913 C CA . LYS B 1 108 ? 3.717 -14.891 -30.328 1 97.69 108 LYS B CA 1
ATOM 2914 C C . LYS B 1 108 ? 4.559 -13.703 -29.875 1 97.69 108 LYS B C 1
ATOM 2916 O O . LYS B 1 108 ? 5.613 -13.43 -30.453 1 97.69 108 LYS B O 1
ATOM 2921 N N . MET B 1 109 ? 4.078 -13.031 -28.844 1 95.44 109 MET B N 1
ATOM 2922 C CA . MET B 1 109 ? 4.699 -11.781 -28.422 1 95.44 109 MET B CA 1
ATOM 2923 C C . MET B 1 109 ? 5.945 -12.047 -27.594 1 95.44 109 MET B C 1
ATOM 2925 O O . MET B 1 109 ? 6.914 -11.289 -27.656 1 95.44 109 MET B O 1
ATOM 2929 N N . TYR B 1 110 ? 5.91 -13.141 -26.766 1 95.5 110 TYR B N 1
ATOM 2930 C CA . TYR B 1 110 ? 6.969 -13.281 -25.766 1 95.5 110 TYR B CA 1
ATOM 2931 C C . TYR B 1 110 ? 7.586 -14.672 -25.812 1 95.5 110 TYR B C 1
ATOM 2933 O O . TYR B 1 110 ? 8.516 -14.969 -25.062 1 95.5 110 TYR B O 1
ATOM 2941 N N . GLY B 1 111 ? 7.039 -15.586 -26.641 1 97.12 111 GLY B N 1
ATOM 2942 C CA . GLY B 1 111 ? 7.582 -16.922 -26.797 1 97.12 111 GLY B CA 1
ATOM 2943 C C . GLY B 1 111 ? 7.23 -17.844 -25.641 1 97.12 111 GLY B C 1
ATOM 2944 O O . GLY B 1 111 ? 7.879 -18.875 -25.438 1 97.12 111 GLY B O 1
ATOM 2945 N N . LYS B 1 112 ? 6.297 -17.453 -24.875 1 98.06 112 LYS B N 1
ATOM 2946 C CA . LYS B 1 112 ? 5.797 -18.266 -23.766 1 98.06 112 LYS B CA 1
ATOM 2947 C C . LYS B 1 112 ? 4.344 -18.672 -23.984 1 98.06 112 LYS B C 1
ATOM 2949 O O . LYS B 1 112 ? 3.494 -17.828 -24.281 1 98.06 112 LYS B O 1
ATOM 2954 N N . SER B 1 113 ? 4.09 -19.984 -23.844 1 98.19 113 SER B N 1
ATOM 2955 C CA . SER B 1 113 ? 2.732 -20.453 -24.094 1 98.19 113 SER B CA 1
ATOM 2956 C C . SER B 1 113 ? 1.762 -19.922 -23.031 1 98.19 113 SER B C 1
ATOM 2958 O O . SER B 1 113 ? 2.168 -19.594 -21.922 1 98.19 113 SER B O 1
ATOM 2960 N N . ALA B 1 114 ? 0.469 -19.844 -23.391 1 98.31 114 ALA B N 1
ATOM 2961 C CA . ALA B 1 114 ? -0.573 -19.453 -22.453 1 98.31 114 ALA B CA 1
ATOM 2962 C C . ALA B 1 114 ? -0.577 -20.375 -21.234 1 98.31 114 ALA B C 1
ATOM 2964 O O . ALA B 1 114 ? -0.784 -19.922 -20.109 1 98.31 114 ALA B O 1
ATOM 2965 N N . LYS B 1 115 ? -0.337 -21.672 -21.438 1 97.75 115 LYS B N 1
ATOM 2966 C CA . LYS B 1 115 ? -0.303 -22.641 -20.359 1 97.75 115 LYS B CA 1
ATOM 2967 C C . LYS B 1 115 ? 0.822 -22.328 -19.375 1 97.75 115 LYS B C 1
ATOM 2969 O O . LYS B 1 115 ? 0.605 -22.312 -18.156 1 97.75 115 LYS B O 1
ATOM 2974 N N . GLU B 1 116 ? 2.004 -22.078 -19.875 1 97.94 116 GLU B N 1
ATOM 2975 C CA . GLU B 1 116 ? 3.148 -21.75 -19.031 1 97.94 116 GLU B CA 1
ATOM 2976 C C . GLU B 1 116 ? 2.912 -20.469 -18.25 1 97.94 116 GLU B C 1
ATOM 2978 O O . GLU B 1 116 ? 3.205 -20.406 -17.047 1 97.94 116 GLU B O 1
ATOM 2983 N N . ALA B 1 117 ? 2.367 -19.469 -18.953 1 98.69 117 ALA B N 1
ATOM 2984 C CA . ALA B 1 117 ? 2.115 -18.188 -18.328 1 98.69 117 ALA B CA 1
ATOM 2985 C C . ALA B 1 117 ? 1.024 -18.297 -17.266 1 98.69 117 ALA B C 1
ATOM 2987 O O . ALA B 1 117 ? 1.083 -17.625 -16.234 1 98.69 117 ALA B O 1
ATOM 2988 N N . ALA B 1 118 ? 0.043 -19.156 -17.5 1 98.69 118 ALA B N 1
ATOM 2989 C CA . ALA B 1 118 ? -1.014 -19.391 -16.531 1 98.69 118 ALA B CA 1
ATOM 2990 C C . ALA B 1 118 ? -0.463 -20.078 -15.273 1 98.69 118 ALA B C 1
ATOM 2992 O O . ALA B 1 118 ? -0.859 -19.75 -14.156 1 98.69 118 ALA B O 1
ATOM 2993 N N . VAL B 1 119 ? 0.428 -21 -15.438 1 98.5 119 VAL B N 1
ATOM 2994 C CA . VAL B 1 119 ? 1.062 -21.672 -14.305 1 98.5 119 VAL B CA 1
ATOM 2995 C C . VAL B 1 119 ? 1.888 -20.672 -13.5 1 98.5 119 VAL B C 1
ATOM 2997 O O . VAL B 1 119 ? 1.886 -20.703 -12.266 1 98.5 119 VAL B O 1
ATOM 3000 N N . ASP B 1 120 ? 2.629 -19.75 -14.203 1 98.69 120 ASP B N 1
ATOM 3001 C CA . ASP B 1 120 ? 3.342 -18.672 -13.531 1 98.69 120 ASP B CA 1
ATOM 3002 C C . ASP B 1 120 ? 2.396 -17.859 -12.641 1 98.69 120 ASP B C 1
ATOM 3004 O O . ASP B 1 120 ? 2.744 -17.5 -11.516 1 98.69 120 ASP B O 1
ATOM 3008 N N . THR B 1 121 ? 1.236 -17.594 -13.203 1 98.81 121 THR B N 1
ATOM 3009 C CA . THR B 1 121 ? 0.227 -16.812 -12.492 1 98.81 121 THR B CA 1
ATOM 3010 C C . THR B 1 121 ? -0.273 -17.562 -11.266 1 98.81 121 THR B C 1
ATOM 3012 O O . THR B 1 121 ? -0.434 -16.984 -10.195 1 98.81 121 THR B O 1
ATOM 3015 N N . ILE B 1 122 ? -0.523 -18.859 -11.414 1 98.75 122 ILE B N 1
ATOM 3016 C CA . ILE B 1 122 ? -0.953 -19.688 -10.289 1 98.75 122 ILE B CA 1
ATOM 3017 C C . ILE B 1 122 ? 0.113 -19.672 -9.203 1 98.75 122 ILE B C 1
ATOM 3019 O O . ILE B 1 122 ? -0.204 -19.516 -8.016 1 98.75 122 ILE B O 1
ATOM 3023 N N . LEU B 1 123 ? 1.366 -19.797 -9.57 1 98.81 123 LEU B N 1
ATOM 3024 C CA . LEU B 1 123 ? 2.457 -19.828 -8.602 1 98.81 123 LEU B CA 1
ATOM 3025 C C . LEU B 1 123 ? 2.535 -18.516 -7.824 1 98.81 123 LEU B C 1
ATOM 3027 O O . LEU B 1 123 ? 2.637 -18.516 -6.598 1 98.81 123 LEU B O 1
ATOM 3031 N N . HIS B 1 124 ? 2.488 -17.422 -8.547 1 98.94 124 HIS B N 1
ATOM 3032 C CA . HIS B 1 124 ? 2.496 -16.109 -7.895 1 98.94 124 HIS B CA 1
ATOM 3033 C C . HIS B 1 124 ? 1.312 -15.969 -6.945 1 98.94 124 HIS B C 1
ATOM 3035 O O . HIS B 1 124 ? 1.466 -15.484 -5.824 1 98.94 124 HIS B O 1
ATOM 3041 N N . THR B 1 125 ? 0.126 -16.359 -7.375 1 98.88 125 THR B N 1
ATOM 3042 C CA . THR B 1 125 ? -1.089 -16.25 -6.578 1 98.88 125 THR B CA 1
ATOM 3043 C C . THR B 1 125 ? -1.006 -17.125 -5.336 1 98.88 125 THR B C 1
ATOM 3045 O O . THR B 1 125 ? -1.419 -16.719 -4.246 1 98.88 125 THR B O 1
ATOM 3048 N N . LEU B 1 126 ? -0.487 -18.359 -5.508 1 98.88 126 LEU B N 1
ATOM 3049 C CA . LEU B 1 126 ? -0.282 -19.234 -4.355 1 98.88 126 LEU B CA 1
ATOM 3050 C C . LEU B 1 126 ? 0.622 -18.562 -3.322 1 98.88 126 LEU B C 1
ATOM 3052 O O . LEU B 1 126 ? 0.303 -18.547 -2.133 1 98.88 126 LEU B O 1
ATOM 3056 N N . LEU B 1 127 ? 1.721 -18.016 -3.762 1 98.94 127 LEU B N 1
ATOM 3057 C CA . LEU B 1 127 ? 2.656 -17.375 -2.846 1 98.94 127 LEU B CA 1
ATOM 3058 C C . LEU B 1 127 ? 2.027 -16.141 -2.203 1 98.94 127 LEU B C 1
ATOM 3060 O O . LEU B 1 127 ? 2.285 -15.852 -1.032 1 98.94 127 LEU B O 1
ATOM 3064 N N . HIS B 1 128 ? 1.19 -15.383 -2.959 1 98.94 128 HIS B N 1
ATOM 3065 C CA . HIS B 1 128 ? 0.42 -14.266 -2.42 1 98.94 128 HIS B CA 1
ATOM 3066 C C . HIS B 1 128 ? -0.451 -14.711 -1.251 1 98.94 128 HIS B C 1
ATOM 3068 O O . HIS B 1 128 ? -0.412 -14.102 -0.177 1 98.94 128 HIS B O 1
ATOM 3074 N N . GLU B 1 129 ? -1.224 -15.812 -1.453 1 98.94 129 GLU B N 1
ATOM 3075 C CA . GLU B 1 129 ? -2.092 -16.328 -0.398 1 98.94 129 GLU B CA 1
ATOM 3076 C C . GLU B 1 129 ? -1.277 -16.922 0.749 1 98.94 129 GLU B C 1
ATOM 3078 O O . GLU B 1 129 ? -1.661 -16.797 1.914 1 98.94 129 GLU B O 1
ATOM 3083 N N . VAL B 1 130 ? -0.147 -17.578 0.418 1 98.81 130 VAL B N 1
ATOM 3084 C CA . VAL B 1 130 ? 0.767 -18.078 1.435 1 98.81 130 VAL B CA 1
ATOM 3085 C C . VAL B 1 130 ? 1.292 -16.938 2.285 1 98.81 130 VAL B C 1
ATOM 3087 O O . VAL B 1 130 ? 1.457 -17.062 3.498 1 98.81 130 VAL B O 1
ATOM 3090 N N . GLY B 1 131 ? 1.613 -15.812 1.588 1 98.88 131 GLY B N 1
ATOM 3091 C CA . GLY B 1 131 ? 2.023 -14.625 2.318 1 98.88 131 GLY B CA 1
ATOM 3092 C C . GLY B 1 131 ? 1.028 -14.203 3.383 1 98.88 131 GLY B C 1
ATOM 3093 O O . GLY B 1 131 ? 1.414 -13.875 4.508 1 98.88 131 GLY B O 1
ATOM 3094 N N . HIS B 1 132 ? -0.272 -14.188 3.057 1 98.81 132 HIS B N 1
ATOM 3095 C CA . HIS B 1 132 ? -1.304 -13.891 4.043 1 98.81 132 HIS B CA 1
ATOM 3096 C C . HIS B 1 132 ? -1.226 -14.852 5.227 1 98.81 132 HIS B C 1
ATOM 3098 O O . HIS B 1 132 ? -1.277 -14.43 6.383 1 98.81 132 HIS B O 1
ATOM 3104 N N . ALA B 1 133 ? -1.153 -16.141 4.91 1 98.81 133 ALA B N 1
ATOM 3105 C CA . ALA B 1 133 ? -1.099 -17.156 5.953 1 98.81 133 ALA B CA 1
ATOM 3106 C C . ALA B 1 133 ? 0.123 -16.969 6.848 1 98.81 133 ALA B C 1
ATOM 3108 O O . ALA B 1 133 ? 0.033 -17.109 8.07 1 98.81 133 ALA B O 1
ATOM 3109 N N . TYR B 1 134 ? 1.221 -16.641 6.23 1 98.62 134 TYR B N 1
ATOM 3110 C CA . TYR B 1 134 ? 2.467 -16.484 6.969 1 98.62 134 TYR B CA 1
ATOM 3111 C C . TYR B 1 134 ? 2.402 -15.273 7.895 1 98.62 134 TYR B C 1
ATOM 3113 O O . TYR B 1 134 ? 2.889 -15.32 9.023 1 98.62 134 TYR B O 1
ATOM 3121 N N . ILE B 1 135 ? 1.863 -14.188 7.414 1 98.38 135 ILE B N 1
ATOM 3122 C CA . ILE B 1 135 ? 1.651 -12.992 8.219 1 98.38 135 ILE B CA 1
ATOM 3123 C C . ILE B 1 135 ? 0.771 -13.328 9.422 1 98.38 135 ILE B C 1
ATOM 3125 O O . ILE B 1 135 ? 1.091 -12.953 10.555 1 98.38 135 ILE B O 1
ATOM 3129 N N . ASP B 1 136 ? -0.271 -14.016 9.164 1 97.75 136 ASP B N 1
ATOM 3130 C CA . ASP B 1 136 ? -1.232 -14.398 10.195 1 97.75 136 ASP B CA 1
ATOM 3131 C C . ASP B 1 136 ? -0.579 -15.273 11.266 1 97.75 136 ASP B C 1
ATOM 3133 O O . ASP B 1 136 ? -0.665 -14.977 12.461 1 97.75 136 ASP B O 1
ATOM 3137 N N . ASP B 1 137 ? 0.149 -16.281 10.844 1 97.44 137 ASP B N 1
ATOM 3138 C CA . ASP B 1 137 ? 0.746 -17.266 11.742 1 97.44 137 ASP B CA 1
ATOM 3139 C C . ASP B 1 137 ? 1.815 -16.625 12.625 1 97.44 137 ASP B C 1
ATOM 3141 O O . ASP B 1 137 ? 2.01 -17.031 13.773 1 97.44 137 ASP B O 1
ATOM 3145 N N . ASN B 1 138 ? 2.521 -15.648 12.133 1 97.06 138 ASN B N 1
ATOM 3146 C CA . ASN B 1 138 ? 3.684 -15.125 12.836 1 97.06 138 ASN B CA 1
ATOM 3147 C C . ASN B 1 138 ? 3.4 -13.75 13.43 1 97.06 138 ASN B C 1
ATOM 3149 O O . ASN B 1 138 ? 4.289 -13.125 14.016 1 97.06 138 ASN B O 1
ATOM 3153 N N . GLY B 1 139 ? 2.217 -13.258 13.281 1 96.62 139 GLY B N 1
ATOM 3154 C CA . GLY B 1 139 ? 1.873 -11.953 13.812 1 96.62 139 GLY B CA 1
ATOM 3155 C C . GLY B 1 139 ? 2.752 -10.836 13.281 1 96.62 139 GLY B C 1
ATOM 3156 O O . GLY B 1 139 ? 3.203 -9.977 14.039 1 96.62 139 GLY B O 1
ATOM 3157 N N . ILE B 1 140 ? 3.086 -10.945 11.953 1 98 140 ILE B N 1
ATOM 3158 C CA . ILE B 1 140 ? 3.93 -9.938 11.328 1 98 140 ILE B CA 1
ATOM 3159 C C . ILE B 1 140 ? 3.164 -8.617 11.227 1 98 140 ILE B C 1
ATOM 3161 O O . ILE B 1 140 ? 2.08 -8.57 10.641 1 98 140 ILE B O 1
ATOM 3165 N N . PRO B 1 141 ? 3.645 -7.527 11.773 1 98.44 141 PRO B N 1
ATOM 3166 C CA . PRO B 1 141 ? 2.918 -6.258 11.727 1 98.44 141 PRO B CA 1
ATOM 3167 C C . PRO B 1 141 ? 2.965 -5.598 10.352 1 98.44 141 PRO B C 1
ATOM 3169 O O . PRO B 1 141 ? 4 -5.055 9.961 1 98.44 141 PRO B O 1
ATOM 3172 N N . ILE B 1 142 ? 1.902 -5.637 9.719 1 98.75 142 ILE B N 1
ATOM 3173 C CA . ILE B 1 142 ? 1.771 -4.914 8.461 1 98.75 142 ILE B CA 1
ATOM 3174 C C . ILE B 1 142 ? 1.319 -3.48 8.727 1 98.75 142 ILE B C 1
ATOM 3176 O O . ILE B 1 142 ? 0.267 -3.258 9.336 1 98.75 142 ILE B O 1
ATOM 3180 N N . LEU B 1 143 ? 2.051 -2.492 8.234 1 98.75 143 LEU B N 1
ATOM 3181 C CA . LEU B 1 143 ? 1.849 -1.108 8.648 1 98.75 143 LEU B CA 1
ATOM 3182 C C . LEU B 1 143 ? 1.135 -0.312 7.562 1 98.75 143 LEU B C 1
ATOM 3184 O O . LEU B 1 143 ? 0.618 0.777 7.82 1 98.75 143 LEU B O 1
ATOM 3188 N N . GLY B 1 144 ? 1.164 -0.801 6.324 1 97.88 144 GLY B N 1
ATOM 3189 C CA . GLY B 1 144 ? 0.429 -0.256 5.191 1 97.88 144 GLY B CA 1
ATOM 3190 C C . GLY B 1 144 ? -0.66 -1.184 4.688 1 97.88 144 GLY B C 1
ATOM 3191 O O . GLY B 1 144 ? -1.427 -1.739 5.477 1 97.88 144 GLY B O 1
ATOM 3192 N N . LYS B 1 145 ? -0.772 -1.33 3.439 1 97.69 145 LYS B N 1
ATOM 3193 C CA . LYS B 1 145 ? -1.733 -2.244 2.83 1 97.69 145 LYS B CA 1
ATOM 3194 C C . LYS B 1 145 ? -1.193 -3.672 2.803 1 97.69 145 LYS B C 1
ATOM 3196 O O . LYS B 1 145 ? -0.181 -3.945 2.154 1 97.69 145 LYS B O 1
ATOM 3201 N N . GLU B 1 146 ? -1.888 -4.543 3.42 1 98.31 146 GLU B N 1
ATOM 3202 C CA . GLU B 1 146 ? -1.426 -5.926 3.475 1 98.31 146 GLU B CA 1
ATOM 3203 C C . GLU B 1 146 ? -1.361 -6.543 2.078 1 98.31 146 GLU B C 1
ATOM 3205 O O . GLU B 1 146 ? -0.458 -7.328 1.781 1 98.31 146 GLU B O 1
ATOM 3210 N N . GLU B 1 147 ? -2.285 -6.168 1.255 1 98.56 147 GLU B N 1
ATOM 3211 C CA . GLU B 1 147 ? -2.332 -6.699 -0.104 1 98.56 147 GLU B CA 1
ATOM 3212 C C . GLU B 1 147 ? -1.066 -6.344 -0.88 1 98.56 147 GLU B C 1
ATOM 3214 O O . GLU B 1 147 ? -0.594 -7.133 -1.701 1 98.56 147 GLU B O 1
ATOM 3219 N N . ASP B 1 148 ? -0.549 -5.172 -0.668 1 98.69 148 ASP B N 1
ATOM 3220 C CA . ASP B 1 148 ? 0.709 -4.793 -1.304 1 98.69 148 ASP B CA 1
ATOM 3221 C C . ASP B 1 148 ? 1.884 -5.555 -0.698 1 98.69 148 ASP B C 1
ATOM 3223 O O . ASP B 1 148 ? 2.836 -5.898 -1.4 1 98.69 148 ASP B O 1
ATOM 3227 N N . ALA B 1 149 ? 1.807 -5.773 0.591 1 98.88 149 ALA B N 1
ATOM 3228 C CA . ALA B 1 149 ? 2.863 -6.52 1.27 1 98.88 149 ALA B CA 1
ATOM 3229 C C . ALA B 1 149 ? 2.969 -7.938 0.722 1 98.88 149 ALA B C 1
ATOM 3231 O O . ALA B 1 149 ? 4.066 -8.43 0.452 1 98.88 149 ALA B O 1
ATOM 3232 N N . VAL B 1 150 ? 1.846 -8.594 0.551 1 98.94 150 VAL B N 1
ATOM 3233 C CA . VAL B 1 150 ? 1.911 -9.992 0.137 1 98.94 150 VAL B CA 1
ATOM 3234 C C . VAL B 1 150 ? 2.17 -10.07 -1.365 1 98.94 150 VAL B C 1
ATOM 3236 O O . VAL B 1 150 ? 2.725 -11.062 -1.853 1 98.94 150 VAL B O 1
ATOM 3239 N N . ASP B 1 151 ? 1.785 -9.039 -2.188 1 98.94 151 ASP B N 1
ATOM 3240 C CA . ASP B 1 151 ? 2.295 -8.961 -3.553 1 98.94 151 ASP B CA 1
ATOM 3241 C C . ASP B 1 151 ? 3.822 -8.93 -3.568 1 98.94 151 ASP B C 1
ATOM 3243 O O . ASP B 1 151 ? 4.457 -9.633 -4.359 1 98.94 151 ASP B O 1
ATOM 3247 N N . ASN B 1 152 ? 4.348 -8.094 -2.699 1 98.94 152 ASN B N 1
ATOM 3248 C CA . ASN B 1 152 ? 5.801 -8.008 -2.598 1 98.94 152 ASN B CA 1
ATOM 3249 C C . ASN B 1 152 ? 6.414 -9.328 -2.131 1 98.94 152 ASN B C 1
ATOM 3251 O O . ASN B 1 152 ? 7.473 -9.727 -2.613 1 98.94 152 ASN B O 1
ATOM 3255 N N . PHE B 1 153 ? 5.758 -10.023 -1.171 1 98.94 153 PHE B N 1
ATOM 3256 C CA . PHE B 1 153 ? 6.211 -11.328 -0.702 1 98.94 153 PHE B CA 1
ATOM 3257 C C . PHE B 1 153 ? 6.348 -12.297 -1.864 1 98.94 153 PHE B C 1
ATOM 3259 O O . PHE B 1 153 ? 7.402 -12.914 -2.045 1 98.94 153 PHE B O 1
ATOM 3266 N N . ALA B 1 154 ? 5.254 -12.375 -2.627 1 98.94 154 ALA B N 1
ATOM 3267 C CA . ALA B 1 154 ? 5.238 -13.305 -3.752 1 98.94 154 ALA B CA 1
ATOM 3268 C C . ALA B 1 154 ? 6.336 -12.977 -4.754 1 98.94 154 ALA B C 1
ATOM 3270 O O . ALA B 1 154 ? 7.074 -13.859 -5.191 1 98.94 154 ALA B O 1
ATOM 3271 N N . ALA B 1 155 ? 6.508 -11.703 -5.086 1 98.94 155 ALA B N 1
ATOM 3272 C CA . ALA B 1 155 ? 7.504 -11.273 -6.066 1 98.94 155 ALA B CA 1
ATOM 3273 C C . ALA B 1 155 ? 8.922 -11.547 -5.559 1 98.94 155 ALA B C 1
ATOM 3275 O O . ALA B 1 155 ? 9.742 -12.117 -6.277 1 98.94 155 ALA B O 1
ATOM 3276 N N . ILE B 1 156 ? 9.211 -11.188 -4.297 1 98.88 156 ILE B N 1
ATOM 3277 C CA . ILE B 1 156 ? 10.547 -11.305 -3.727 1 98.88 156 ILE B CA 1
ATOM 3278 C C . ILE B 1 156 ? 10.938 -12.781 -3.631 1 98.88 156 ILE B C 1
ATOM 3280 O O . ILE B 1 156 ? 12.086 -13.148 -3.924 1 98.88 156 ILE B O 1
ATOM 3284 N N . VAL B 1 157 ? 10.023 -13.633 -3.238 1 98.81 157 VAL B N 1
ATOM 3285 C CA . VAL B 1 157 ? 10.305 -15.062 -3.119 1 98.81 157 VAL B CA 1
ATOM 3286 C C . VAL B 1 157 ? 10.641 -15.633 -4.492 1 98.81 157 VAL B C 1
ATOM 3288 O O . VAL B 1 157 ? 11.609 -16.391 -4.637 1 98.81 157 VAL B O 1
ATOM 3291 N N . LEU B 1 158 ? 9.859 -15.266 -5.5 1 98.88 158 LEU B N 1
ATOM 3292 C CA . LEU B 1 158 ? 10.109 -15.758 -6.852 1 98.88 158 LEU B CA 1
ATOM 3293 C C . LEU B 1 158 ? 11.461 -15.258 -7.363 1 98.88 158 LEU B C 1
ATOM 3295 O O . LEU B 1 158 ? 12.281 -16.047 -7.832 1 98.88 158 LEU B O 1
ATOM 3299 N N . ILE B 1 159 ? 11.734 -13.992 -7.223 1 98.88 159 ILE B N 1
ATOM 3300 C CA . ILE B 1 159 ? 12.922 -13.352 -7.777 1 98.88 159 ILE B CA 1
ATOM 3301 C C . ILE B 1 159 ? 14.172 -13.914 -7.102 1 98.88 159 ILE B C 1
ATOM 3303 O O . ILE B 1 159 ? 15.164 -14.211 -7.77 1 98.88 159 ILE B O 1
ATOM 3307 N N . ASN B 1 160 ? 14.109 -14.148 -5.824 1 98.56 160 ASN B N 1
ATOM 3308 C CA . ASN B 1 160 ? 15.305 -14.453 -5.051 1 98.56 160 ASN B CA 1
ATOM 3309 C C . ASN B 1 160 ? 15.586 -15.953 -5.012 1 98.56 160 ASN B C 1
ATOM 3311 O O . ASN B 1 160 ? 16.734 -16.375 -4.895 1 98.56 160 ASN B O 1
ATOM 3315 N N . TYR B 1 161 ? 14.531 -16.797 -5.148 1 98.19 161 TYR B N 1
ATOM 3316 C CA . TYR B 1 161 ? 14.773 -18.188 -4.738 1 98.19 161 TYR B CA 1
ATOM 3317 C C . TYR B 1 161 ? 14.328 -19.156 -5.824 1 98.19 161 TYR B C 1
ATOM 3319 O O . TYR B 1 161 ? 14.5 -20.375 -5.68 1 98.19 161 TYR B O 1
ATOM 3327 N N . VAL B 1 162 ? 13.789 -18.672 -6.914 1 98.5 162 VAL B N 1
ATOM 3328 C CA . VAL B 1 162 ? 13.297 -19.562 -7.957 1 98.5 162 VAL B CA 1
ATOM 3329 C C . VAL B 1 162 ? 14.07 -19.328 -9.25 1 98.5 162 VAL B C 1
ATOM 3331 O O . VAL B 1 162 ? 14.281 -18.172 -9.648 1 98.5 162 VAL B O 1
ATOM 3334 N N . LYS B 1 163 ? 14.539 -20.375 -9.875 1 97.31 163 LYS B N 1
ATOM 3335 C CA . LYS B 1 163 ? 15.172 -20.266 -11.195 1 97.31 163 LYS B CA 1
ATOM 3336 C C . LYS B 1 163 ? 14.227 -19.594 -12.195 1 97.31 163 LYS B C 1
ATOM 3338 O O . LYS B 1 163 ? 13.055 -19.969 -12.297 1 97.31 163 LYS B O 1
ATOM 3343 N N . LYS B 1 164 ? 14.68 -18.578 -12.891 1 97.44 164 LYS B N 1
ATOM 3344 C CA . LYS B 1 164 ? 13.898 -17.766 -13.82 1 97.44 164 LYS B CA 1
ATOM 3345 C C . LYS B 1 164 ? 12.734 -17.078 -13.117 1 97.44 164 LYS B C 1
ATOM 3347 O O . LYS B 1 164 ? 11.688 -16.859 -13.727 1 97.44 164 LYS B O 1
ATOM 3352 N N . GLY B 1 165 ? 12.891 -16.828 -11.836 1 98.69 165 GLY B N 1
ATOM 3353 C CA . GLY B 1 165 ? 11.836 -16.234 -11.016 1 98.69 165 GLY B CA 1
ATOM 3354 C C . GLY B 1 165 ? 11.383 -14.875 -11.508 1 98.69 165 GLY B C 1
ATOM 3355 O O . GLY B 1 165 ? 10.211 -14.531 -11.398 1 98.69 165 GLY B O 1
ATOM 3356 N N . ALA B 1 166 ? 12.32 -14.094 -12.039 1 98.75 166 ALA B N 1
ATOM 3357 C CA . ALA B 1 166 ? 11.969 -12.789 -12.586 1 98.75 166 ALA B CA 1
ATOM 3358 C C . ALA B 1 166 ? 11.008 -12.93 -13.766 1 98.75 166 ALA B C 1
ATOM 3360 O O . ALA B 1 166 ? 10.023 -12.188 -13.867 1 98.75 166 ALA B O 1
ATOM 3361 N N . ASP B 1 167 ? 11.258 -13.898 -14.625 1 98.5 167 ASP B N 1
ATOM 3362 C CA . ASP B 1 167 ? 10.414 -14.156 -15.789 1 98.5 167 ASP B CA 1
ATOM 3363 C C . ASP B 1 167 ? 9.016 -14.602 -15.359 1 98.5 167 ASP B C 1
ATOM 3365 O O . ASP B 1 167 ? 8.016 -14.18 -15.945 1 98.5 167 ASP B O 1
ATOM 3369 N N . ILE B 1 168 ? 8.984 -15.461 -14.367 1 98.69 168 ILE B N 1
ATOM 3370 C CA . ILE B 1 168 ? 7.719 -15.93 -13.805 1 98.69 168 ILE B CA 1
ATOM 3371 C C . ILE B 1 168 ? 6.938 -14.742 -13.242 1 98.69 168 ILE B C 1
ATOM 3373 O O . ILE B 1 168 ? 5.734 -14.617 -13.477 1 98.69 168 ILE B O 1
ATOM 3377 N N . THR B 1 169 ? 7.625 -13.867 -12.547 1 98.94 169 THR B N 1
ATOM 3378 C CA . THR B 1 169 ? 7.023 -12.695 -11.922 1 98.94 169 THR B CA 1
ATOM 3379 C C . THR B 1 169 ? 6.473 -11.742 -12.984 1 98.94 169 THR B C 1
ATOM 3381 O O . THR B 1 169 ? 5.406 -11.148 -12.797 1 98.94 169 THR B O 1
ATOM 3384 N N . ILE B 1 170 ? 7.141 -11.617 -14.117 1 98.81 170 ILE B N 1
ATOM 3385 C CA . ILE B 1 170 ? 6.688 -10.758 -15.211 1 98.81 170 ILE B CA 1
ATOM 3386 C C . ILE B 1 170 ? 5.395 -11.312 -15.797 1 98.81 170 ILE B C 1
ATOM 3388 O O . ILE B 1 170 ? 4.453 -10.562 -16.062 1 98.81 170 ILE B O 1
ATOM 3392 N N . SER B 1 171 ? 5.309 -12.656 -15.992 1 98.75 171 SER B N 1
ATOM 3393 C CA . SER B 1 171 ? 4.078 -13.266 -16.484 1 98.75 171 SER B CA 1
ATOM 3394 C C . SER B 1 171 ? 2.902 -12.961 -15.562 1 98.75 171 SER B C 1
ATOM 3396 O O . SER B 1 171 ? 1.808 -12.633 -16.016 1 98.75 171 SER B O 1
ATOM 3398 N N . ALA B 1 172 ? 3.168 -13.102 -14.281 1 98.69 172 ALA B N 1
ATOM 3399 C CA . ALA B 1 172 ? 2.121 -12.828 -13.297 1 98.69 172 ALA B CA 1
ATOM 3400 C C . ALA B 1 172 ? 1.698 -11.359 -13.352 1 98.69 172 ALA B C 1
ATOM 3402 O O . ALA B 1 172 ? 0.509 -11.047 -13.25 1 98.69 172 ALA B O 1
ATOM 3403 N N . ALA B 1 173 ? 2.658 -10.438 -13.492 1 98.75 173 ALA B N 1
ATOM 3404 C CA . ALA B 1 173 ? 2.352 -9.016 -13.617 1 98.75 173 ALA B CA 1
ATOM 3405 C C . ALA B 1 173 ? 1.494 -8.742 -14.852 1 98.75 173 ALA B C 1
ATOM 3407 O O . ALA B 1 173 ? 0.553 -7.949 -14.797 1 98.75 173 ALA B O 1
ATOM 3408 N N . ASP B 1 174 ? 1.837 -9.406 -15.984 1 98.56 174 ASP B N 1
ATOM 3409 C CA . ASP B 1 174 ? 1.086 -9.219 -17.219 1 98.56 174 ASP B CA 1
ATOM 3410 C C . ASP B 1 174 ? -0.38 -9.609 -17.047 1 98.56 174 ASP B C 1
ATOM 3412 O O . ASP B 1 174 ? -1.268 -9.008 -17.656 1 98.56 174 ASP B O 1
ATOM 3416 N N . MET B 1 175 ? -0.604 -10.586 -16.203 1 98.31 175 MET B N 1
ATOM 3417 C CA . MET B 1 175 ? -1.98 -10.977 -15.914 1 98.31 175 MET B CA 1
ATOM 3418 C C . MET B 1 175 ? -2.758 -9.812 -15.297 1 98.31 175 MET B C 1
ATOM 3420 O O . MET B 1 175 ? -3.92 -9.594 -15.641 1 98.31 175 MET B O 1
ATOM 3424 N N . PHE B 1 176 ? -2.137 -9.016 -14.32 1 97.81 176 PHE B N 1
ATOM 3425 C CA . PHE B 1 176 ? -2.775 -7.824 -13.766 1 97.81 176 PHE B CA 1
ATOM 3426 C C . PHE B 1 176 ? -3.127 -6.836 -14.875 1 97.81 176 PHE B C 1
ATOM 3428 O O . PHE B 1 176 ? -4.207 -6.242 -14.859 1 97.81 176 PHE B O 1
ATOM 3435 N N . ALA B 1 177 ? -2.201 -6.672 -15.812 1 96.38 177 ALA B N 1
ATOM 3436 C CA . ALA B 1 177 ? -2.424 -5.742 -16.922 1 96.38 177 ALA B CA 1
ATOM 3437 C C . ALA B 1 177 ? -3.592 -6.191 -17.781 1 96.38 177 ALA B C 1
ATOM 3439 O O . ALA B 1 177 ? -4.418 -5.375 -18.203 1 96.38 177 ALA B O 1
ATOM 3440 N N . PHE B 1 178 ? -3.672 -7.504 -18.078 1 96.88 178 PHE B N 1
ATOM 3441 C CA . PHE B 1 178 ? -4.758 -8.047 -18.891 1 96.88 178 PHE B CA 1
ATOM 3442 C C . PHE B 1 178 ? -6.102 -7.844 -18.188 1 96.88 178 PHE B C 1
ATOM 3444 O O . PHE B 1 178 ? -7.086 -7.469 -18.828 1 96.88 178 PHE B O 1
ATOM 3451 N N . GLU B 1 179 ? -6.094 -8.102 -16.891 1 93.75 179 GLU B N 1
ATOM 3452 C CA . GLU B 1 179 ? -7.324 -7.926 -16.109 1 93.75 179 GLU B CA 1
ATOM 3453 C C . GLU B 1 179 ? -7.77 -6.465 -16.125 1 93.75 179 GLU B C 1
ATOM 3455 O O . GLU B 1 179 ? -8.969 -6.176 -16.172 1 93.75 179 GLU B O 1
ATOM 3460 N N . SER B 1 180 ? -6.824 -5.566 -16.016 1 91.56 180 SER B N 1
ATOM 3461 C CA . SER B 1 180 ? -7.133 -4.137 -16.047 1 91.56 180 SER B CA 1
ATOM 3462 C C . SER B 1 180 ? -7.742 -3.736 -17.375 1 91.56 180 SER B C 1
ATOM 3464 O O . SER B 1 180 ? -8.672 -2.928 -17.422 1 91.56 180 SER B O 1
ATOM 3466 N N . ASP B 1 181 ? -7.25 -4.242 -18.453 1 90 181 ASP B N 1
ATOM 3467 C CA . ASP B 1 181 ? -7.699 -3.916 -19.812 1 90 181 ASP B CA 1
ATOM 3468 C C . ASP B 1 181 ? -9.141 -4.355 -20.031 1 90 181 ASP B C 1
ATOM 3470 O O . ASP B 1 181 ? -9.836 -3.824 -20.906 1 90 181 ASP B O 1
ATOM 3474 N N . ASP B 1 182 ? -9.547 -5.297 -19.266 1 86 182 ASP B N 1
ATOM 3475 C CA . ASP B 1 182 ? -10.898 -5.836 -19.422 1 86 182 ASP B CA 1
ATOM 3476 C C . ASP B 1 182 ? -11.898 -5.027 -18.609 1 86 182 ASP B C 1
ATOM 3478 O O . ASP B 1 182 ? -13.102 -5.301 -18.641 1 86 182 ASP B O 1
ATOM 3482 N N . LYS B 1 183 ? -11.375 -4.062 -17.859 1 82.94 183 LYS B N 1
ATOM 3483 C CA . LYS B 1 183 ? -12.242 -3.219 -17.047 1 82.94 183 LYS B CA 1
ATOM 3484 C C . LYS B 1 183 ? -12.406 -1.834 -17.656 1 82.94 183 LYS B C 1
ATOM 3486 O O . LYS B 1 183 ? -11.609 -1.435 -18.516 1 82.94 183 LYS B O 1
ATOM 3491 N N . PRO B 1 184 ? -13.469 -1.166 -17.219 1 77.62 184 PRO B N 1
ATOM 3492 C CA . PRO B 1 184 ? -13.617 0.213 -17.688 1 77.62 184 PRO B CA 1
ATOM 3493 C C . PRO B 1 184 ? -12.438 1.098 -17.297 1 77.62 184 PRO B C 1
ATOM 3495 O O . PRO B 1 184 ? -11.703 0.778 -16.359 1 77.62 184 PRO B O 1
ATOM 3498 N N . ASP B 1 185 ? -12.352 2.186 -18.016 1 72.12 185 ASP B N 1
ATOM 3499 C CA . ASP B 1 185 ? -11.234 3.098 -17.812 1 72.12 185 ASP B CA 1
ATOM 3500 C C . ASP B 1 185 ? -11.422 3.924 -16.547 1 72.12 185 ASP B C 1
ATOM 3502 O O . ASP B 1 185 ? -10.477 4.551 -16.062 1 72.12 185 ASP B O 1
ATOM 3506 N N . TYR B 1 186 ? -12.641 3.902 -16.094 1 77.25 186 TYR B N 1
ATOM 3507 C CA . TYR B 1 186 ? -12.875 4.684 -14.875 1 77.25 186 TYR B CA 1
ATOM 3508 C C . TYR B 1 186 ? -13.133 3.775 -13.68 1 77.25 186 TYR B C 1
ATOM 3510 O O . TYR B 1 186 ? -13.562 2.633 -13.844 1 77.25 186 TYR B O 1
ATOM 3518 N N . TYR B 1 187 ? -12.711 4.277 -12.516 1 82.62 187 TYR B N 1
ATOM 3519 C CA . TYR B 1 187 ? -12.891 3.51 -11.289 1 82.62 187 TYR B CA 1
ATOM 3520 C C . TYR B 1 187 ? -14.07 4.039 -10.492 1 82.62 187 TYR B C 1
ATOM 3522 O O . TYR B 1 187 ? -14.281 5.25 -10.398 1 82.62 187 TYR B O 1
ATOM 3530 N N . ASP B 1 188 ? -14.836 3.125 -10.055 1 83.06 188 ASP B N 1
ATOM 3531 C CA . ASP B 1 188 ? -15.898 3.539 -9.141 1 83.06 188 ASP B CA 1
ATOM 3532 C C . ASP B 1 188 ? -15.375 3.678 -7.715 1 83.06 188 ASP B C 1
ATOM 3534 O O . ASP B 1 188 ? -14.266 3.23 -7.41 1 83.06 188 ASP B O 1
ATOM 3538 N N . SER B 1 189 ? -16.172 4.312 -6.871 1 81.69 189 SER B N 1
ATOM 3539 C CA . SER B 1 189 ? -15.773 4.598 -5.496 1 81.69 189 SER B CA 1
ATOM 3540 C C . SER B 1 189 ? -15.406 3.32 -4.754 1 81.69 189 SER B C 1
ATOM 3542 O O . SER B 1 189 ? -14.484 3.316 -3.936 1 81.69 189 SER B O 1
ATOM 3544 N N . SER B 1 190 ? -16.078 2.238 -5.109 1 84.88 190 SER B N 1
ATOM 3545 C CA . SER B 1 190 ? -15.844 0.977 -4.418 1 84.88 190 SER B CA 1
ATOM 3546 C C . SER B 1 190 ? -14.469 0.415 -4.746 1 84.88 190 SER B C 1
ATOM 3548 O O . SER B 1 190 ? -13.883 -0.317 -3.945 1 84.88 190 SER B O 1
ATOM 3550 N N . GLU B 1 191 ? -13.953 0.776 -5.844 1 86.81 191 GLU B N 1
ATOM 3551 C CA . GLU B 1 191 ? -12.625 0.314 -6.234 1 86.81 191 GLU B CA 1
ATOM 3552 C C . GLU B 1 191 ? -11.539 1.08 -5.496 1 86.81 191 GLU B C 1
ATOM 3554 O O . GLU B 1 191 ? -10.484 0.52 -5.176 1 86.81 191 GLU B O 1
ATOM 3559 N N . TYR B 1 192 ? -11.828 2.287 -5.18 1 90.12 192 TYR B N 1
ATOM 3560 C CA . TYR B 1 192 ? -10.828 3.125 -4.523 1 90.12 192 TYR B CA 1
ATOM 3561 C C . TYR B 1 192 ? -10.617 2.689 -3.08 1 90.12 192 TYR B C 1
ATOM 3563 O O . TYR B 1 192 ? -9.523 2.855 -2.529 1 90.12 192 TYR B O 1
ATOM 3571 N N . ILE B 1 193 ? -11.633 2.174 -2.473 1 90.94 193 ILE B N 1
ATOM 3572 C CA . ILE B 1 193 ? -11.516 1.788 -1.07 1 90.94 193 ILE B CA 1
ATOM 3573 C C . ILE B 1 193 ? -11.203 0.298 -0.969 1 90.94 193 ILE B C 1
ATOM 3575 O O . ILE B 1 193 ? -11.07 -0.243 0.132 1 90.94 193 ILE B O 1
ATOM 3579 N N . ASP B 1 194 ? -11.023 -0.361 -2.102 1 89.69 194 ASP B N 1
ATOM 3580 C CA . ASP B 1 194 ? -10.711 -1.786 -2.141 1 89.69 194 ASP B CA 1
ATOM 3581 C C . ASP B 1 194 ? -9.398 -2.078 -1.414 1 89.69 194 ASP B C 1
ATOM 3583 O O . ASP B 1 194 ? -8.492 -1.244 -1.397 1 89.69 194 ASP B O 1
ATOM 3587 N N . GLU B 1 195 ? -9.289 -3.303 -0.901 1 90.62 195 GLU B N 1
ATOM 3588 C CA . GLU B 1 195 ? -8.086 -3.725 -0.196 1 90.62 195 GLU B CA 1
ATOM 3589 C C . GLU B 1 195 ? -6.891 -3.814 -1.145 1 90.62 195 GLU B C 1
ATOM 3591 O O . GLU B 1 195 ? -5.754 -3.551 -0.749 1 90.62 195 GLU B O 1
ATOM 3596 N N . HIS B 1 196 ? -7.18 -4.16 -2.352 1 93.19 196 HIS B N 1
ATOM 3597 C CA . HIS B 1 196 ? -6.113 -4.25 -3.342 1 93.19 196 HIS B CA 1
ATOM 3598 C C . HIS B 1 196 ? -5.855 -2.895 -3.994 1 93.19 196 HIS B C 1
ATOM 3600 O O . HIS B 1 196 ? -6.793 -2.133 -4.246 1 93.19 196 HIS B O 1
ATOM 3606 N N . SER B 1 197 ? -4.594 -2.645 -4.227 1 95.81 197 SER B N 1
ATOM 3607 C CA . SER B 1 197 ? -4.281 -1.606 -5.203 1 95.81 197 SER B CA 1
ATOM 3608 C C . SER B 1 197 ? -4.844 -1.954 -6.578 1 95.81 197 SER B C 1
ATOM 3610 O O . SER B 1 197 ? -5.188 -3.107 -6.84 1 95.81 197 SER B O 1
ATOM 3612 N N . PHE B 1 198 ? -4.965 -0.941 -7.449 1 93.94 198 PHE B N 1
ATOM 3613 C CA . PHE B 1 198 ? -5.469 -1.193 -8.789 1 93.94 198 PHE B CA 1
ATOM 3614 C C . PHE B 1 198 ? -4.559 -2.162 -9.539 1 93.94 198 PHE B C 1
ATOM 3616 O O . PHE B 1 198 ? -3.344 -2.178 -9.32 1 93.94 198 PHE B O 1
ATOM 3623 N N . ASP B 1 199 ? -5.141 -2.895 -10.438 1 95.69 199 ASP B N 1
ATOM 3624 C CA . ASP B 1 199 ? -4.41 -3.918 -11.18 1 95.69 199 ASP B CA 1
ATOM 3625 C C . ASP B 1 199 ? -3.182 -3.326 -11.867 1 95.69 199 ASP B C 1
ATOM 3627 O O . ASP B 1 199 ? -2.098 -3.912 -11.828 1 95.69 199 ASP B O 1
ATOM 3631 N N . LEU B 1 200 ? -3.334 -2.127 -12.469 1 94.94 200 LEU B N 1
ATOM 3632 C CA . LEU B 1 200 ? -2.201 -1.534 -13.164 1 94.94 200 LEU B CA 1
ATOM 3633 C C . LEU B 1 200 ? -1.138 -1.062 -12.18 1 94.94 200 LEU B C 1
ATOM 3635 O O . LEU B 1 200 ? 0.055 -1.079 -12.492 1 94.94 200 LEU B O 1
ATOM 3639 N N . GLN B 1 201 ? -1.577 -0.662 -10.984 1 96.25 201 GLN B N 1
ATOM 3640 C CA . GLN B 1 201 ? -0.6 -0.34 -9.945 1 96.25 201 GLN B CA 1
ATOM 3641 C C . GLN B 1 201 ? 0.185 -1.579 -9.531 1 96.25 201 GLN B C 1
ATOM 3643 O O . GLN B 1 201 ? 1.405 -1.521 -9.367 1 96.25 201 GLN B O 1
ATOM 3648 N N . ARG B 1 202 ? -0.537 -2.695 -9.328 1 97.94 202 ARG B N 1
ATOM 3649 C CA . ARG B 1 202 ? 0.112 -3.951 -8.961 1 97.94 202 ARG B CA 1
ATOM 3650 C C . ARG B 1 202 ? 1.045 -4.426 -10.07 1 97.94 202 ARG B C 1
ATOM 3652 O O . ARG B 1 202 ? 2.135 -4.934 -9.797 1 97.94 202 ARG B O 1
ATOM 3659 N N . TYR B 1 203 ? 0.614 -4.23 -11.398 1 98.12 203 TYR B N 1
ATOM 3660 C CA . TYR B 1 203 ? 1.442 -4.535 -12.555 1 98.12 203 TYR B CA 1
ATOM 3661 C C . TYR B 1 203 ? 2.771 -3.793 -12.492 1 98.12 203 TYR B C 1
ATOM 3663 O O . TYR B 1 203 ? 3.836 -4.414 -12.484 1 98.12 203 TYR B O 1
ATOM 3671 N N . PHE B 1 204 ? 2.732 -2.498 -12.312 1 97.06 204 PHE B N 1
ATOM 3672 C CA . PHE B 1 204 ? 3.936 -1.676 -12.344 1 97.06 204 PHE B CA 1
ATOM 3673 C C . PHE B 1 204 ? 4.785 -1.901 -11.102 1 97.06 204 PHE B C 1
ATOM 3675 O O . PHE B 1 204 ? 6.016 -1.858 -11.164 1 97.06 204 PHE B O 1
ATOM 3682 N N . SER B 1 205 ? 4.098 -2.08 -9.945 1 98 205 SER B N 1
ATOM 3683 C CA . SER B 1 205 ? 4.84 -2.373 -8.727 1 98 205 SER B CA 1
ATOM 3684 C C . SER B 1 205 ? 5.645 -3.66 -8.859 1 98 205 SER B C 1
ATOM 3686 O O . SER B 1 205 ? 6.793 -3.732 -8.414 1 98 205 SER B O 1
ATOM 3688 N N . THR B 1 206 ? 5.055 -4.656 -9.445 1 98.75 206 THR B N 1
ATOM 3689 C CA . THR B 1 206 ? 5.727 -5.934 -9.656 1 98.75 206 THR B CA 1
ATOM 3690 C C . THR B 1 206 ? 6.895 -5.781 -10.625 1 98.75 206 THR B C 1
ATOM 3692 O O . THR B 1 206 ? 7.988 -6.285 -10.367 1 98.75 206 THR B O 1
ATOM 3695 N N . LEU B 1 207 ? 6.688 -5.07 -11.773 1 98.56 207 LEU B N 1
ATOM 3696 C CA . LEU B 1 207 ? 7.762 -4.836 -12.734 1 98.56 207 LEU B CA 1
ATOM 3697 C C . LEU B 1 207 ? 8.906 -4.055 -12.086 1 98.56 207 LEU B C 1
ATOM 3699 O O . LEU B 1 207 ? 10.078 -4.285 -12.406 1 98.56 207 LEU B O 1
ATOM 3703 N N . CYS B 1 208 ? 8.547 -3.137 -11.25 1 98.31 208 CYS B N 1
ATOM 3704 C CA . CYS B 1 208 ? 9.555 -2.352 -10.547 1 98.31 208 CYS B CA 1
ATOM 3705 C C . CYS B 1 208 ? 10.477 -3.252 -9.734 1 98.31 208 CYS B C 1
ATOM 3707 O O . CYS B 1 208 ? 11.695 -3.086 -9.766 1 98.31 208 CYS B O 1
ATOM 3709 N N . LEU B 1 209 ? 9.945 -4.203 -8.992 1 98.88 209 LEU B N 1
ATOM 3710 C CA . LEU B 1 209 ? 10.758 -5.125 -8.211 1 98.88 209 LEU B CA 1
ATOM 3711 C C . LEU B 1 209 ? 11.641 -5.973 -9.117 1 98.88 209 LEU B C 1
ATOM 3713 O O . LEU B 1 209 ? 12.82 -6.195 -8.812 1 98.88 209 LEU B O 1
ATOM 3717 N N . VAL B 1 210 ? 11.07 -6.461 -10.234 1 98.94 210 VAL B N 1
ATOM 3718 C CA . VAL B 1 210 ? 11.852 -7.27 -11.164 1 98.94 210 VAL B CA 1
ATOM 3719 C C . VAL B 1 210 ? 13.008 -6.445 -11.727 1 98.94 210 VAL B C 1
ATOM 3721 O O . VAL B 1 210 ? 14.156 -6.902 -11.742 1 98.94 210 VAL B O 1
ATOM 3724 N N . TYR B 1 211 ? 12.711 -5.234 -12.211 1 98.69 211 TYR B N 1
ATOM 3725 C CA . TYR B 1 211 ? 13.758 -4.367 -12.742 1 98.69 211 TYR B CA 1
ATOM 3726 C C . TYR B 1 211 ? 14.828 -4.098 -11.695 1 98.69 211 TYR B C 1
ATOM 3728 O O . TYR B 1 211 ? 16.031 -4.152 -11.984 1 98.69 211 TYR B O 1
ATOM 3736 N N . GLY B 1 212 ? 14.383 -3.779 -10.539 1 98.81 212 GLY B N 1
ATOM 3737 C CA . GLY B 1 212 ? 15.32 -3.498 -9.469 1 98.81 212 GLY B CA 1
ATOM 3738 C C . GLY B 1 212 ? 16.281 -4.645 -9.188 1 98.81 212 GLY B C 1
ATOM 3739 O O . GLY B 1 212 ? 17.453 -4.426 -8.883 1 98.81 212 GLY B O 1
ATOM 3740 N N . ALA B 1 213 ? 15.805 -5.836 -9.258 1 98.81 213 ALA B N 1
ATOM 3741 C CA . ALA B 1 213 ? 16.609 -7.031 -9 1 98.81 213 ALA B CA 1
ATOM 3742 C C . ALA B 1 213 ? 17.562 -7.301 -10.148 1 98.81 213 ALA B C 1
ATOM 3744 O O . ALA B 1 213 ? 18.688 -7.773 -9.93 1 98.81 213 ALA B O 1
ATOM 3745 N N . GLU B 1 214 ? 17.031 -7.035 -11.414 1 98.25 214 GLU B N 1
ATOM 3746 C CA . GLU B 1 214 ? 17.781 -7.43 -12.602 1 98.25 214 GLU B CA 1
ATOM 3747 C C . GLU B 1 214 ? 17.75 -6.34 -13.664 1 98.25 214 GLU B C 1
ATOM 3749 O O . GLU B 1 214 ? 17.328 -6.59 -14.805 1 98.25 214 GLU B O 1
ATOM 3754 N N . PRO B 1 215 ? 18.297 -5.164 -13.414 1 97.88 215 PRO B N 1
ATOM 3755 C CA . PRO B 1 215 ? 18.188 -4.062 -14.375 1 97.88 215 PRO B CA 1
ATOM 3756 C C . PRO B 1 215 ? 18.922 -4.344 -15.688 1 97.88 215 PRO B C 1
ATOM 3758 O O . PRO B 1 215 ? 18.469 -3.898 -16.75 1 97.88 215 PRO B O 1
ATOM 3761 N N . LYS B 1 216 ? 19.984 -5.121 -15.672 1 97.94 216 LYS B N 1
ATOM 3762 C CA . LYS B 1 216 ? 20.75 -5.418 -16.891 1 97.94 216 LYS B CA 1
ATOM 3763 C C . LYS B 1 216 ? 20.031 -6.469 -17.734 1 97.94 216 LYS B C 1
ATOM 3765 O O . LYS B 1 216 ? 20.094 -6.43 -18.969 1 97.94 216 LYS B O 1
ATOM 3770 N N . GLN B 1 217 ? 19.375 -7.371 -17.062 1 97.69 217 GLN B N 1
ATOM 3771 C CA . GLN B 1 217 ? 18.688 -8.445 -17.766 1 97.69 217 GLN B CA 1
ATOM 3772 C C . GLN B 1 217 ? 17.422 -7.926 -18.453 1 97.69 217 GLN B C 1
ATOM 3774 O O . GLN B 1 217 ? 17.031 -8.422 -19.5 1 97.69 217 GLN B O 1
ATOM 3779 N N . TYR B 1 218 ? 16.828 -6.965 -17.828 1 97.25 218 TYR B N 1
ATOM 3780 C CA . TYR B 1 218 ? 15.578 -6.438 -18.344 1 97.25 218 TYR B CA 1
ATOM 3781 C C . TYR B 1 218 ? 15.656 -4.922 -18.516 1 97.25 218 TYR B C 1
ATOM 3783 O O . TYR B 1 218 ? 14.844 -4.191 -17.938 1 97.25 218 TYR B O 1
ATOM 3791 N N . PRO B 1 219 ? 16.469 -4.41 -19.359 1 95.44 219 PRO B N 1
ATOM 3792 C CA . PRO B 1 219 ? 16.734 -2.971 -19.438 1 95.44 219 PRO B CA 1
ATOM 3793 C C . PRO B 1 219 ? 15.531 -2.17 -19.906 1 95.44 219 PRO B C 1
ATOM 3795 O O . PRO B 1 219 ? 15.414 -0.979 -19.609 1 95.44 219 PRO B O 1
ATOM 3798 N N . ASN B 1 220 ? 14.57 -2.799 -20.641 1 94.81 220 ASN B N 1
ATOM 3799 C CA . ASN B 1 220 ? 13.445 -2.066 -21.219 1 94.81 220 ASN B CA 1
ATOM 3800 C C . ASN B 1 220 ? 12.141 -2.371 -20.484 1 94.81 220 ASN B C 1
ATOM 3802 O O . ASN B 1 220 ? 11.062 -2.078 -21 1 94.81 220 ASN B O 1
ATOM 3806 N N . LEU B 1 221 ? 12.203 -2.979 -19.344 1 96.5 221 LEU B N 1
ATOM 3807 C CA . LEU B 1 221 ? 11.039 -3.502 -18.641 1 96.5 221 LEU B CA 1
ATOM 3808 C C . LEU B 1 221 ? 10.078 -2.375 -18.266 1 96.5 221 LEU B C 1
ATOM 3810 O O . LEU B 1 221 ? 8.867 -2.58 -18.203 1 96.5 221 LEU B O 1
ATOM 3814 N N . LEU B 1 222 ? 10.602 -1.144 -18.031 1 95.62 222 LEU B N 1
ATOM 3815 C CA . LEU B 1 222 ? 9.789 -0.022 -17.562 1 95.62 222 LEU B CA 1
ATOM 3816 C C . LEU B 1 222 ? 9.578 0.996 -18.688 1 95.62 222 LEU B C 1
ATOM 3818 O O . LEU B 1 222 ? 9.242 2.152 -18.422 1 95.62 222 LEU B O 1
ATOM 3822 N N . ASP B 1 223 ? 9.68 0.592 -19.922 1 91.69 223 ASP B N 1
ATOM 3823 C CA . ASP B 1 223 ? 9.648 1.512 -21.047 1 91.69 223 ASP B CA 1
ATOM 3824 C C . ASP B 1 223 ? 8.25 2.084 -21.266 1 91.69 223 ASP B C 1
ATOM 3826 O O . ASP B 1 223 ? 8.078 3.068 -21.984 1 91.69 223 ASP B O 1
ATOM 3830 N N . GLU B 1 224 ? 7.277 1.433 -20.75 1 89.69 224 GLU B N 1
ATOM 3831 C CA . GLU B 1 224 ? 5.918 1.957 -20.844 1 89.69 224 GLU B CA 1
ATOM 3832 C C . GLU B 1 224 ? 5.777 3.275 -20.094 1 89.69 224 GLU B C 1
ATOM 3834 O O . GLU B 1 224 ? 4.824 4.023 -20.312 1 89.69 224 GLU B O 1
ATOM 3839 N N . ILE B 1 225 ? 6.633 3.531 -19.156 1 87.06 225 ILE B N 1
ATOM 3840 C CA . ILE B 1 225 ? 6.625 4.766 -18.391 1 87.06 225 ILE B CA 1
ATOM 3841 C C . ILE B 1 225 ? 7.176 5.914 -19.234 1 87.06 225 ILE B C 1
ATOM 3843 O O . ILE B 1 225 ? 8.102 5.719 -20.016 1 87.06 225 ILE B O 1
ATOM 3847 N N . ASN B 1 226 ? 6.598 7.027 -19.031 1 83.31 226 ASN B N 1
ATOM 3848 C CA . ASN B 1 226 ? 7.039 8.211 -19.766 1 83.31 226 ASN B CA 1
ATOM 3849 C C . ASN B 1 226 ? 8.547 8.406 -19.656 1 83.31 226 ASN B C 1
ATOM 3851 O O . ASN B 1 226 ? 9.117 8.289 -18.562 1 83.31 226 ASN B O 1
ATOM 3855 N N . LYS B 1 227 ? 9.078 8.844 -20.703 1 78.12 227 LYS B N 1
ATOM 3856 C CA . LYS B 1 227 ? 10.531 8.961 -20.844 1 78.12 227 LYS B CA 1
ATOM 3857 C C . LYS B 1 227 ? 11.094 9.992 -19.875 1 78.12 227 LYS B C 1
ATOM 3859 O O . LYS B 1 227 ? 12.219 9.852 -19.391 1 78.12 227 LYS B O 1
ATOM 3864 N N . LEU B 1 228 ? 10.328 10.891 -19.641 1 77 228 LEU B N 1
ATOM 3865 C CA . LEU B 1 228 ? 10.789 11.969 -18.766 1 77 228 LEU B CA 1
ATOM 3866 C C . LEU B 1 228 ? 10.984 11.469 -17.344 1 77 228 LEU B C 1
ATOM 3868 O O . LEU B 1 228 ? 11.805 12 -16.594 1 77 228 LEU B O 1
ATOM 3872 N N . ASP B 1 229 ? 10.375 10.375 -17.016 1 84 229 ASP B N 1
ATOM 3873 C CA . ASP B 1 229 ? 10.336 9.93 -15.617 1 84 229 ASP B CA 1
ATOM 3874 C C . ASP B 1 229 ? 11.047 8.586 -15.453 1 84 229 ASP B C 1
ATOM 3876 O O . ASP B 1 229 ? 11.312 8.148 -14.336 1 84 229 ASP B O 1
ATOM 3880 N N . VAL B 1 230 ? 11.422 8.039 -16.547 1 88.12 230 VAL B N 1
ATOM 3881 C CA . VAL B 1 230 ? 11.781 6.629 -16.5 1 88.12 230 VAL B CA 1
ATOM 3882 C C . VAL B 1 230 ? 13.078 6.453 -15.711 1 88.12 230 VAL B C 1
ATOM 3884 O O . VAL B 1 230 ? 13.219 5.504 -14.938 1 88.12 230 VAL B O 1
ATOM 3887 N N . LYS B 1 231 ? 14.062 7.332 -15.883 1 90.31 231 LYS B N 1
ATOM 3888 C CA . LYS B 1 231 ? 15.344 7.18 -15.211 1 90.31 231 LYS B CA 1
ATOM 3889 C C . LYS B 1 231 ? 15.188 7.27 -13.695 1 90.31 231 LYS B C 1
ATOM 3891 O O . LYS B 1 231 ? 15.773 6.477 -12.953 1 90.31 231 LYS B O 1
ATOM 3896 N N . ASP B 1 232 ? 14.445 8.219 -13.227 1 91.38 232 ASP B N 1
ATOM 3897 C CA . ASP B 1 232 ? 14.18 8.367 -11.797 1 91.38 232 ASP B CA 1
ATOM 3898 C C . ASP B 1 232 ? 13.453 7.141 -11.242 1 91.38 232 ASP B C 1
ATOM 3900 O O . ASP B 1 232 ? 13.758 6.684 -10.141 1 91.38 232 ASP B O 1
ATOM 3904 N N . ARG B 1 233 ? 12.586 6.617 -11.977 1 93.12 233 ARG B N 1
ATOM 3905 C CA . ARG B 1 233 ? 11.828 5.445 -11.547 1 93.12 233 ARG B CA 1
ATOM 3906 C C . ARG B 1 233 ? 12.719 4.207 -11.516 1 93.12 233 ARG B C 1
ATOM 3908 O O . ARG B 1 233 ? 12.578 3.363 -10.625 1 93.12 233 ARG B O 1
ATOM 3915 N N . GLN B 1 234 ? 13.578 4.133 -12.539 1 95.56 234 GLN B N 1
ATOM 3916 C CA . GLN B 1 234 ? 14.531 3.023 -12.562 1 95.56 234 GLN B CA 1
ATOM 3917 C C . GLN B 1 234 ? 15.406 3.025 -11.312 1 95.56 234 GLN B C 1
ATOM 3919 O O . GLN B 1 234 ? 15.578 1.989 -10.672 1 95.56 234 GLN B O 1
ATOM 3924 N N . THR B 1 235 ? 15.938 4.203 -10.992 1 95.5 235 THR B N 1
ATOM 3925 C CA . THR B 1 235 ? 16.766 4.336 -9.797 1 95.5 235 THR B CA 1
ATOM 3926 C C . THR B 1 235 ? 15.969 3.986 -8.539 1 95.5 235 THR B C 1
ATOM 3928 O O . THR B 1 235 ? 16.469 3.271 -7.668 1 95.5 235 THR B O 1
ATOM 3931 N N . PHE B 1 236 ? 14.812 4.426 -8.484 1 95.12 236 PHE B N 1
ATOM 3932 C CA . PHE B 1 236 ? 13.938 4.121 -7.355 1 95.12 236 PHE B CA 1
ATOM 3933 C C . PHE B 1 236 ? 13.711 2.619 -7.238 1 95.12 236 PHE B C 1
ATOM 3935 O O . PHE B 1 236 ? 13.742 2.064 -6.137 1 95.12 236 PHE B O 1
ATOM 3942 N N . CYS B 1 237 ? 13.43 1.972 -8.32 1 97.75 237 CYS B N 1
ATOM 3943 C CA . CYS B 1 237 ? 13.086 0.552 -8.32 1 97.75 237 CYS B CA 1
ATOM 3944 C C . CYS B 1 237 ? 14.258 -0.282 -7.801 1 97.75 237 CYS B C 1
ATOM 3946 O O . CYS B 1 237 ? 14.047 -1.288 -7.121 1 97.75 237 CYS B O 1
ATOM 3948 N N . ILE B 1 238 ? 15.484 0.103 -8.141 1 98.38 238 ILE B N 1
ATOM 3949 C CA . ILE B 1 238 ? 16.656 -0.607 -7.656 1 98.38 238 ILE B CA 1
ATOM 3950 C C . ILE B 1 238 ? 16.719 -0.535 -6.133 1 98.38 238 ILE B C 1
ATOM 3952 O O . ILE B 1 238 ? 16.875 -1.558 -5.461 1 98.38 238 ILE B O 1
ATOM 3956 N N . GLU B 1 239 ? 16.5 0.652 -5.57 1 97.5 239 GLU B N 1
ATOM 3957 C CA . GLU B 1 239 ? 16.516 0.833 -4.121 1 97.5 239 GLU B CA 1
ATOM 3958 C C . GLU B 1 239 ? 15.32 0.142 -3.469 1 97.5 239 GLU B C 1
ATOM 3960 O O . GLU B 1 239 ? 15.453 -0.445 -2.393 1 97.5 239 GLU B O 1
ATOM 3965 N N . HIS B 1 240 ? 14.234 0.265 -4.121 1 97.94 240 HIS B N 1
ATOM 3966 C CA . HIS B 1 240 ? 13 -0.31 -3.6 1 97.94 240 HIS B CA 1
ATOM 3967 C C . HIS B 1 240 ? 13.109 -1.826 -3.473 1 97.94 240 HIS B C 1
ATOM 3969 O O . HIS B 1 240 ? 12.711 -2.398 -2.457 1 97.94 240 HIS B O 1
ATOM 3975 N N . TYR B 1 241 ? 13.672 -2.508 -4.523 1 98.75 241 TYR B N 1
ATOM 3976 C CA . TYR B 1 241 ? 13.867 -3.953 -4.469 1 98.75 241 TYR B CA 1
ATOM 3977 C C . TYR B 1 241 ? 14.758 -4.336 -3.293 1 98.75 241 TYR B C 1
ATOM 3979 O O . TYR B 1 241 ? 14.453 -5.277 -2.557 1 98.75 241 TYR B O 1
ATOM 3987 N N . GLN B 1 242 ? 15.836 -3.645 -3.152 1 98.56 242 GLN B N 1
ATOM 3988 C CA . GLN B 1 242 ? 16.766 -3.943 -2.07 1 98.56 242 GLN B CA 1
ATOM 3989 C C . GLN B 1 242 ? 16.094 -3.816 -0.709 1 98.56 242 GLN B C 1
ATOM 3991 O O . GLN B 1 242 ? 16.203 -4.707 0.136 1 98.56 242 GLN B O 1
ATOM 3996 N N . THR B 1 243 ? 15.352 -2.758 -0.514 1 98.19 243 THR B N 1
ATOM 3997 C CA . THR B 1 243 ? 14.695 -2.477 0.759 1 98.19 243 THR B CA 1
ATOM 3998 C C . THR B 1 243 ? 13.641 -3.537 1.07 1 98.19 243 THR B C 1
ATOM 4000 O O . THR B 1 243 ? 13.617 -4.09 2.172 1 98.19 243 THR B O 1
ATOM 4003 N N . ILE B 1 244 ? 12.789 -3.844 0.104 1 98.69 244 ILE B N 1
ATOM 4004 C CA . ILE B 1 244 ? 11.703 -4.801 0.313 1 98.69 244 ILE B CA 1
ATOM 4005 C C . ILE B 1 244 ? 12.289 -6.191 0.549 1 98.69 244 ILE B C 1
ATOM 4007 O O . ILE B 1 244 ? 11.812 -6.934 1.414 1 98.69 244 ILE B O 1
ATOM 4011 N N . SER B 1 245 ? 13.297 -6.539 -0.255 1 98.62 245 SER B N 1
ATOM 4012 C CA . SER B 1 245 ? 13.945 -7.84 -0.098 1 98.62 245 SER B CA 1
ATOM 4013 C C . SER B 1 245 ? 14.555 -7.988 1.29 1 98.62 245 SER B C 1
ATOM 4015 O O . SER B 1 245 ? 14.352 -9 1.962 1 98.62 245 SER B O 1
ATOM 4017 N N . GLU B 1 246 ? 15.273 -6.984 1.737 1 98.12 246 GLU B N 1
ATOM 4018 C CA . GLU B 1 246 ? 15.898 -7.02 3.055 1 98.12 246 GLU B CA 1
ATOM 4019 C C . GLU B 1 246 ? 14.859 -7.074 4.164 1 98.12 246 GLU B C 1
ATOM 4021 O O . GLU B 1 246 ? 15.031 -7.789 5.156 1 98.12 246 GLU B O 1
ATOM 4026 N N . ASN B 1 247 ? 13.805 -6.32 4.035 1 98.44 247 ASN B N 1
ATOM 4027 C CA . ASN B 1 247 ? 12.773 -6.266 5.066 1 98.44 247 ASN B CA 1
ATOM 4028 C C . ASN B 1 247 ? 12.055 -7.605 5.211 1 98.44 247 ASN B C 1
ATOM 4030 O O . ASN B 1 247 ? 11.797 -8.055 6.328 1 98.44 247 ASN B O 1
ATOM 4034 N N . TRP B 1 248 ? 11.695 -8.266 4.098 1 98.44 248 TRP B N 1
ATOM 4035 C CA . TRP B 1 248 ? 11.039 -9.57 4.188 1 98.44 248 TRP B CA 1
ATOM 4036 C C . TRP B 1 248 ? 12 -10.625 4.715 1 98.44 248 TRP B C 1
ATOM 4038 O O . TRP B 1 248 ? 11.586 -11.539 5.438 1 98.44 248 TRP B O 1
ATOM 4048 N N . GLN B 1 249 ? 13.289 -10.492 4.336 1 97.19 249 GLN B N 1
ATOM 4049 C CA . GLN B 1 249 ? 14.281 -11.453 4.801 1 97.19 249 GLN B CA 1
ATOM 4050 C C . GLN B 1 249 ? 14.328 -11.508 6.324 1 97.19 249 GLN B C 1
ATOM 4052 O O . GLN B 1 249 ? 14.617 -12.555 6.902 1 97.19 249 GLN B O 1
ATOM 4057 N N . LYS B 1 250 ? 13.992 -10.414 6.984 1 96.56 250 LYS B N 1
ATOM 4058 C CA . LYS B 1 250 ? 13.992 -10.344 8.445 1 96.56 250 LYS B CA 1
ATOM 4059 C C . LYS B 1 250 ? 12.992 -11.328 9.039 1 96.56 250 LYS B C 1
ATOM 4061 O O . LYS B 1 250 ? 13.109 -11.711 10.203 1 96.56 250 LYS B O 1
ATOM 4066 N N . TYR B 1 251 ? 12.008 -11.719 8.258 1 97 251 TYR B N 1
ATOM 4067 C CA . TYR B 1 251 ? 10.953 -12.586 8.781 1 97 251 TYR B CA 1
ATOM 4068 C C . TYR B 1 251 ? 11.141 -14.016 8.297 1 97 251 TYR B C 1
ATOM 4070 O O . TYR B 1 251 ? 10.398 -14.914 8.703 1 97 251 TYR B O 1
ATOM 4078 N N . PHE B 1 252 ? 12.07 -14.219 7.344 1 96.19 252 PHE B N 1
ATOM 4079 C CA . PHE B 1 252 ? 12.312 -15.555 6.828 1 96.19 252 PHE B CA 1
ATOM 4080 C C . PHE B 1 252 ? 13.242 -16.328 7.754 1 96.19 252 PHE B C 1
ATOM 4082 O O . PHE B 1 252 ? 13.953 -15.734 8.57 1 96.19 252 PHE B O 1
ATOM 4089 N N . LYS B 1 253 ? 13.094 -17.688 7.695 1 84.12 253 LYS B N 1
ATOM 4090 C CA . LYS B 1 253 ? 13.961 -18.578 8.445 1 84.12 253 LYS B CA 1
ATOM 4091 C C . LYS B 1 253 ? 15.43 -18.312 8.133 1 84.12 253 LYS B C 1
ATOM 4093 O O . LYS B 1 253 ? 15.805 -18.141 6.969 1 84.12 253 LYS B O 1
ATOM 4098 N N . THR B 1 254 ? 16.188 -17.891 9.172 1 68.06 254 THR B N 1
ATOM 4099 C CA . THR B 1 254 ? 17.625 -17.719 9.008 1 68.06 254 THR B CA 1
ATOM 4100 C C . THR B 1 254 ? 18.328 -19.062 8.867 1 68.06 254 THR B C 1
ATOM 4102 O O . THR B 1 254 ? 17.906 -20.047 9.477 1 68.06 254 THR B O 1
ATOM 4105 N N . GLU B 1 255 ? 19 -19.375 7.801 1 48.5 255 GLU B N 1
ATOM 4106 C CA . GLU B 1 255 ? 19.844 -20.562 7.824 1 48.5 255 GLU B CA 1
ATOM 4107 C C . GLU B 1 255 ? 20.672 -20.625 9.094 1 48.5 255 GLU B C 1
ATOM 4109 O O . GLU B 1 255 ? 21.234 -19.609 9.531 1 48.5 255 GLU B O 1
ATOM 4114 N N . LYS B 1 256 ? 20.312 -21.391 10.094 1 37.03 256 LYS B N 1
ATOM 4115 C CA . LYS B 1 256 ? 21.344 -21.703 11.094 1 37.03 256 LYS B CA 1
ATOM 4116 C C . LYS B 1 256 ? 22.594 -22.266 10.445 1 37.03 256 LYS B C 1
ATOM 4118 O O . LYS B 1 256 ? 22.516 -23.094 9.539 1 37.03 256 LYS B O 1
#

Radius of gyration: 27.86 Å; Cα contacts (8 Å, |Δi|>4): 754; chains: 2; bounding box: 98×122×62 Å

Sequence (512 aa):
MFKKLCFASALICTTLSGTTSAAGGIEYTFQSPNTQSQKSAYDEIKASRVNQLVGKLSNEHFPFTQTLTIHYGGEDGPLYDPDLHTIFIPYAFYTQAIHYFAQNRYQKMYGKSAKEAAVDTILHTLLHEVGHAYIDDNGIPILGKEEDAVDNFAAIVLINYVKKGADITISAADMFAFESDDKPDYYDSSEYIDEHSFDLQRYFSTLCLVYGAEPKQYPNLLDEINKLDVKDRQTFCIEHYQTISENWQKYFKTEKMFKKLCFASALICTTLSGTTSAAGGIEYTFQSPNTQSQKSAYDEIKASRVNQLVGKLSNEHFPFTQTLTIHYGGEDGPLYDPDLHTIFIPYAFYTQAIHYFAQNRYQKMYGKSAKEAAVDTILHTLLHEVGHAYIDDNGIPILGKEEDAVDNFAAIVLINYVKKGADITISAADMFAFESDDKPDYYDSSEYIDEHSFDLQRYFSTLCLVYGAEPKQYPNLLDEINKLDVKDRQTFCIEHYQTISENWQKYFKTEK

Solvent-accessible surface area (backbone atoms only — not comparable to full-atom values): 27306 Å² total; per-residue (Å²): 137,85,78,78,78,79,77,78,76,77,77,75,75,73,75,71,71,71,74,64,70,36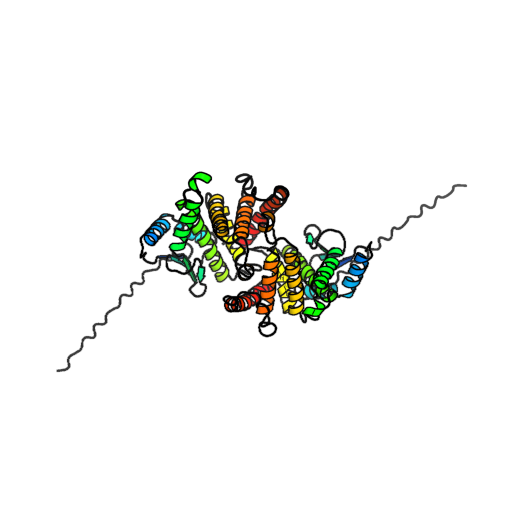,59,26,25,36,38,79,46,72,54,83,60,88,47,70,70,33,42,54,34,52,53,48,56,70,68,67,44,51,63,59,51,50,22,50,49,21,50,66,33,54,59,40,90,63,71,34,36,40,35,37,28,72,85,56,61,73,44,57,39,76,90,75,40,31,31,30,37,20,34,62,57,48,52,51,38,28,50,54,30,50,75,62,44,32,35,80,75,71,70,40,50,26,66,59,38,23,50,28,30,49,45,39,50,50,38,27,34,46,34,51,52,52,33,63,75,64,66,58,63,54,54,36,44,59,53,47,21,18,50,43,44,21,45,45,50,29,49,74,74,37,88,67,15,48,61,35,45,49,41,31,22,49,49,29,41,52,57,42,70,76,44,71,88,65,80,54,60,59,56,40,57,39,75,51,72,54,40,52,31,51,19,39,50,48,48,32,38,41,33,27,74,36,45,84,82,39,72,65,74,60,61,81,30,50,75,91,47,32,66,64,49,52,56,46,18,34,53,48,27,54,50,40,47,55,35,51,51,72,75,33,56,70,84,124,137,84,79,77,80,77,79,78,77,77,76,76,76,76,74,72,72,72,73,63,74,37,60,27,26,36,36,80,48,72,55,83,59,87,47,71,69,34,41,52,35,51,53,48,54,70,66,68,43,49,64,59,51,51,22,49,50,20,49,65,34,55,59,40,90,62,70,34,37,39,36,36,26,73,84,56,61,72,44,58,38,77,91,74,41,31,32,28,38,18,34,61,58,48,53,50,37,29,49,54,32,51,75,62,42,32,34,80,75,72,70,40,48,26,66,60,40,22,50,27,31,50,45,41,50,50,36,27,34,47,33,52,51,51,33,64,76,66,66,56,62,53,54,37,46,58,53,45,20,19,50,44,45,21,45,45,49,29,50,74,73,37,91,66,13,46,60,34,44,48,39,31,24,49,50,28,42,51,56,42,69,75,44,72,87,63,80,55,60,57,56,41,58,37,74,51,72,55,40,52,32,51,20,38,50,48,49,32,38,41,32,27,74,35,46,83,84,38,72,66,75,60,61,82,32,50,75,92,49,33,66,64,49,51,55,48,19,35,53,48,28,53,50,40,47,54,36,52,52,72,74,34,58,70,84,125

pLDDT: mean 90.23, std 18.21, range [25.98, 98.94]

Nearest PDB structures (foldseek):
  8oyy-assembly2_B  TM=2.421E-01  e=9.307E+00  synthetic construct

InterPro domains:
  IPR025644 Putative metallopeptidase [PF14247] (31-251)

Organism: NCBI:txid675817

Foldseek 3Di:
DPPPPPPPPPPPPPPPPPQPCAAQLEGEEEDDDDDPLLVVLVVLLVVVCLVVVVSPLNNAKNGDPHRAYEYEADDDDQAQDQVVSYGYHHSVQLVVQLVLCVVVVVCVVPVDHSSRLSSLQVSLSVQLRVQVSRCVRVVPDDDDQSSLLSNLRSLLSQLPPPVCSLVSLLSNLVSLVSVLVVDDPDDDPCQVVDSDDRSPVSSVLSLLLSCLSPCPVCVCSQVVDDPVCSVVSSVVSVVVNVVSNVVVSVSIDDDD/DDDPPPPPPPPPPPPPPPQPCAAQLEGEEEDDDDDPLLVVLVVLLVVVCLVVVVSPLNNAKNGDPHRAYEYEADDDDQAQDQVVSYGYHHSVQLVVQLVLCVVVVVCVVPVDHSSRLSSLQVSLSVQLRVQVSRCVRVVPDDDDQSSLLSNLRSLLSQLPPNVCSLVSLLSNLVSLVSVLVVDDPDDDPCQVVDSDDRSPVSSVLSLLLSCLSPCPVCVCSQVVDDPVCSVVSSVVSVVVNVVSNVVVSVSIDDDD

Secondary structure (DSSP, 8-state):
---------------------BGGGEEEEEPPP-SHHHHHHHHHHHHH-HHHHHHHHHHHHS--SSPEEEEE-SSS-SEEETTTTEEEE-HHHHHHHHHHHHHTTHHHHHS--HHHHHHHHHHHHHHHHHHHHHHHHHT----S-HHHHHHHHHHHHHHHHSTTHHHHHHHHHHHHHHHHHTS-SS--HHHHTSSSPPHHHHHHHHHHHHHHH-TTT-TTTTTTS-HHHHHHHHHHHHHHHHHHHHHHHTTSPP--/---------------------BGGGEEEEEPPP-SHHHHHHHHHHHHH-HHHHHHHHHHHHS--SSPEEEEE-SSS-SEEETTTTEEEE-HHHHHHHHHHHHHTTHHHHHS--HHHHHHHHHHHHHHHHHHHHHHHHHT----S-HHHHHHHHHHHHHHHHSTTHHHHHHHHHHHHHHHHHTS-SS--HHHHTSSSPPHHHHHHHHHHHHHHH-TTT-TTTTTTS-HHHHHHHHHHHHHHHHHHHHHHHTTSPP--